Protein AF-A0A3C1PNP2-F1 (afdb_monomer_lite)

Structure (mmCIF, N/CA/C/O backbone):
data_AF-A0A3C1PNP2-F1
#
_entry.id   AF-A0A3C1PNP2-F1
#
loop_
_atom_site.group_PDB
_atom_site.id
_atom_site.type_symbol
_atom_site.label_atom_id
_atom_site.label_alt_id
_atom_site.label_comp_id
_atom_site.label_asym_id
_atom_site.label_entity_id
_atom_site.label_seq_id
_atom_site.pdbx_PDB_ins_code
_atom_site.Cartn_x
_atom_site.Cartn_y
_atom_site.Cartn_z
_atom_site.occupancy
_atom_site.B_iso_or_equiv
_atom_site.auth_seq_id
_atom_site.auth_comp_id
_atom_site.auth_asym_id
_atom_site.auth_atom_id
_atom_site.pdbx_PDB_model_num
ATOM 1 N N . MET A 1 1 ? -14.298 -6.640 30.103 1.00 34.91 1 MET A N 1
ATOM 2 C CA . MET A 1 1 ? -12.921 -6.107 30.020 1.00 34.91 1 MET A CA 1
ATOM 3 C C . MET A 1 1 ? -11.960 -7.205 30.443 1.00 34.91 1 MET A C 1
ATOM 5 O O . MET A 1 1 ? -11.723 -7.379 31.629 1.00 34.91 1 MET A O 1
ATOM 9 N N . GLN A 1 2 ? -11.472 -7.992 29.490 1.00 21.53 2 GLN A N 1
ATOM 10 C CA . GLN A 1 2 ? -10.207 -8.701 29.653 1.00 21.53 2 GLN A CA 1
ATOM 11 C C . GLN A 1 2 ? -9.187 -7.855 28.898 1.00 21.53 2 GLN A C 1
ATOM 13 O O . GLN A 1 2 ? -9.350 -7.628 27.701 1.00 21.53 2 GLN A O 1
ATOM 18 N N . ASN A 1 3 ? -8.222 -7.301 29.632 1.00 26.89 3 ASN A N 1
ATOM 19 C CA . ASN A 1 3 ? -7.035 -6.695 29.051 1.00 26.89 3 ASN A CA 1
ATOM 20 C C . ASN A 1 3 ? -6.341 -7.772 28.221 1.00 26.89 3 ASN A C 1
ATOM 22 O O . ASN A 1 3 ? -5.847 -8.754 28.775 1.00 26.89 3 ASN A O 1
ATOM 26 N N . THR A 1 4 ? -6.307 -7.591 26.906 1.00 25.83 4 THR A N 1
ATOM 27 C CA . THR A 1 4 ? -5.284 -8.223 26.080 1.00 25.83 4 THR A CA 1
ATOM 28 C C . THR A 1 4 ? -3.926 -7.790 26.655 1.00 25.83 4 THR A C 1
ATOM 30 O O . THR A 1 4 ? -3.764 -6.598 26.936 1.00 25.83 4 THR A O 1
ATOM 33 N N . PRO A 1 5 ? -2.984 -8.714 26.919 1.00 29.05 5 PRO A N 1
ATOM 34 C CA . PRO A 1 5 ? -1.664 -8.373 27.443 1.00 29.05 5 PRO A CA 1
ATOM 35 C C . PRO A 1 5 ? -1.012 -7.310 26.560 1.00 29.05 5 PRO A C 1
ATOM 37 O O . PRO A 1 5 ? -1.154 -7.362 25.340 1.00 29.05 5 PRO A O 1
ATOM 40 N N . GLY A 1 6 ? -0.344 -6.341 27.190 1.00 37.69 6 GLY A N 1
ATOM 41 C CA . GLY A 1 6 ? 0.278 -5.200 26.528 1.00 37.69 6 GLY A CA 1
ATOM 42 C C . GLY A 1 6 ? 1.273 -5.633 25.459 1.00 37.69 6 GLY A C 1
ATOM 43 O O . GLY A 1 6 ? 2.413 -5.964 25.758 1.00 37.69 6 GLY A O 1
ATOM 44 N N . THR A 1 7 ? 0.835 -5.616 24.209 1.00 39.31 7 THR A N 1
ATOM 45 C CA . THR A 1 7 ? 1.728 -5.564 23.058 1.00 39.31 7 THR A CA 1
ATOM 46 C C . THR A 1 7 ? 2.243 -4.138 22.959 1.00 39.31 7 THR A C 1
ATOM 48 O O . THR A 1 7 ? 1.438 -3.204 22.860 1.00 39.31 7 THR A O 1
ATOM 51 N N . ASN A 1 8 ? 3.564 -3.977 23.015 1.00 54.97 8 ASN A N 1
ATOM 52 C CA . ASN A 1 8 ? 4.220 -2.705 22.760 1.00 54.97 8 ASN A CA 1
ATOM 53 C C . ASN A 1 8 ? 3.751 -2.165 21.397 1.00 54.97 8 ASN A C 1
ATOM 55 O O . ASN A 1 8 ? 3.920 -2.846 20.387 1.00 54.97 8 ASN A O 1
ATOM 59 N N . ARG A 1 9 ? 3.102 -0.993 21.360 1.00 74.50 9 ARG A N 1
ATOM 60 C CA . ARG A 1 9 ? 2.424 -0.488 20.162 1.00 74.50 9 ARG A CA 1
ATOM 61 C C . ARG A 1 9 ? 2.587 1.017 19.999 1.00 74.50 9 ARG A C 1
ATOM 63 O O . ARG A 1 9 ? 1.992 1.820 20.719 1.00 74.50 9 ARG A O 1
ATOM 70 N N . LEU A 1 10 ? 3.328 1.389 18.962 1.00 83.44 10 LEU A N 1
ATOM 71 C CA . LEU A 1 10 ? 3.332 2.744 18.423 1.00 83.44 10 LEU A CA 1
ATOM 72 C C . LEU A 1 10 ? 2.244 2.868 17.366 1.00 83.44 10 LEU A C 1
ATOM 74 O O . LEU A 1 10 ? 2.131 2.034 16.471 1.00 83.44 10 LEU A O 1
ATOM 78 N N . VAL A 1 11 ? 1.427 3.910 17.483 1.00 84.56 11 VAL A N 1
ATOM 79 C CA . VAL A 1 11 ? 0.244 4.116 16.655 1.00 84.56 11 VAL A CA 1
ATOM 80 C C . VAL A 1 11 ? 0.308 5.468 15.957 1.00 84.56 11 VAL A C 1
ATOM 82 O O . VAL A 1 11 ? 0.155 6.505 16.600 1.00 84.56 11 VAL A O 1
ATOM 85 N N . CYS A 1 12 ? 0.445 5.465 14.633 1.00 86.75 12 CYS A N 1
ATOM 86 C CA . CYS A 1 12 ? 0.392 6.667 13.802 1.00 86.75 12 CYS A CA 1
ATOM 87 C C . CYS A 1 12 ? -1.000 6.858 13.178 1.00 86.75 12 CYS A C 1
ATOM 89 O O . CYS A 1 12 ? -1.623 5.898 12.710 1.00 86.75 12 CYS A O 1
ATOM 91 N N . LYS A 1 13 ? -1.514 8.092 13.187 1.00 86.44 13 LYS A N 1
ATOM 92 C CA . LYS A 1 13 ? -2.821 8.447 12.608 1.00 86.44 13 LYS A CA 1
ATOM 93 C C . LYS A 1 13 ? -2.912 9.927 12.241 1.00 86.44 13 LYS A C 1
ATOM 95 O O . LYS A 1 13 ? -2.295 10.775 12.882 1.00 86.44 13 LYS A O 1
ATOM 100 N N . GLU A 1 14 ? -3.796 10.239 11.299 1.00 85.44 14 GLU A N 1
ATOM 101 C CA . GLU A 1 14 ? -4.135 11.621 10.956 1.00 85.44 14 GLU A CA 1
ATOM 102 C C . GLU A 1 14 ? -4.794 12.357 12.143 1.00 85.44 14 GLU A C 1
ATOM 104 O O . GLU A 1 14 ? -5.715 11.852 12.805 1.00 85.44 14 GLU A O 1
ATOM 109 N N . GLY A 1 15 ? -4.312 13.570 12.401 1.00 86.62 15 GLY A N 1
ATOM 110 C CA . GLY A 1 15 ? -4.784 14.489 13.425 1.00 86.62 15 GLY A CA 1
ATOM 111 C C . GLY A 1 15 ? -5.492 15.724 12.864 1.00 86.62 15 GLY A C 1
ATOM 112 O O . GLY A 1 15 ? -5.733 15.881 11.668 1.00 86.62 15 GLY A O 1
ATOM 113 N N . ILE A 1 16 ? -5.881 16.619 13.766 1.00 90.00 16 ILE A N 1
ATOM 114 C CA . ILE A 1 16 ? -6.493 17.913 13.437 1.00 90.00 16 ILE A CA 1
ATOM 115 C C . ILE A 1 16 ? -5.538 18.801 12.636 1.00 90.00 16 ILE A C 1
ATOM 117 O O . ILE A 1 16 ? -4.333 18.684 12.786 1.00 90.00 16 ILE A O 1
ATOM 121 N N . ASN A 1 17 ? -6.073 19.722 11.829 1.00 89.44 17 ASN A N 1
ATOM 122 C CA . ASN A 1 17 ? -5.302 20.790 11.177 1.00 89.44 17 ASN A CA 1
ATOM 123 C C . ASN A 1 17 ? -4.020 20.327 10.452 1.00 89.44 17 ASN A C 1
ATOM 125 O O . ASN A 1 17 ? -2.978 20.971 10.571 1.00 89.44 17 ASN A O 1
ATOM 129 N N . GLN A 1 18 ? -4.103 19.216 9.710 1.00 88.00 18 GLN A N 1
ATOM 130 C CA . GLN A 1 18 ? -2.962 18.616 9.004 1.00 88.00 18 GLN A CA 1
ATOM 131 C C . GLN A 1 18 ? -1.829 18.171 9.945 1.00 88.00 18 GLN A C 1
ATOM 133 O O . GLN A 1 18 ? -0.675 18.146 9.547 1.00 88.00 18 GLN A O 1
ATOM 138 N N . CYS A 1 19 ? -2.122 17.842 11.202 1.00 90.94 19 CYS A N 1
ATOM 139 C CA . CYS A 1 19 ? -1.152 17.197 12.080 1.00 90.94 19 CYS A CA 1
ATOM 140 C C . CYS A 1 19 ? -1.135 15.681 11.868 1.00 90.94 19 CYS A C 1
ATOM 142 O O . CYS A 1 19 ? -2.164 15.076 11.564 1.00 90.94 19 CYS A O 1
ATOM 144 N N . THR A 1 20 ? 0.003 15.061 12.158 1.00 90.75 20 THR A N 1
ATOM 145 C CA . THR A 1 20 ? 0.141 13.607 12.305 1.00 90.75 20 THR A CA 1
ATOM 146 C C . THR A 1 20 ? 0.358 13.276 13.775 1.00 90.75 20 THR A C 1
ATOM 148 O O . THR A 1 20 ? 1.184 13.902 14.432 1.00 90.75 20 THR A O 1
ATOM 151 N N . ILE A 1 21 ? -0.389 12.311 14.312 1.00 91.94 21 ILE A N 1
ATOM 152 C CA . ILE A 1 21 ? -0.312 11.915 15.722 1.00 91.94 21 ILE A CA 1
ATOM 153 C C . ILE A 1 21 ? 0.372 10.563 15.835 1.00 91.94 21 ILE A C 1
ATOM 155 O O . ILE A 1 21 ? -0.145 9.571 15.325 1.00 91.94 21 ILE A O 1
ATOM 159 N N . VAL A 1 22 ? 1.481 10.534 16.566 1.00 90.75 22 VAL A N 1
ATOM 160 C CA . VAL A 1 22 ? 2.199 9.325 16.964 1.00 90.75 22 VAL A CA 1
ATOM 161 C C . VAL A 1 22 ? 1.875 9.076 18.433 1.00 90.75 22 VAL A C 1
ATOM 163 O O . VAL A 1 22 ? 2.301 9.827 19.300 1.00 90.75 22 VAL A O 1
ATOM 166 N N . ALA A 1 23 ? 1.062 8.070 18.727 1.00 88.75 23 ALA A N 1
ATOM 167 C CA . ALA A 1 23 ? 0.700 7.697 20.088 1.00 88.75 23 ALA A CA 1
ATOM 168 C C . ALA A 1 23 ? 1.464 6.442 20.494 1.00 88.75 23 ALA A C 1
ATOM 170 O O . ALA A 1 23 ? 1.326 5.414 19.836 1.00 88.75 23 ALA A O 1
ATOM 171 N N . ASP A 1 24 ? 2.228 6.521 21.576 1.00 86.12 24 ASP A N 1
ATOM 172 C CA . ASP A 1 24 ? 2.959 5.379 22.114 1.00 86.12 24 ASP A CA 1
ATOM 173 C C . ASP A 1 24 ? 2.257 4.841 23.364 1.00 86.12 24 ASP A C 1
ATOM 175 O O . ASP A 1 24 ? 2.106 5.566 24.352 1.00 86.12 24 ASP A O 1
ATOM 179 N N . THR A 1 25 ? 1.815 3.582 23.316 1.00 78.81 25 THR A N 1
ATOM 180 C CA . THR A 1 25 ? 1.214 2.889 24.466 1.00 78.81 25 THR A CA 1
ATOM 181 C C . THR A 1 25 ? 2.229 2.081 25.280 1.00 78.81 25 THR A C 1
ATOM 183 O O . THR A 1 25 ? 1.832 1.421 26.239 1.00 78.81 25 THR A O 1
ATOM 186 N N . ASN A 1 26 ? 3.514 2.093 24.910 1.00 69.94 26 ASN A N 1
ATOM 187 C CA . ASN A 1 26 ? 4.566 1.360 25.612 1.00 69.94 26 ASN A CA 1
ATOM 188 C C . ASN A 1 26 ? 4.794 1.914 27.012 1.00 69.94 26 ASN A C 1
ATOM 190 O O . ASN A 1 26 ? 4.693 3.127 27.246 1.00 69.94 26 ASN A O 1
ATOM 194 N N . LEU A 1 27 ? 5.223 1.019 27.909 1.00 68.00 27 LEU A N 1
ATOM 195 C CA . LEU A 1 27 ? 5.748 1.400 29.215 1.00 68.00 27 LEU A CA 1
ATOM 196 C C . LEU A 1 27 ? 6.804 2.498 29.056 1.00 68.00 27 LEU A C 1
ATOM 198 O O . LEU A 1 27 ? 7.560 2.558 28.080 1.00 68.00 27 LEU A O 1
ATOM 202 N N . TYR A 1 28 ? 6.806 3.423 30.007 1.00 69.94 28 TYR A N 1
ATOM 203 C CA . TYR A 1 28 ? 7.679 4.579 29.949 1.00 69.94 28 TYR A CA 1
ATOM 204 C C . TYR A 1 28 ? 9.123 4.147 30.249 1.00 69.94 28 TYR A C 1
ATOM 206 O O . TYR A 1 28 ? 9.513 4.034 31.404 1.00 69.94 28 TYR A O 1
ATOM 214 N N . SER A 1 29 ? 9.910 3.886 29.201 1.00 74.38 29 SER A N 1
ATOM 215 C CA . SER A 1 29 ? 11.361 3.688 29.278 1.00 74.38 29 SER A CA 1
ATOM 216 C C . SER A 1 29 ? 12.088 4.656 28.345 1.00 74.38 29 SER A C 1
ATOM 218 O O . SER A 1 29 ? 11.521 5.148 27.363 1.00 74.38 29 SER A O 1
ATOM 220 N N . ILE A 1 30 ? 13.359 4.930 28.641 1.00 74.62 30 ILE A N 1
ATOM 221 C CA . ILE A 1 30 ? 14.179 5.844 27.838 1.00 74.62 30 ILE A CA 1
ATOM 222 C C . ILE A 1 30 ? 14.436 5.302 26.424 1.00 74.62 30 ILE A C 1
ATOM 224 O O . ILE A 1 30 ? 14.439 6.063 25.459 1.00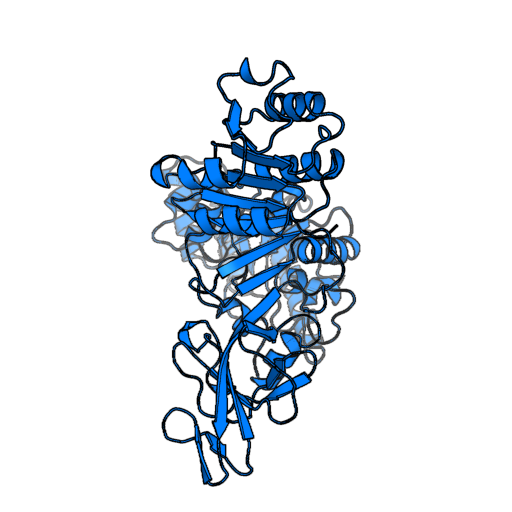 74.62 30 ILE A O 1
ATOM 228 N N . GLU A 1 31 ? 14.589 3.984 26.285 1.00 77.44 31 GLU A N 1
ATOM 229 C CA . GLU A 1 31 ? 14.756 3.317 24.990 1.00 77.44 31 GLU A CA 1
ATOM 230 C C . GLU A 1 31 ? 13.475 3.399 24.161 1.00 77.44 31 GLU A C 1
ATOM 232 O O . GLU A 1 31 ? 13.531 3.760 22.986 1.00 77.44 31 GLU A O 1
ATOM 237 N N . SER A 1 32 ? 12.317 3.172 24.788 1.00 79.75 32 SER A N 1
ATOM 238 C CA . SER A 1 32 ? 11.013 3.313 24.137 1.00 79.75 32 SER A CA 1
ATOM 239 C C . SER A 1 32 ? 10.728 4.761 23.724 1.00 79.75 32 SER A C 1
ATOM 241 O O . SER A 1 32 ? 10.147 4.997 22.662 1.00 79.75 32 SER A O 1
ATOM 243 N N . LEU A 1 33 ? 11.150 5.747 24.524 1.00 80.88 33 LEU A N 1
ATOM 244 C CA . LEU A 1 33 ? 11.044 7.157 24.154 1.00 80.88 33 LEU A CA 1
ATOM 245 C C . LEU A 1 33 ? 11.952 7.498 22.969 1.00 80.88 33 LEU A C 1
ATOM 247 O O . LEU A 1 33 ? 11.491 8.147 22.033 1.00 80.88 33 LEU A O 1
ATOM 251 N N . ARG A 1 34 ? 13.213 7.048 22.987 1.00 81.56 34 ARG A N 1
ATOM 252 C CA . ARG A 1 34 ? 14.141 7.237 21.865 1.00 81.56 34 ARG A CA 1
ATOM 253 C C . ARG A 1 34 ? 13.546 6.672 20.579 1.00 81.56 34 ARG A C 1
ATOM 255 O O . ARG A 1 34 ? 13.505 7.379 19.581 1.00 81.56 34 ARG A O 1
ATOM 262 N N . PHE A 1 35 ? 13.022 5.450 20.630 1.00 82.06 35 PHE A N 1
ATOM 263 C CA . PHE A 1 35 ? 12.382 4.812 19.483 1.00 82.06 35 PHE A CA 1
ATOM 264 C C . PHE A 1 35 ? 11.168 5.604 18.970 1.00 82.06 35 PHE A C 1
ATOM 266 O O . PHE A 1 35 ? 11.020 5.835 17.772 1.00 82.06 35 PHE A O 1
ATOM 273 N N . SER A 1 36 ? 10.327 6.098 19.880 1.00 86.88 36 SER A N 1
ATOM 274 C CA . SER A 1 36 ? 9.177 6.941 19.530 1.00 86.88 36 SER A CA 1
ATOM 275 C C . SER A 1 36 ? 9.571 8.264 18.881 1.00 86.88 36 SER A C 1
ATOM 277 O O . SER A 1 36 ? 8.891 8.730 17.964 1.00 86.88 36 SER A O 1
ATOM 279 N N . LEU A 1 37 ? 10.657 8.880 19.353 1.00 87.31 37 LEU A N 1
ATOM 280 C CA . LEU A 1 37 ? 11.219 10.083 18.749 1.00 87.31 37 LEU A CA 1
ATOM 281 C C . LEU A 1 37 ? 11.792 9.764 17.369 1.00 87.31 37 LEU A C 1
ATOM 283 O O . LEU A 1 37 ? 11.408 10.414 16.406 1.00 87.31 37 LEU A O 1
ATOM 287 N N . GLU A 1 38 ? 12.607 8.719 17.225 1.00 85.50 38 GLU A N 1
ATOM 288 C CA . GLU A 1 38 ? 13.104 8.270 15.917 1.00 85.50 38 GLU A CA 1
ATOM 289 C C . GLU A 1 38 ? 11.940 8.092 14.924 1.00 85.50 38 GLU A C 1
ATOM 291 O O . GLU A 1 38 ? 11.966 8.672 13.837 1.00 85.50 38 GLU A O 1
ATOM 296 N N . PHE A 1 39 ? 10.856 7.420 15.335 1.00 86.06 39 PHE A N 1
ATOM 297 C CA . PHE A 1 39 ? 9.647 7.277 14.523 1.00 86.06 39 PHE A CA 1
ATOM 298 C C . PHE A 1 39 ? 8.975 8.623 14.194 1.00 86.06 39 PHE A C 1
ATOM 300 O O . PHE A 1 39 ? 8.610 8.858 13.042 1.00 86.06 39 PHE A O 1
ATOM 307 N N . LEU A 1 40 ? 8.834 9.545 15.151 1.00 89.69 40 LEU A N 1
ATOM 308 C CA . LEU A 1 40 ? 8.286 10.889 14.911 1.00 89.69 40 LEU A CA 1
ATOM 309 C C . LEU A 1 40 ? 9.060 11.648 13.816 1.00 89.69 40 LEU A C 1
ATOM 311 O O . LEU A 1 40 ? 8.471 12.341 12.975 1.00 89.69 40 LEU A O 1
ATOM 315 N N . PHE A 1 41 ? 10.383 11.505 13.812 1.00 88.19 41 PHE A N 1
ATOM 316 C CA . PHE A 1 41 ? 11.266 12.174 12.860 1.00 88.19 41 PHE A CA 1
ATOM 317 C C . PHE A 1 41 ? 11.272 11.527 11.476 1.00 88.19 41 PHE A C 1
ATOM 319 O O . PHE A 1 41 ? 11.574 12.209 10.500 1.00 88.19 41 PHE A O 1
ATOM 326 N N . THR A 1 42 ? 10.802 10.283 11.345 1.00 84.06 42 THR A N 1
ATOM 327 C CA . THR A 1 42 ? 10.529 9.701 10.019 1.00 84.06 42 THR A CA 1
ATOM 328 C C . THR A 1 42 ? 9.402 10.414 9.265 1.00 84.06 42 THR A C 1
ATOM 330 O O . THR A 1 42 ? 9.331 10.297 8.049 1.00 84.06 42 THR A O 1
ATOM 333 N N . GLN A 1 43 ? 8.545 11.189 9.943 1.00 86.94 43 GLN A N 1
ATOM 334 C CA . GLN A 1 43 ? 7.395 11.876 9.336 1.00 86.94 43 GLN A CA 1
ATOM 335 C C . GLN A 1 43 ? 7.814 13.131 8.536 1.00 86.94 43 GLN A C 1
ATOM 337 O O . GLN A 1 43 ? 7.508 14.258 8.930 1.00 86.94 43 GLN A O 1
ATOM 342 N N . LYS A 1 44 ? 8.570 12.964 7.446 1.00 83.75 44 LYS A N 1
ATOM 343 C CA . LYS A 1 44 ? 9.223 14.050 6.682 1.00 83.75 44 LYS A CA 1
ATOM 344 C C . LYS A 1 44 ? 8.271 15.108 6.111 1.00 83.75 44 LYS A C 1
ATOM 346 O O . LYS A 1 44 ? 8.701 16.232 5.880 1.00 83.75 44 LYS A O 1
ATOM 351 N N . GLN A 1 45 ? 6.986 14.793 5.968 1.00 82.31 45 GLN A N 1
ATOM 352 C CA . GLN A 1 45 ? 5.949 15.719 5.507 1.00 82.31 45 GLN A CA 1
ATOM 353 C C . GLN A 1 45 ? 5.690 16.897 6.467 1.00 82.31 45 GLN A C 1
ATOM 355 O O . GLN A 1 45 ? 5.059 17.879 6.084 1.00 82.31 45 GLN A O 1
ATOM 360 N N . HIS A 1 46 ? 6.161 16.817 7.717 1.00 88.31 46 HIS A N 1
ATOM 361 C CA . HIS A 1 46 ? 6.039 17.896 8.698 1.00 88.31 46 HIS A CA 1
ATOM 362 C C . HIS A 1 46 ? 7.412 18.408 9.120 1.00 88.31 46 HIS A C 1
ATOM 364 O O . HIS A 1 46 ? 8.202 17.653 9.691 1.00 88.31 46 HIS A O 1
ATOM 370 N N . THR A 1 47 ? 7.652 19.703 8.916 1.00 86.25 47 THR A N 1
ATOM 371 C CA . THR A 1 47 ? 8.839 20.404 9.429 1.00 86.25 47 THR A CA 1
ATOM 372 C C . THR A 1 47 ? 8.758 20.622 10.938 1.00 86.25 47 THR A C 1
ATOM 374 O O . THR A 1 47 ? 9.774 20.566 11.618 1.00 86.25 47 THR A O 1
ATOM 377 N N . GLU A 1 48 ? 7.550 20.830 11.468 1.00 91.75 48 GLU A N 1
ATOM 378 C CA . GLU A 1 48 ? 7.305 21.029 12.896 1.00 91.75 48 GLU A CA 1
ATOM 379 C C . GLU A 1 48 ? 7.140 19.685 13.620 1.00 91.75 48 GLU A C 1
ATOM 381 O O . GLU A 1 48 ? 6.249 18.885 13.302 1.00 91.75 48 GLU A O 1
ATOM 386 N N . LYS A 1 49 ? 7.986 19.448 14.624 1.00 93.62 49 LYS A N 1
ATOM 387 C CA . LYS A 1 49 ? 8.025 18.245 15.460 1.00 93.62 49 LYS A CA 1
ATOM 388 C C . LYS A 1 49 ? 7.759 18.602 16.912 1.00 93.62 49 LYS A C 1
ATOM 390 O O . LYS A 1 49 ? 8.451 19.425 17.506 1.00 93.62 49 LYS A O 1
ATOM 395 N N . MET A 1 50 ? 6.762 17.954 17.498 1.00 94.19 50 MET A N 1
ATOM 396 C CA . MET A 1 50 ? 6.352 18.191 18.875 1.00 94.19 50 MET A CA 1
ATOM 397 C C . MET A 1 50 ? 6.258 16.885 19.652 1.00 94.19 50 MET A C 1
ATOM 399 O O . MET A 1 50 ? 5.852 15.861 19.106 1.00 94.19 50 MET A O 1
ATOM 403 N N . ALA A 1 51 ? 6.562 16.934 20.946 1.00 92.88 51 ALA A N 1
ATOM 404 C CA . ALA A 1 51 ? 6.296 15.833 21.863 1.00 92.88 51 ALA A CA 1
ATOM 405 C C . ALA A 1 51 ? 5.449 16.297 23.053 1.00 92.88 51 ALA A C 1
ATOM 407 O O . ALA A 1 51 ? 5.675 17.365 23.615 1.00 92.88 51 ALA A O 1
ATOM 408 N N . ILE A 1 52 ? 4.475 15.477 23.435 1.00 92.75 52 ILE A N 1
ATOM 409 C CA . ILE A 1 52 ? 3.651 15.609 24.632 1.00 92.75 52 ILE A CA 1
ATOM 410 C C . ILE A 1 52 ? 3.950 14.396 25.499 1.00 92.75 52 ILE A C 1
ATOM 412 O O . ILE A 1 52 ? 3.534 13.278 25.186 1.00 92.75 52 ILE A O 1
ATOM 416 N N . LEU A 1 53 ? 4.693 14.626 26.573 1.00 89.44 53 LEU A N 1
ATOM 417 C CA . LEU A 1 53 ? 5.148 13.592 27.486 1.00 89.44 53 LEU A CA 1
ATOM 418 C C . LEU A 1 53 ? 4.475 13.798 28.837 1.00 89.44 53 LEU A C 1
ATOM 420 O O . LEU A 1 53 ? 4.467 14.906 29.375 1.00 89.44 53 LEU A O 1
ATOM 424 N N . PHE A 1 54 ? 3.876 12.743 29.378 1.00 87.31 54 PHE A N 1
ATOM 425 C CA . PHE A 1 54 ? 3.181 12.830 30.656 1.00 87.31 54 PHE A CA 1
ATOM 426 C C . PHE A 1 54 ? 3.561 11.696 31.598 1.00 87.31 54 PHE A C 1
ATOM 428 O O . PHE A 1 54 ? 3.713 10.545 31.188 1.00 87.31 54 PHE A O 1
ATOM 435 N N . TYR A 1 55 ? 3.718 12.050 32.870 1.00 85.31 55 TYR A N 1
ATOM 436 C CA . TYR A 1 55 ? 4.097 11.131 33.934 1.00 85.31 55 TYR A CA 1
ATOM 437 C C . TYR A 1 55 ? 3.291 11.459 35.191 1.00 85.31 55 TYR A C 1
ATOM 439 O O . TYR A 1 55 ? 3.388 12.566 35.722 1.00 85.31 55 TYR A O 1
ATOM 447 N N . THR A 1 56 ? 2.434 10.535 35.625 1.00 79.38 56 THR A N 1
ATOM 448 C CA . THR A 1 56 ? 1.431 10.787 36.679 1.00 79.38 56 THR A CA 1
ATOM 449 C C . THR A 1 56 ? 1.847 10.325 38.073 1.00 79.38 56 THR A C 1
ATOM 451 O O . THR A 1 56 ? 1.132 10.597 39.036 1.00 79.38 56 THR A O 1
ATOM 454 N N . GLU A 1 57 ? 2.964 9.613 38.199 1.00 78.06 57 GLU A N 1
ATOM 455 C CA . GLU A 1 57 ? 3.468 9.157 39.498 1.00 78.06 57 GLU A CA 1
ATOM 456 C C . GLU A 1 57 ? 4.140 10.302 40.264 1.00 78.06 57 GLU A C 1
ATOM 458 O O . GLU A 1 57 ? 4.371 11.382 39.725 1.00 78.06 57 GLU A O 1
ATOM 463 N N . THR A 1 58 ? 4.424 10.087 41.548 1.00 67.50 58 THR A N 1
ATOM 464 C CA . THR A 1 58 ? 5.001 11.091 42.461 1.00 67.50 58 THR A CA 1
ATOM 465 C C . THR A 1 58 ? 6.526 11.117 42.472 1.00 67.50 58 THR A C 1
ATOM 467 O O . THR A 1 58 ? 7.107 12.091 42.938 1.00 67.50 58 THR A O 1
ATOM 470 N N . GLU A 1 59 ? 7.179 10.077 41.956 1.00 66.06 59 GLU A N 1
ATOM 471 C CA . GLU A 1 59 ? 8.627 10.069 41.741 1.00 66.06 59 GLU A CA 1
ATOM 472 C C . GLU A 1 59 ? 8.945 10.563 40.321 1.00 66.06 59 GLU A C 1
ATOM 474 O O . GLU A 1 59 ? 8.163 10.322 39.393 1.00 66.06 59 GLU A O 1
ATOM 479 N N . PRO A 1 60 ? 10.026 11.335 40.113 1.00 63.22 60 PRO A N 1
ATOM 480 C CA . PRO A 1 60 ? 10.400 11.759 38.772 1.00 63.22 60 PRO A CA 1
ATOM 481 C C . PRO A 1 60 ? 10.761 10.528 37.926 1.00 63.22 60 PRO A C 1
ATOM 483 O O . PRO A 1 60 ? 11.438 9.636 38.437 1.00 63.22 60 PRO A O 1
ATOM 486 N N . PRO A 1 61 ? 10.363 10.467 36.641 1.00 65.81 61 PRO A N 1
ATOM 487 C CA . PRO A 1 61 ? 10.831 9.406 35.761 1.00 65.81 61 PRO A CA 1
ATOM 488 C C . PRO A 1 61 ? 12.362 9.385 35.741 1.00 65.81 61 PRO A C 1
ATOM 490 O O . PRO A 1 61 ? 13.006 10.439 35.712 1.00 65.81 61 PRO A O 1
ATOM 493 N N . GLU A 1 62 ? 12.952 8.190 35.741 1.00 63.69 62 GLU A N 1
ATOM 494 C CA . GLU A 1 62 ? 14.401 8.056 35.620 1.00 63.69 62 GLU A CA 1
ATOM 495 C C . GLU A 1 62 ? 14.896 8.799 34.363 1.00 63.69 62 GLU A C 1
ATOM 497 O O . GLU A 1 62 ? 14.387 8.601 33.257 1.00 63.69 62 GLU A O 1
ATOM 502 N N . ASN A 1 63 ? 15.931 9.632 34.526 1.00 66.44 63 ASN A N 1
ATOM 503 C CA . ASN A 1 63 ? 16.680 10.275 33.437 1.00 66.44 63 ASN A CA 1
ATOM 504 C C . ASN A 1 63 ? 15.946 11.364 32.617 1.00 66.44 63 ASN A C 1
ATOM 506 O O . ASN A 1 63 ? 16.149 11.458 31.404 1.00 66.44 63 ASN A O 1
ATOM 510 N N . ILE A 1 64 ? 15.161 12.249 33.247 1.00 68.06 64 ILE A N 1
ATOM 511 C CA . ILE A 1 64 ? 14.552 13.420 32.568 1.00 68.06 64 ILE A CA 1
ATOM 512 C C . ILE A 1 64 ? 15.581 14.300 31.831 1.00 68.06 64 ILE A C 1
ATOM 514 O O . ILE A 1 64 ? 15.292 14.814 30.752 1.00 68.06 64 ILE A O 1
ATOM 518 N N . GLU A 1 65 ? 16.797 14.446 32.358 1.00 71.88 65 GLU A N 1
ATOM 519 C CA . GLU A 1 65 ? 17.873 15.192 31.682 1.00 71.88 65 GLU A CA 1
ATOM 520 C C . GLU A 1 65 ? 18.200 14.608 30.300 1.00 71.88 65 GLU A C 1
ATOM 522 O O . GLU A 1 65 ? 18.414 15.335 29.334 1.00 71.88 65 GLU A O 1
ATOM 527 N N . ARG A 1 66 ? 18.161 13.280 30.172 1.00 75.19 66 ARG A N 1
ATOM 528 C CA . ARG A 1 66 ? 18.435 12.563 28.921 1.00 75.19 66 ARG A CA 1
ATOM 529 C C . ARG A 1 66 ? 17.310 12.744 27.899 1.00 75.19 66 ARG A C 1
ATOM 531 O O . ARG A 1 66 ? 17.556 12.769 26.699 1.00 75.19 66 ARG A O 1
ATOM 538 N N . LEU A 1 67 ? 16.078 12.913 28.375 1.00 72.88 67 LEU A N 1
ATOM 539 C CA . LEU A 1 67 ? 14.925 13.272 27.549 1.00 72.88 67 LEU A CA 1
ATOM 540 C C . LEU A 1 67 ? 15.076 14.675 26.960 1.00 72.88 67 LEU A C 1
ATOM 542 O O . LEU A 1 67 ? 14.788 14.853 25.778 1.00 72.88 67 LEU A O 1
ATOM 546 N N . LEU A 1 68 ? 15.564 15.645 27.740 1.00 73.50 68 LEU A N 1
ATOM 547 C CA . LEU A 1 68 ? 15.893 16.969 27.210 1.00 73.50 68 LEU A CA 1
ATOM 548 C C . LEU A 1 68 ? 17.037 16.912 26.202 1.00 73.50 68 LEU A C 1
ATOM 550 O O . LEU A 1 68 ? 16.912 17.492 25.130 1.00 73.50 68 LEU A O 1
ATOM 554 N N . GLN A 1 69 ? 18.091 16.145 26.487 1.00 78.25 69 GLN A N 1
ATOM 555 C CA . GLN A 1 69 ? 19.180 15.930 25.530 1.00 78.25 69 GLN A CA 1
ATOM 556 C C . GLN A 1 69 ? 18.670 15.350 24.209 1.00 78.25 69 GLN A C 1
ATOM 558 O O . GLN A 1 69 ? 19.092 15.798 23.150 1.00 78.25 69 GLN A O 1
ATOM 563 N N . PHE A 1 70 ? 17.733 14.395 24.239 1.00 77.75 70 PHE A N 1
ATOM 564 C CA . PHE A 1 70 ? 17.107 13.908 23.010 1.00 77.75 70 PHE A CA 1
ATOM 565 C C . PHE A 1 70 ? 16.237 14.972 22.342 1.00 77.75 70 PHE A C 1
ATOM 567 O O . PHE A 1 70 ? 16.311 15.126 21.128 1.00 77.75 70 PHE A O 1
ATOM 574 N N . ALA A 1 71 ? 15.441 15.728 23.096 1.00 75.25 71 ALA A N 1
ATOM 575 C CA . ALA A 1 71 ? 14.637 16.808 22.533 1.00 75.25 71 ALA A CA 1
ATOM 576 C C . ALA A 1 71 ? 15.501 17.848 21.796 1.00 75.25 71 ALA A C 1
ATOM 578 O O . ALA A 1 71 ? 15.136 18.271 20.701 1.00 75.25 71 ALA A O 1
ATOM 579 N N . GLU A 1 72 ? 16.660 18.197 22.357 1.00 78.44 72 GLU A N 1
ATOM 580 C CA . GLU A 1 72 ? 17.645 19.085 21.736 1.00 78.44 72 GLU A CA 1
ATOM 581 C C . GLU A 1 72 ? 18.353 18.423 20.551 1.00 78.44 72 GLU A C 1
ATOM 583 O O . GLU A 1 72 ? 18.397 18.998 19.468 1.00 78.44 72 GLU A O 1
ATOM 588 N N . GLN A 1 73 ? 18.855 17.194 20.714 1.00 82.38 73 GLN A N 1
ATOM 589 C CA . GLN A 1 73 ? 19.557 16.454 19.660 1.00 82.38 73 GLN A CA 1
ATOM 590 C C . GLN A 1 73 ? 18.689 16.279 18.411 1.00 82.38 73 GLN A C 1
ATOM 592 O O . GLN A 1 73 ? 19.177 16.399 17.288 1.00 82.38 73 GLN A O 1
ATOM 597 N N . TYR A 1 74 ? 17.406 15.980 18.606 1.00 79.06 74 TYR A N 1
ATOM 598 C CA . TYR A 1 74 ? 16.454 15.820 17.518 1.00 79.06 74 TYR A CA 1
ATOM 599 C C . TYR A 1 74 ? 15.864 17.161 17.044 1.00 79.06 74 TYR A C 1
ATOM 601 O O . TYR A 1 74 ? 15.163 17.172 16.042 1.00 79.06 74 TYR A O 1
ATOM 609 N N . ASN A 1 75 ? 16.173 18.298 17.678 1.00 83.00 75 ASN A N 1
ATOM 610 C CA . ASN A 1 75 ? 15.608 19.619 17.366 1.00 83.00 75 ASN A CA 1
ATOM 611 C C . ASN A 1 75 ? 14.068 19.647 17.411 1.00 83.00 75 ASN A C 1
ATOM 613 O O . ASN A 1 75 ? 13.410 20.044 16.449 1.00 83.00 75 ASN A O 1
ATOM 617 N N . LEU A 1 76 ? 13.469 19.211 18.523 1.00 88.19 76 LEU A N 1
ATOM 618 C CA . LEU A 1 76 ? 12.027 19.367 18.728 1.00 88.19 76 LEU A CA 1
ATOM 619 C C . LEU A 1 76 ? 11.640 20.851 18.774 1.00 88.19 76 LEU A C 1
ATOM 621 O O . LEU A 1 76 ? 12.162 21.618 19.578 1.00 88.19 76 LEU A O 1
ATOM 625 N N . ASN A 1 77 ? 10.642 21.231 17.979 1.00 91.56 77 ASN A N 1
ATOM 626 C CA . ASN A 1 77 ? 10.102 22.589 17.957 1.00 91.56 77 ASN A CA 1
ATOM 627 C C . ASN A 1 77 ? 9.341 22.924 19.244 1.00 91.56 77 ASN A C 1
ATOM 629 O O . ASN A 1 77 ? 9.264 24.084 19.643 1.00 91.56 77 ASN A O 1
ATOM 633 N N . LYS A 1 78 ? 8.733 21.914 19.880 1.00 91.19 78 LYS A N 1
ATOM 634 C CA . LYS A 1 78 ? 8.013 22.084 21.144 1.00 91.19 78 LYS A CA 1
ATOM 635 C C . LYS A 1 78 ? 7.966 20.797 21.959 1.00 91.19 78 LYS A C 1
ATOM 637 O O . LYS A 1 78 ? 7.699 19.716 21.433 1.00 91.19 78 LYS A O 1
ATOM 642 N N . LEU A 1 79 ? 8.139 20.931 23.268 1.00 90.75 79 LEU A N 1
ATOM 643 C CA . LEU A 1 79 ? 8.010 19.846 24.232 1.00 90.75 79 LEU A CA 1
ATOM 644 C C . LEU A 1 79 ? 6.993 20.238 25.307 1.00 90.75 79 LEU A C 1
ATOM 646 O O . LEU A 1 79 ? 7.162 21.233 26.002 1.00 90.75 79 LEU A O 1
ATOM 650 N N . ILE A 1 80 ? 5.923 19.461 25.446 1.00 91.25 80 ILE A N 1
ATOM 651 C CA . ILE A 1 80 ? 4.902 19.654 26.475 1.00 91.25 80 ILE A CA 1
ATOM 652 C C . ILE A 1 80 ? 5.060 18.560 27.523 1.00 91.25 80 ILE A C 1
ATOM 654 O O . ILE A 1 80 ? 4.908 17.380 27.215 1.00 91.25 80 ILE A O 1
ATOM 658 N N . LEU A 1 81 ? 5.330 18.960 28.759 1.00 89.50 81 LEU A N 1
ATOM 659 C CA . LEU A 1 81 ? 5.473 18.073 29.907 1.00 89.50 81 LEU A CA 1
ATOM 660 C C . LEU A 1 81 ? 4.242 18.184 30.805 1.00 89.50 81 LEU A C 1
ATOM 662 O O . LEU A 1 81 ? 3.828 19.286 31.163 1.00 89.50 81 LEU A O 1
ATOM 666 N N . ILE A 1 82 ? 3.650 17.053 31.182 1.00 90.06 82 ILE A N 1
ATOM 667 C CA . ILE A 1 82 ? 2.438 17.019 32.007 1.00 90.06 82 ILE A CA 1
ATOM 668 C C . ILE A 1 82 ? 2.670 16.126 33.226 1.00 90.06 82 ILE A C 1
ATOM 670 O O . ILE A 1 82 ? 2.917 14.929 33.087 1.00 90.06 82 ILE A O 1
ATOM 674 N N . GLY A 1 83 ? 2.543 16.695 34.421 1.00 87.12 83 GLY A N 1
ATOM 675 C CA . GLY A 1 83 ? 2.664 15.966 35.681 1.00 87.12 83 GLY A CA 1
ATOM 676 C C . GLY A 1 83 ? 3.383 16.759 36.773 1.00 87.12 83 GLY A C 1
ATOM 677 O O . GLY A 1 83 ? 4.060 17.751 36.479 1.00 87.12 83 GLY A O 1
ATOM 678 N N . PRO A 1 84 ? 3.265 16.332 38.039 1.00 77.50 84 PRO A N 1
ATOM 679 C CA . PRO A 1 84 ? 3.755 17.095 39.187 1.00 77.50 84 PRO A CA 1
ATOM 680 C C . PRO A 1 84 ? 5.289 17.230 39.233 1.00 77.50 84 PRO A C 1
ATOM 682 O O . PRO A 1 84 ? 5.799 18.262 39.673 1.00 77.50 84 PRO A O 1
ATOM 685 N N . ASN A 1 85 ? 6.033 16.247 38.714 1.00 71.69 85 ASN A N 1
ATOM 686 C CA . ASN A 1 85 ? 7.479 16.119 38.969 1.00 71.69 85 ASN A CA 1
ATOM 687 C C . ASN A 1 85 ? 8.379 16.775 37.914 1.00 71.69 85 ASN A C 1
ATOM 689 O O . ASN A 1 85 ? 9.598 16.660 37.985 1.00 71.69 85 ASN A O 1
ATOM 693 N N . PHE A 1 86 ? 7.806 17.487 36.944 1.00 73.62 86 PHE A N 1
ATOM 694 C CA . PHE A 1 86 ? 8.577 18.229 35.937 1.00 73.62 86 PHE A CA 1
ATOM 695 C C . PHE A 1 86 ? 8.950 19.656 36.385 1.00 73.62 86 PHE A C 1
ATOM 697 O O . PHE A 1 86 ? 9.550 20.412 35.626 1.00 73.62 86 PHE A O 1
ATOM 704 N N . THR A 1 87 ? 8.613 20.034 37.621 1.00 56.44 87 THR A N 1
ATOM 705 C CA . THR A 1 87 ? 8.712 21.410 38.139 1.00 56.44 87 THR A CA 1
ATOM 706 C C . THR A 1 87 ? 10.072 21.775 38.757 1.00 56.44 87 THR A C 1
ATOM 708 O O . THR A 1 87 ? 10.317 22.952 39.002 1.00 56.44 87 THR A O 1
ATOM 711 N N . GLY A 1 88 ? 10.977 20.810 38.985 1.00 55.19 88 GLY A N 1
ATOM 712 C CA . GLY A 1 88 ? 12.192 21.005 39.803 1.00 55.19 88 GLY A CA 1
ATOM 713 C C . GLY A 1 88 ? 13.558 20.980 39.096 1.00 55.19 88 GLY A C 1
ATOM 714 O O . GLY A 1 88 ? 14.572 20.981 39.781 1.00 55.19 88 GLY A O 1
ATOM 715 N N . LEU A 1 89 ? 13.626 20.925 37.762 1.00 56.62 89 LEU A N 1
ATOM 716 C CA . LEU A 1 89 ? 14.819 20.416 37.049 1.00 56.62 89 LEU A CA 1
ATOM 717 C C . LEU A 1 89 ? 15.557 21.427 36.139 1.00 56.62 89 LEU A C 1
ATOM 719 O O . LEU A 1 89 ? 16.297 21.018 35.256 1.00 56.62 89 LEU A O 1
ATOM 723 N N . GLY A 1 90 ? 15.336 22.742 36.260 1.00 57.69 90 GLY A N 1
ATOM 724 C CA . GLY A 1 90 ? 15.919 23.722 35.311 1.00 57.69 90 GLY A CA 1
ATOM 725 C C . GLY A 1 90 ? 15.385 23.603 33.868 1.00 57.69 90 GLY A C 1
ATOM 726 O O . GLY A 1 90 ? 15.763 24.365 32.989 1.00 57.69 90 GLY A O 1
ATOM 727 N N . ILE A 1 91 ? 14.438 22.691 33.646 1.00 59.88 91 ILE A N 1
ATOM 728 C CA . ILE A 1 91 ? 13.802 22.351 32.366 1.00 59.88 91 ILE A CA 1
ATOM 729 C C . ILE A 1 91 ? 13.064 23.538 31.736 1.00 59.88 91 ILE A C 1
ATOM 731 O O . ILE A 1 91 ? 12.982 23.655 30.518 1.00 59.88 91 ILE A O 1
ATOM 735 N N . LEU A 1 92 ? 12.529 24.430 32.570 1.00 59.56 92 LEU A N 1
ATOM 736 C CA . LEU A 1 92 ? 11.753 25.598 32.143 1.00 59.56 92 LEU A CA 1
ATOM 737 C C . LEU A 1 92 ? 12.621 26.758 31.632 1.00 59.56 92 LEU A C 1
ATOM 739 O O . LEU A 1 92 ? 12.087 27.818 31.326 1.00 59.56 92 LEU A O 1
ATOM 743 N N . VAL A 1 93 ? 13.945 26.585 31.563 1.00 61.81 93 VAL A N 1
ATOM 744 C CA . VAL A 1 93 ? 14.862 27.584 30.991 1.00 61.81 93 VAL A CA 1
ATOM 745 C C . VAL A 1 93 ? 14.817 27.569 29.457 1.00 61.81 93 VAL A C 1
ATOM 747 O O . VAL A 1 93 ? 15.206 28.543 28.821 1.00 61.81 93 VAL A O 1
ATOM 750 N N . HIS A 1 94 ? 14.319 26.489 28.851 1.00 70.69 94 HIS A N 1
ATOM 751 C CA . HIS A 1 94 ? 14.240 26.355 27.402 1.00 70.69 94 HIS A CA 1
ATOM 752 C C . HIS A 1 94 ? 12.896 26.871 26.866 1.00 70.69 94 HIS A C 1
ATOM 754 O O . HIS A 1 94 ? 11.841 26.339 27.212 1.00 70.69 94 HIS A O 1
ATOM 760 N N . ASP A 1 95 ? 12.938 27.844 25.952 1.00 80.19 95 ASP A N 1
ATOM 761 C CA . ASP A 1 95 ? 11.748 28.509 25.387 1.00 80.19 95 ASP A CA 1
ATOM 762 C C . ASP A 1 95 ? 10.769 27.558 24.671 1.00 80.19 95 ASP A C 1
ATOM 764 O O . ASP A 1 95 ? 9.577 27.845 24.553 1.00 80.19 95 ASP A O 1
ATOM 768 N N . PHE A 1 96 ? 11.252 26.407 24.192 1.00 85.38 96 PHE A N 1
ATOM 769 C CA . PHE A 1 96 ? 10.432 25.413 23.493 1.00 85.38 96 PHE A CA 1
ATOM 770 C C . PHE A 1 96 ? 9.686 24.456 24.440 1.00 85.38 96 PHE A C 1
ATOM 772 O O . PHE A 1 96 ? 8.886 23.633 23.981 1.00 85.38 96 PHE A O 1
ATOM 779 N N . VAL A 1 97 ? 9.923 24.539 25.754 1.00 87.44 97 VAL A N 1
ATOM 780 C CA . VAL A 1 97 ? 9.327 23.641 26.748 1.00 87.44 97 VAL A CA 1
ATOM 781 C C . VAL A 1 97 ? 8.139 24.310 27.442 1.00 87.44 97 VAL A C 1
ATOM 783 O O . VAL A 1 97 ? 8.207 25.439 27.914 1.00 87.44 97 VAL A O 1
ATOM 786 N N . SER A 1 98 ? 7.014 23.605 27.529 1.00 88.75 98 SER A N 1
ATOM 787 C CA . SER A 1 98 ? 5.826 24.017 28.285 1.00 88.75 98 SER A CA 1
ATOM 788 C C . SER A 1 98 ? 5.471 22.961 29.325 1.00 88.75 98 SER A C 1
ATOM 790 O O . SER A 1 98 ? 5.594 21.766 29.062 1.00 88.75 98 SER A O 1
ATOM 792 N N . HIS A 1 99 ? 4.979 23.384 30.490 1.00 89.00 99 HIS A N 1
ATOM 793 C CA . HIS A 1 99 ? 4.621 22.483 31.587 1.00 89.00 99 HIS A CA 1
ATOM 794 C C . HIS A 1 99 ? 3.168 22.655 32.037 1.00 89.00 99 HIS A C 1
ATOM 796 O O . HIS A 1 99 ? 2.649 23.769 32.090 1.00 89.00 99 HIS A O 1
ATOM 802 N N . PHE A 1 100 ? 2.529 21.538 32.385 1.00 90.31 100 PHE A N 1
ATOM 803 C CA . PHE A 1 100 ? 1.221 21.484 33.030 1.00 90.31 100 PHE A CA 1
ATOM 804 C C . PHE A 1 100 ? 1.290 20.598 34.275 1.00 90.31 100 PHE A C 1
ATOM 806 O O . PHE A 1 100 ? 1.804 19.480 34.222 1.00 90.31 100 PHE A O 1
ATOM 813 N N . ALA A 1 101 ? 0.728 21.063 35.393 1.00 87.56 101 ALA A N 1
ATOM 814 C CA . ALA A 1 101 ? 0.736 20.310 36.649 1.00 87.56 101 ALA A CA 1
ATOM 815 C C . ALA A 1 101 ? -0.039 18.985 36.546 1.00 87.56 101 ALA A C 1
ATOM 817 O O . ALA A 1 101 ? 0.346 17.988 37.156 1.00 87.56 101 ALA A O 1
ATOM 818 N N . SER A 1 102 ? -1.106 18.957 35.744 1.00 90.50 102 SER A N 1
ATOM 819 C CA . SER A 1 102 ? -1.921 17.768 35.519 1.00 90.50 102 SER A CA 1
ATOM 820 C C . SER A 1 102 ? -2.459 17.684 34.090 1.00 90.50 102 SER A C 1
ATOM 822 O O . SER A 1 102 ? -2.538 18.676 33.359 1.00 90.50 102 SER A O 1
ATOM 824 N N . GLY A 1 103 ? -2.908 16.486 33.701 1.00 89.88 103 GLY A N 1
ATOM 825 C CA . GLY A 1 103 ? -3.614 16.284 32.434 1.00 89.88 103 GLY A CA 1
ATOM 826 C C . GLY A 1 103 ? -4.889 17.122 32.318 1.00 89.88 103 GLY A C 1
ATOM 827 O O . GLY A 1 103 ? -5.220 17.589 31.229 1.00 89.88 103 GLY A O 1
ATOM 828 N N . ALA A 1 104 ? -5.578 17.375 33.436 1.00 90.88 104 ALA A N 1
ATOM 829 C CA . ALA A 1 104 ? -6.763 18.228 33.464 1.00 90.88 104 ALA A CA 1
ATOM 830 C C . ALA A 1 104 ? -6.426 19.684 33.100 1.00 90.88 104 ALA A C 1
ATOM 832 O O . ALA A 1 104 ? -7.161 20.303 32.327 1.00 90.88 104 ALA A O 1
ATOM 833 N N . ASP A 1 105 ? -5.295 20.201 33.588 1.00 91.69 105 ASP A N 1
ATOM 834 C CA . ASP A 1 105 ? -4.836 21.560 33.280 1.00 91.69 105 ASP A CA 1
ATOM 835 C C . ASP A 1 105 ? -4.479 21.707 31.801 1.00 91.69 105 ASP A C 1
ATOM 837 O O . ASP A 1 105 ? -4.911 22.664 31.155 1.00 91.69 105 ASP A O 1
ATOM 841 N N . PHE A 1 106 ? -3.772 20.720 31.239 1.00 93.81 106 PHE A N 1
ATOM 842 C CA . PHE A 1 106 ? -3.491 20.667 29.802 1.00 93.81 106 PHE A CA 1
ATOM 843 C C . PHE A 1 106 ? -4.781 20.633 28.972 1.00 93.81 106 PHE A C 1
ATOM 845 O O . PHE A 1 106 ? -4.943 21.368 28.003 1.00 93.81 106 PHE A O 1
ATOM 852 N N . ILE A 1 107 ? -5.748 19.799 29.356 1.00 92.06 107 ILE A N 1
ATOM 853 C CA . ILE A 1 107 ? -7.013 19.677 28.622 1.00 92.06 107 ILE A CA 1
ATOM 854 C C . ILE A 1 107 ? -7.827 20.969 28.669 1.00 92.06 107 ILE A C 1
ATOM 856 O O . ILE A 1 107 ? -8.510 21.291 27.694 1.00 92.06 107 ILE A O 1
ATOM 860 N N . LYS A 1 108 ? -7.776 21.691 29.790 1.00 93.00 108 LYS A N 1
ATOM 861 C CA . LYS A 1 108 ? -8.460 22.973 29.964 1.00 93.00 108 LYS A CA 1
ATOM 862 C C . LYS A 1 108 ? -7.816 24.083 29.130 1.00 93.00 108 LYS A C 1
ATOM 864 O O . LYS A 1 108 ? -8.536 24.946 28.638 1.00 93.00 108 LYS A O 1
ATOM 869 N N . SER A 1 109 ? -6.492 24.060 28.967 1.00 91.25 109 SER A N 1
ATOM 870 C CA . SER A 1 109 ? -5.742 25.034 28.160 1.00 91.25 109 SER A CA 1
ATOM 871 C C . SER A 1 109 ? -5.697 24.692 26.665 1.00 91.25 109 SER A C 1
ATOM 873 O O . SER A 1 109 ? -5.349 25.548 25.850 1.00 91.25 109 SER A O 1
ATOM 875 N N . PHE A 1 110 ? -6.047 23.457 26.292 1.00 92.25 110 PHE A N 1
ATOM 876 C CA . PHE A 1 110 ? -5.962 22.966 24.923 1.00 92.25 110 PHE A CA 1
ATOM 877 C C . PHE A 1 110 ? -6.812 23.792 23.948 1.00 92.25 110 PHE A C 1
ATOM 879 O O . PHE A 1 110 ? -8.043 23.800 24.018 1.00 92.25 110 PHE A O 1
ATOM 886 N N . SER A 1 111 ? -6.150 24.390 22.956 1.00 90.38 111 SER A N 1
ATOM 887 C CA . SER A 1 111 ? -6.792 25.005 21.795 1.00 90.38 111 SER A CA 1
ATOM 888 C C . SER A 1 111 ? -6.320 24.334 20.511 1.00 90.38 111 SER A C 1
ATOM 890 O O . SER A 1 111 ? -5.121 24.204 20.274 1.00 90.38 111 SER A O 1
ATOM 892 N N . ARG A 1 112 ? -7.266 23.942 19.646 1.00 88.75 112 ARG A N 1
ATOM 893 C CA . ARG A 1 112 ? -6.957 23.286 18.364 1.00 88.75 112 ARG A CA 1
ATOM 894 C C . ARG A 1 112 ? -6.077 24.158 17.471 1.00 88.75 112 ARG A C 1
ATOM 896 O O . ARG A 1 112 ? -5.252 23.628 16.744 1.00 88.75 112 ARG A O 1
ATOM 903 N N . GLU A 1 113 ? -6.248 25.475 17.517 1.00 87.25 113 GLU A N 1
ATOM 904 C CA . GLU A 1 113 ? -5.565 26.417 16.621 1.00 87.25 113 GLU A CA 1
ATOM 905 C C . GLU A 1 113 ? -4.052 26.479 16.833 1.00 87.25 113 GLU A C 1
ATOM 907 O O . GLU A 1 113 ? -3.337 26.835 15.900 1.00 87.25 113 GLU A O 1
ATOM 912 N N . GLN A 1 114 ? -3.578 26.092 18.021 1.00 87.44 114 GLN A N 1
ATOM 913 C CA . GLN A 1 114 ? -2.158 26.071 18.381 1.00 87.44 114 GLN A CA 1
ATOM 914 C C . GLN A 1 114 ? -1.371 24.950 17.689 1.00 87.44 114 GLN A C 1
ATOM 916 O O . GLN A 1 114 ? -0.146 24.945 17.753 1.00 87.44 114 GLN A O 1
ATOM 921 N N . TYR A 1 115 ? -2.058 23.995 17.062 1.00 90.94 115 TYR A N 1
ATOM 922 C CA . TYR A 1 115 ? -1.452 22.812 16.461 1.00 90.94 115 TYR A CA 1
ATOM 923 C C . TYR A 1 115 ? -1.863 22.747 14.995 1.00 90.94 115 TYR A C 1
ATOM 925 O O . TYR A 1 115 ? -3.053 22.602 14.693 1.00 90.94 115 TYR A O 1
ATOM 933 N N . ARG A 1 116 ? -0.895 22.916 14.089 1.00 91.75 116 ARG A N 1
ATOM 934 C CA . ARG A 1 116 ? -1.104 22.923 12.636 1.00 91.75 116 ARG A CA 1
ATOM 935 C C . ARG A 1 116 ? 0.136 22.401 11.928 1.00 91.75 116 ARG A C 1
ATOM 937 O O . ARG A 1 116 ? 1.236 22.817 12.271 1.00 91.75 116 ARG A O 1
ATOM 944 N N . ASN A 1 117 ? -0.058 21.550 10.923 1.00 91.19 117 ASN A N 1
ATOM 945 C CA . ASN A 1 117 ? 1.019 21.024 10.079 1.00 91.19 117 ASN A CA 1
ATOM 946 C C . ASN A 1 117 ? 2.236 20.494 10.874 1.00 91.19 117 ASN A C 1
ATOM 948 O O . ASN A 1 117 ? 3.385 20.794 10.556 1.00 91.19 117 ASN A O 1
ATOM 952 N N . SER A 1 118 ? 1.980 19.748 11.952 1.00 92.88 118 SER A N 1
ATOM 953 C CA . SER A 1 118 ? 3.030 19.221 12.837 1.00 92.88 118 SER A CA 1
ATOM 954 C C . SER A 1 118 ? 2.897 17.717 13.027 1.00 92.88 118 SER A C 1
ATOM 956 O O . SER A 1 118 ? 1.783 17.197 13.130 1.00 92.88 118 SER A O 1
ATOM 958 N N . ALA A 1 119 ? 4.022 17.026 13.180 1.00 93.31 119 ALA A N 1
ATOM 959 C CA . ALA A 1 119 ? 4.030 15.683 13.746 1.00 93.31 119 ALA A CA 1
ATOM 960 C C . ALA A 1 119 ? 4.086 15.794 15.277 1.00 93.31 119 ALA A C 1
ATOM 962 O O . ALA A 1 119 ? 4.947 16.491 15.814 1.00 93.31 119 ALA A O 1
ATOM 963 N N . ILE A 1 120 ? 3.177 15.118 15.981 1.00 94.81 120 ILE A N 1
ATOM 964 C CA . ILE A 1 120 ? 3.025 15.215 17.437 1.00 94.81 120 ILE A CA 1
ATOM 965 C C . ILE A 1 120 ? 3.127 13.822 18.054 1.00 94.81 120 ILE A C 1
ATOM 967 O O . ILE A 1 120 ? 2.242 12.985 17.859 1.00 94.81 120 ILE A O 1
ATOM 971 N N . LEU A 1 121 ? 4.186 13.588 18.825 1.00 93.50 121 LEU A N 1
ATOM 972 C CA . LEU A 1 121 ? 4.324 12.420 19.688 1.00 93.50 121 LEU A CA 1
ATOM 973 C C . LEU A 1 121 ? 3.511 12.627 20.966 1.00 93.50 121 LEU A C 1
ATOM 975 O O . LEU A 1 121 ? 3.588 13.682 21.586 1.00 93.50 121 LEU A O 1
ATOM 979 N N . ILE A 1 122 ? 2.757 11.617 21.385 1.00 92.88 122 ILE A N 1
ATOM 980 C CA . ILE A 1 122 ? 2.026 11.589 22.650 1.00 92.88 122 ILE A CA 1
ATOM 981 C C . ILE A 1 122 ? 2.406 10.293 23.366 1.00 92.88 122 ILE A C 1
ATOM 983 O O . ILE A 1 122 ? 2.068 9.208 22.891 1.00 92.88 122 ILE A O 1
ATOM 987 N N . LYS A 1 123 ? 3.095 10.403 24.504 1.00 89.56 123 LYS A N 1
ATOM 988 C CA . LYS A 1 123 ? 3.568 9.253 25.287 1.00 89.56 123 LYS A CA 1
ATOM 989 C C . LYS A 1 123 ? 3.436 9.526 26.780 1.00 89.56 123 LYS A C 1
ATOM 991 O O . LYS A 1 123 ? 3.723 10.625 27.245 1.00 89.56 123 LYS A O 1
ATOM 996 N N . GLY A 1 124 ? 3.059 8.510 27.543 1.00 86.69 124 GLY A N 1
ATOM 997 C CA . GLY A 1 124 ? 3.070 8.593 28.997 1.00 86.69 124 GLY A CA 1
ATOM 998 C C . GLY A 1 124 ? 2.681 7.287 29.672 1.00 86.69 124 GLY A C 1
ATOM 999 O O . GLY A 1 124 ? 2.349 6.317 28.996 1.00 86.69 124 GLY A O 1
ATOM 1000 N N . ASN A 1 125 ? 2.755 7.261 31.002 1.00 85.19 125 ASN A N 1
ATOM 1001 C CA . ASN A 1 125 ? 2.559 6.053 31.815 1.00 85.19 125 ASN A CA 1
ATOM 1002 C C . ASN A 1 125 ? 1.087 5.760 32.188 1.00 85.19 125 ASN A C 1
ATOM 1004 O O . ASN A 1 125 ? 0.803 4.695 32.726 1.00 85.19 125 ASN A O 1
ATOM 1008 N N . ASP A 1 126 ? 0.152 6.668 31.888 1.00 86.12 126 ASP A N 1
ATOM 1009 C CA . ASP A 1 126 ? -1.289 6.509 32.147 1.00 86.12 126 ASP A CA 1
ATOM 1010 C C . ASP A 1 126 ? -2.083 6.279 30.837 1.00 86.12 126 ASP A C 1
ATOM 1012 O O . ASP A 1 126 ? -2.291 7.218 30.056 1.00 86.12 126 ASP A O 1
ATOM 1016 N N . PRO A 1 127 ? -2.593 5.055 30.586 1.00 83.94 127 PRO A N 1
ATOM 1017 C CA . PRO A 1 127 ? -3.372 4.743 29.387 1.00 83.94 127 PRO A CA 1
ATOM 1018 C C . PRO A 1 127 ? -4.684 5.532 29.248 1.00 83.94 127 PRO A C 1
ATOM 1020 O O . PRO A 1 127 ? -5.119 5.813 28.128 1.00 83.94 127 PRO A O 1
ATOM 1023 N N . MET A 1 128 ? -5.338 5.897 30.357 1.00 85.19 128 MET A N 1
ATOM 1024 C CA . MET A 1 128 ? -6.584 6.668 30.319 1.00 85.19 128 MET A CA 1
ATOM 1025 C C . MET A 1 128 ? -6.313 8.112 29.906 1.00 85.19 128 MET A C 1
ATOM 1027 O O . MET A 1 128 ? -7.027 8.662 29.060 1.00 85.19 128 MET A O 1
ATOM 1031 N N . LEU A 1 129 ? -5.263 8.719 30.464 1.00 88.25 129 LEU A N 1
ATOM 1032 C CA . LEU A 1 129 ? -4.843 10.060 30.072 1.00 88.25 129 LEU A CA 1
ATOM 1033 C C . LEU A 1 129 ? -4.330 10.083 28.625 1.00 88.25 129 LEU A C 1
ATOM 1035 O O . LEU A 1 129 ? -4.671 11.006 27.878 1.00 88.25 129 LEU A O 1
ATOM 1039 N N . LEU A 1 130 ? -3.603 9.042 28.197 1.00 88.19 130 LEU A N 1
ATOM 1040 C CA . LEU A 1 130 ? -3.154 8.876 26.814 1.00 88.19 130 LEU A CA 1
ATOM 1041 C C . LEU A 1 130 ? -4.326 8.964 25.837 1.00 88.19 130 LEU A C 1
ATOM 1043 O O . LEU A 1 130 ? -4.275 9.720 24.865 1.00 88.19 130 LEU A O 1
ATOM 1047 N N . ASP A 1 131 ? -5.383 8.187 26.082 1.00 84.00 131 ASP A N 1
ATOM 1048 C CA . ASP A 1 131 ? -6.573 8.161 25.235 1.00 84.00 131 ASP A CA 1
ATOM 1049 C C . ASP A 1 131 ? -7.301 9.514 25.253 1.00 84.00 131 ASP A C 1
ATOM 1051 O O . ASP A 1 131 ? -7.701 10.030 24.205 1.00 84.00 131 ASP A O 1
ATOM 1055 N N . LEU A 1 132 ? -7.407 10.147 26.423 1.00 87.88 132 LEU A N 1
ATOM 1056 C CA . LEU A 1 132 ? -8.063 11.443 26.575 1.00 87.88 132 LEU A CA 1
ATOM 1057 C C . LEU A 1 132 ? -7.352 12.562 25.795 1.00 87.88 132 LEU A C 1
ATOM 1059 O O . LEU A 1 132 ? -8.015 13.318 25.078 1.00 87.88 132 LEU A O 1
ATOM 1063 N N . ILE A 1 133 ? -6.021 12.642 25.883 1.00 90.25 133 ILE A N 1
ATOM 1064 C CA . ILE A 1 133 ? -5.207 13.588 25.105 1.00 90.25 133 ILE A CA 1
ATOM 1065 C C . ILE A 1 133 ? -5.325 13.257 23.616 1.00 90.25 133 ILE A C 1
ATOM 1067 O O . ILE A 1 133 ? -5.632 14.132 22.806 1.00 90.25 133 ILE A O 1
ATOM 1071 N N . ASN A 1 134 ? -5.175 11.984 23.242 1.00 87.38 134 ASN A N 1
ATOM 1072 C CA . ASN A 1 134 ? -5.302 11.541 21.857 1.00 87.38 134 ASN A CA 1
ATOM 1073 C C . ASN A 1 134 ? -6.625 11.972 21.215 1.00 87.38 134 ASN A C 1
ATOM 1075 O O . ASN A 1 134 ? -6.634 12.411 20.066 1.00 87.38 134 ASN A O 1
ATOM 1079 N N . ARG A 1 135 ? -7.750 11.870 21.934 1.00 85.81 135 ARG A N 1
ATOM 1080 C CA . ARG A 1 135 ? -9.073 12.296 21.444 1.00 85.81 135 ARG A CA 1
ATOM 1081 C C . ARG A 1 135 ? -9.140 13.787 21.111 1.00 85.81 135 ARG A C 1
ATOM 1083 O O . ARG A 1 135 ? -9.872 14.151 20.195 1.00 85.81 135 ARG A O 1
ATOM 1090 N N . LYS A 1 136 ? -8.375 14.649 21.790 1.00 89.38 136 LYS A N 1
ATOM 1091 C CA . LYS A 1 136 ? -8.333 16.095 21.495 1.00 89.38 136 LYS A CA 1
ATOM 1092 C C . LYS A 1 136 ? -7.718 16.395 20.129 1.00 89.38 136 LYS A C 1
ATOM 1094 O O . LYS A 1 136 ? -8.168 17.310 19.437 1.00 89.38 136 LYS A O 1
ATOM 1099 N N . PHE A 1 137 ? -6.752 15.578 19.724 1.00 88.00 137 PHE A N 1
ATOM 1100 C CA . PHE A 1 137 ? -6.063 15.692 18.444 1.00 88.00 137 PHE A CA 1
ATOM 1101 C C . PHE A 1 137 ? -6.715 14.900 17.307 1.00 88.00 137 PHE A C 1
ATOM 1103 O O . PHE A 1 137 ? -6.284 15.023 16.164 1.00 88.00 137 PHE A O 1
ATOM 1110 N N . GLN A 1 138 ? -7.754 14.102 17.568 1.00 78.19 138 GLN A N 1
ATOM 1111 C CA . GLN A 1 138 ? -8.419 13.331 16.516 1.00 78.19 138 GLN A CA 1
ATOM 1112 C C . GLN A 1 138 ? -9.204 14.236 15.559 1.00 78.19 138 GLN A C 1
ATOM 1114 O O . GLN A 1 138 ? -10.014 15.069 15.977 1.00 78.19 138 GLN A O 1
ATOM 1119 N N . LYS A 1 139 ? -8.987 14.031 14.254 1.00 71.00 139 LYS A N 1
ATOM 1120 C CA . LYS A 1 139 ? -9.759 14.677 13.184 1.00 71.00 139 LYS A CA 1
ATOM 1121 C C . LYS A 1 139 ? -11.168 14.094 13.074 1.00 71.00 139 LYS A C 1
ATOM 1123 O O . LYS A 1 139 ? -12.141 14.840 13.029 1.00 71.00 139 LYS A O 1
ATOM 1128 N N . TYR A 1 140 ? -11.267 12.763 13.110 1.00 65.50 140 TYR A N 1
ATOM 1129 C CA . TYR A 1 140 ? -12.519 12.026 12.967 1.00 65.50 140 TYR A CA 1
ATOM 1130 C C . TYR A 1 140 ? -12.723 11.013 14.099 1.00 65.50 140 TYR A C 1
ATOM 1132 O O . TYR A 1 140 ? -11.824 10.236 14.424 1.00 65.50 140 TYR A O 1
ATOM 1140 N N . ALA A 1 141 ? -13.939 10.966 14.647 1.00 62.72 141 ALA A N 1
ATOM 1141 C CA . ALA A 1 141 ? -14.367 9.984 15.647 1.00 62.72 141 ALA A CA 1
ATOM 1142 C C . ALA A 1 141 ? -14.970 8.717 14.998 1.00 62.72 141 ALA A C 1
ATOM 1144 O O . ALA A 1 141 ? -15.976 8.182 15.469 1.00 62.72 141 ALA A O 1
ATOM 1145 N N . HIS A 1 142 ? -14.411 8.252 13.874 1.00 67.00 142 HIS A N 1
ATOM 1146 C CA . HIS A 1 142 ? -14.901 7.041 13.211 1.00 67.00 142 HIS A CA 1
ATOM 1147 C C . HIS A 1 142 ? -14.547 5.795 14.033 1.00 67.00 142 HIS A C 1
ATOM 1149 O O . HIS A 1 142 ? -13.407 5.623 14.465 1.00 67.00 142 HIS A O 1
ATOM 1155 N N . ARG A 1 143 ? -15.544 4.926 14.254 1.00 79.75 143 ARG A N 1
ATOM 1156 C CA . ARG A 1 143 ? -15.392 3.657 14.990 1.00 79.75 143 ARG A CA 1
ATOM 1157 C C . ARG A 1 143 ? -14.762 2.549 14.146 1.00 79.75 143 ARG A C 1
ATOM 1159 O O . ARG A 1 143 ? -14.192 1.620 14.706 1.00 79.75 143 ARG A O 1
ATOM 1166 N N . SER A 1 144 ? -14.893 2.652 12.827 1.00 91.00 144 SER A N 1
ATOM 1167 C CA . SER A 1 144 ? -14.361 1.691 11.864 1.00 91.00 144 SER A CA 1
ATOM 1168 C C . SER A 1 144 ? -12.932 2.069 11.495 1.00 91.00 144 SER A C 1
ATOM 1170 O O . SER A 1 144 ? -12.658 3.219 11.137 1.00 91.00 144 SER A O 1
ATOM 1172 N N . VAL A 1 145 ? -12.033 1.100 11.616 1.00 91.56 145 VAL A N 1
ATOM 1173 C CA . VAL A 1 145 ? -10.592 1.280 11.481 1.00 91.56 145 VAL A CA 1
ATOM 1174 C C . VAL A 1 145 ? -10.029 0.205 10.561 1.00 91.56 145 VAL A C 1
ATOM 1176 O O . VAL A 1 145 ? -10.352 -0.973 10.707 1.00 91.56 145 VAL A O 1
ATOM 1179 N N . LEU A 1 146 ? -9.165 0.629 9.642 1.00 93.31 146 LEU A N 1
ATOM 1180 C CA . LEU A 1 146 ? -8.228 -0.233 8.939 1.00 93.31 146 LEU A CA 1
ATOM 1181 C C . LEU A 1 146 ? -6.867 -0.089 9.628 1.00 93.31 146 LEU A C 1
ATOM 1183 O O . LEU A 1 146 ? -6.195 0.933 9.482 1.00 93.31 146 LEU A O 1
ATOM 1187 N N . GLU A 1 147 ? -6.498 -1.080 10.432 1.00 92.62 147 GLU A N 1
ATOM 1188 C CA . GLU A 1 147 ? -5.180 -1.133 11.059 1.00 92.62 147 GLU A CA 1
ATOM 1189 C C . GLU A 1 147 ? -4.165 -1.715 10.073 1.00 92.62 147 GLU A C 1
ATOM 1191 O O . GLU A 1 147 ? -4.444 -2.725 9.425 1.00 92.62 147 GLU A O 1
ATOM 1196 N N . ILE A 1 148 ? -3.003 -1.070 9.970 1.00 93.06 148 ILE A N 1
ATOM 1197 C CA . ILE A 1 148 ? -1.909 -1.439 9.072 1.00 93.06 148 ILE A CA 1
ATOM 1198 C C . ILE A 1 148 ? -0.671 -1.759 9.909 1.00 93.06 148 ILE A C 1
ATOM 1200 O O . ILE A 1 148 ? -0.087 -0.861 10.513 1.00 93.06 148 ILE A O 1
ATOM 1204 N N . ASN A 1 149 ? -0.274 -3.029 9.951 1.00 92.38 149 ASN A N 1
ATOM 1205 C CA . ASN A 1 149 ? 0.900 -3.500 10.678 1.00 92.38 149 ASN A CA 1
ATOM 1206 C C . ASN A 1 149 ? 2.181 -3.238 9.870 1.00 92.38 149 ASN A C 1
ATOM 1208 O O . ASN A 1 149 ? 2.513 -3.975 8.939 1.00 92.38 149 ASN A O 1
ATOM 1212 N N . LEU A 1 150 ? 2.901 -2.180 10.244 1.00 91.25 150 LEU A N 1
ATOM 1213 C CA . LEU A 1 150 ? 4.161 -1.769 9.627 1.00 91.25 150 LEU A CA 1
ATOM 1214 C C . LEU A 1 150 ? 5.298 -2.764 9.906 1.00 91.25 150 LEU A C 1
ATOM 1216 O O . LEU A 1 150 ? 6.138 -2.992 9.034 1.00 91.25 150 LEU A O 1
ATOM 1220 N N . SER A 1 151 ? 5.295 -3.412 11.070 1.00 90.75 151 SER A N 1
ATOM 1221 C CA . SER A 1 151 ? 6.245 -4.486 11.385 1.00 90.75 151 SER A CA 1
ATOM 1222 C C . SER A 1 151 ? 6.013 -5.698 10.483 1.00 90.75 151 SER A C 1
ATOM 1224 O O . SER A 1 151 ? 6.961 -6.259 9.938 1.00 90.75 151 SER A O 1
ATOM 1226 N N . GLY A 1 152 ? 4.746 -6.027 10.213 1.00 92.75 152 GLY A N 1
ATOM 1227 C CA . GLY A 1 152 ? 4.363 -7.037 9.225 1.00 92.75 152 GLY A CA 1
ATOM 1228 C C . GLY A 1 152 ? 4.869 -6.711 7.817 1.00 92.75 152 GLY A C 1
ATOM 1229 O O . GLY A 1 152 ? 5.426 -7.579 7.149 1.00 92.75 152 GLY A O 1
ATOM 1230 N N . VAL A 1 153 ? 4.754 -5.450 7.382 1.00 93.88 153 VAL A N 1
ATOM 1231 C CA . VAL A 1 153 ? 5.308 -4.976 6.096 1.00 93.88 153 VAL A CA 1
ATOM 1232 C C . VAL A 1 153 ? 6.821 -5.191 6.039 1.00 93.88 153 VAL A C 1
ATOM 1234 O O . VAL A 1 153 ? 7.329 -5.732 5.056 1.00 93.88 153 VAL A O 1
ATOM 1237 N N . LYS A 1 154 ? 7.542 -4.810 7.100 1.00 94.56 154 LYS A N 1
ATOM 1238 C CA . LYS A 1 154 ? 8.997 -4.974 7.205 1.00 94.56 154 LYS A CA 1
ATOM 1239 C C . LYS A 1 154 ? 9.419 -6.446 7.142 1.00 94.56 154 LYS A C 1
ATOM 1241 O O . LYS A 1 154 ? 10.308 -6.789 6.361 1.00 94.56 154 LYS A O 1
ATOM 1246 N N . GLU A 1 155 ? 8.787 -7.323 7.917 1.00 94.62 155 GLU A N 1
ATOM 1247 C CA . GLU A 1 155 ? 9.135 -8.751 7.933 1.00 94.62 155 GLU A CA 1
ATOM 1248 C C . GLU A 1 155 ? 8.743 -9.461 6.630 1.00 94.62 155 GLU A C 1
ATOM 1250 O O . GLU A 1 155 ? 9.489 -10.313 6.136 1.00 94.62 155 GLU A O 1
ATOM 1255 N N . ASN A 1 156 ? 7.637 -9.063 5.997 1.00 94.69 156 ASN A N 1
ATOM 1256 C CA . ASN A 1 156 ? 7.284 -9.551 4.665 1.00 94.69 156 ASN A CA 1
ATOM 1257 C C . ASN A 1 156 ? 8.332 -9.121 3.634 1.00 94.69 156 ASN A C 1
ATOM 1259 O O . ASN A 1 156 ? 8.818 -9.959 2.875 1.00 94.69 156 ASN A O 1
ATOM 1263 N N . LEU A 1 157 ? 8.751 -7.850 3.634 1.00 95.81 157 LEU A N 1
ATOM 1264 C CA . LEU A 1 157 ? 9.819 -7.373 2.752 1.00 95.81 157 LEU A CA 1
ATOM 1265 C C . LEU A 1 157 ? 11.109 -8.180 2.950 1.00 95.81 157 LEU A C 1
ATOM 1267 O O . LEU A 1 157 ? 11.703 -8.635 1.973 1.00 95.81 157 LEU A O 1
ATOM 1271 N N . LYS A 1 158 ? 11.510 -8.412 4.204 1.00 94.94 158 LYS A N 1
ATOM 1272 C CA . LYS A 1 158 ? 12.674 -9.236 4.557 1.00 94.94 158 LYS A CA 1
ATOM 1273 C C . LYS A 1 158 ? 12.535 -10.673 4.055 1.00 94.94 158 LYS A C 1
ATOM 1275 O O . LYS A 1 158 ? 13.490 -11.228 3.518 1.00 94.94 158 LYS A O 1
ATOM 1280 N N . THR A 1 159 ? 11.345 -11.259 4.165 1.00 94.00 159 THR A N 1
ATOM 1281 C CA . THR A 1 159 ? 11.054 -12.601 3.642 1.00 94.00 159 THR A CA 1
ATOM 1282 C C . THR A 1 159 ? 11.308 -12.671 2.138 1.00 94.00 159 THR A C 1
ATOM 1284 O O . THR A 1 159 ? 12.005 -13.574 1.682 1.00 94.00 159 THR A O 1
ATOM 1287 N N . TYR A 1 160 ? 10.835 -11.688 1.367 1.00 94.25 160 TYR A N 1
ATOM 1288 C CA . TYR A 1 160 ? 11.115 -11.615 -0.070 1.00 94.25 160 TYR A CA 1
ATOM 1289 C C . TYR A 1 160 ? 12.581 -11.318 -0.377 1.00 94.25 160 TYR A C 1
ATOM 1291 O O . TYR A 1 160 ? 13.140 -11.923 -1.289 1.00 94.25 160 TYR A O 1
ATOM 1299 N N . ARG A 1 161 ? 13.223 -10.431 0.390 1.00 95.19 161 ARG A N 1
ATOM 1300 C CA . ARG A 1 161 ? 14.646 -10.116 0.233 1.00 95.19 161 ARG A CA 1
ATOM 1301 C C . ARG A 1 161 ? 15.519 -11.358 0.386 1.00 95.19 161 ARG A C 1
ATOM 1303 O O . ARG A 1 161 ? 16.420 -11.543 -0.424 1.00 95.19 161 ARG A O 1
ATOM 1310 N N . ASN A 1 162 ? 15.199 -12.229 1.344 1.00 94.12 162 ASN A N 1
ATOM 1311 C CA . ASN A 1 162 ? 15.916 -13.482 1.600 1.00 94.12 162 ASN A CA 1
ATOM 1312 C C . ASN A 1 162 ? 15.768 -14.525 0.479 1.00 9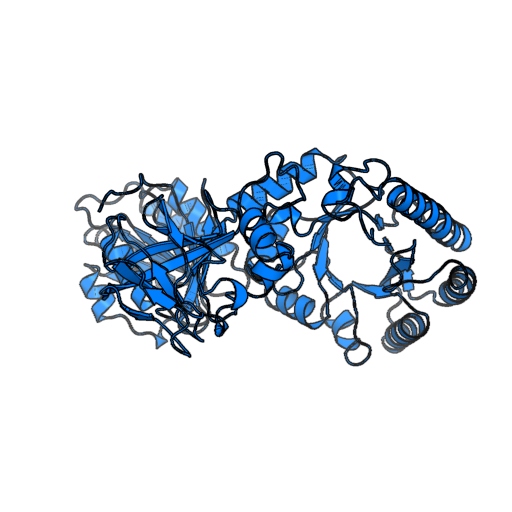4.12 162 ASN A C 1
ATOM 1314 O O . ASN A 1 162 ? 16.551 -15.469 0.417 1.00 94.12 162 ASN A O 1
ATOM 1318 N N . L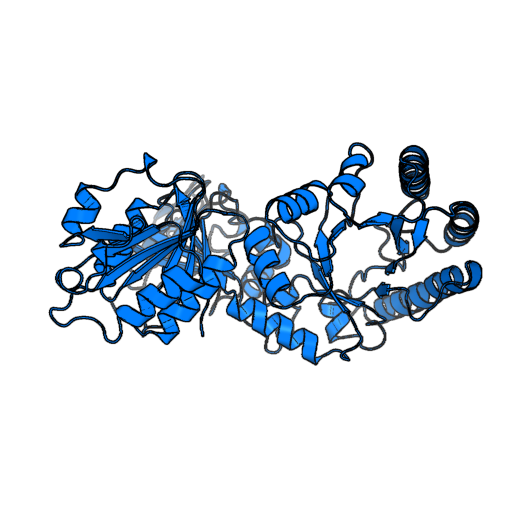EU A 1 163 ? 14.776 -14.385 -0.407 1.00 92.94 163 LEU A N 1
ATOM 1319 C CA . LEU A 1 163 ? 14.631 -15.267 -1.570 1.00 92.94 163 LEU A CA 1
ATOM 1320 C C . LEU A 1 163 ? 15.581 -14.895 -2.711 1.00 92.94 163 LEU A C 1
ATOM 1322 O O . LEU A 1 163 ? 15.702 -15.660 -3.669 1.00 92.94 163 LEU A O 1
ATOM 1326 N N . LEU A 1 164 ? 16.198 -13.718 -2.654 1.00 95.62 164 LEU A N 1
ATOM 1327 C CA . LEU A 1 164 ? 16.886 -13.089 -3.769 1.00 95.62 164 LEU A CA 1
ATOM 1328 C C . LEU A 1 164 ? 18.379 -12.900 -3.448 1.00 95.62 164 LEU A C 1
ATOM 1330 O O . LEU A 1 164 ? 18.698 -12.475 -2.338 1.00 95.62 164 LEU A O 1
ATOM 1334 N N . PRO A 1 165 ? 19.282 -13.112 -4.421 1.00 95.19 165 PRO A N 1
ATOM 1335 C CA . PRO A 1 165 ? 20.656 -12.614 -4.345 1.00 95.19 165 PRO A CA 1
ATOM 1336 C C . PRO A 1 165 ? 20.704 -11.109 -4.036 1.00 95.19 165 PRO A C 1
ATOM 1338 O O . PRO A 1 165 ? 19.770 -10.380 -4.386 1.00 95.19 165 PRO A O 1
ATOM 1341 N N . GLU A 1 166 ? 21.762 -10.649 -3.371 1.00 93.25 166 GLU A N 1
ATOM 1342 C CA . GLU A 1 166 ? 21.895 -9.272 -2.868 1.00 93.25 166 GLU A CA 1
ATOM 1343 C C . GLU A 1 166 ? 21.864 -8.230 -3.996 1.00 93.25 166 GLU A C 1
ATOM 1345 O O . GLU A 1 166 ? 21.260 -7.170 -3.854 1.00 93.25 166 GLU A O 1
ATOM 1350 N N . GLU A 1 167 ? 22.424 -8.570 -5.155 1.00 94.50 167 GLU A N 1
ATOM 1351 C CA . GLU A 1 167 ? 22.513 -7.718 -6.338 1.00 94.50 167 GLU A CA 1
ATOM 1352 C C . GLU A 1 167 ? 21.170 -7.471 -7.042 1.00 94.50 167 GLU A C 1
ATOM 1354 O O . GLU A 1 167 ? 21.041 -6.518 -7.816 1.00 94.50 167 GLU A O 1
ATOM 1359 N N . ILE A 1 168 ? 20.163 -8.321 -6.803 1.00 97.31 168 ILE A N 1
ATOM 1360 C CA . ILE A 1 168 ? 18.846 -8.162 -7.427 1.00 97.31 168 ILE A CA 1
ATOM 1361 C C . ILE A 1 168 ? 18.087 -7.069 -6.689 1.00 97.31 168 ILE A C 1
ATOM 1363 O O . ILE A 1 168 ? 17.794 -7.202 -5.503 1.00 97.31 168 ILE A O 1
ATOM 1367 N N . LYS A 1 169 ? 17.677 -6.023 -7.398 1.00 98.12 169 LYS A N 1
ATOM 1368 C CA . LYS A 1 169 ? 16.915 -4.919 -6.808 1.00 98.12 169 LYS A CA 1
ATOM 1369 C C . LYS A 1 169 ? 15.467 -5.305 -6.513 1.00 98.12 169 LYS A C 1
ATOM 1371 O O . LYS A 1 169 ? 14.882 -6.153 -7.194 1.00 98.12 169 LYS A O 1
ATOM 1376 N N . ILE A 1 170 ? 14.845 -4.643 -5.545 1.00 98.44 170 ILE A N 1
ATOM 1377 C CA . ILE A 1 170 ? 13.408 -4.758 -5.282 1.00 98.44 170 ILE A CA 1
ATOM 1378 C C . ILE A 1 170 ? 12.745 -3.408 -5.523 1.00 98.44 170 ILE A C 1
ATOM 1380 O O . ILE A 1 170 ? 13.016 -2.421 -4.847 1.00 98.44 170 ILE A O 1
ATOM 1384 N N . MET A 1 171 ? 11.804 -3.398 -6.458 1.00 98.31 171 MET A N 1
ATOM 1385 C CA . MET A 1 171 ? 10.817 -2.339 -6.587 1.00 98.31 171 MET A CA 1
ATOM 1386 C C . MET A 1 171 ? 9.571 -2.722 -5.801 1.00 98.31 171 MET A C 1
ATOM 1388 O O . MET A 1 171 ? 8.997 -3.787 -6.038 1.00 98.31 171 MET A O 1
ATOM 1392 N N . VAL A 1 172 ? 9.101 -1.845 -4.921 1.00 97.44 172 VAL A N 1
ATOM 1393 C CA . VAL A 1 172 ? 7.816 -2.036 -4.244 1.00 97.44 172 VAL A CA 1
ATOM 1394 C C . VAL A 1 172 ? 6.728 -1.230 -4.938 1.00 97.44 172 VAL A C 1
ATOM 1396 O O . VAL A 1 172 ? 6.860 -0.034 -5.185 1.00 97.44 172 VAL A O 1
ATOM 1399 N N . MET A 1 173 ? 5.623 -1.897 -5.251 1.00 94.75 173 MET A N 1
ATOM 1400 C CA . MET A 1 173 ? 4.455 -1.268 -5.848 1.00 94.75 173 MET A CA 1
ATOM 1401 C C . MET A 1 173 ? 3.615 -0.598 -4.755 1.00 94.75 173 MET A C 1
ATOM 1403 O O . MET A 1 173 ? 3.022 -1.298 -3.942 1.00 94.75 173 MET A O 1
ATOM 1407 N N . VAL A 1 174 ? 3.510 0.731 -4.781 1.00 90.50 174 VAL A N 1
ATOM 1408 C CA . VAL A 1 174 ? 2.719 1.546 -3.829 1.00 90.50 174 VAL A CA 1
ATOM 1409 C C . VAL A 1 174 ? 1.530 2.256 -4.495 1.00 90.50 174 VAL A C 1
ATOM 1411 O O . VAL A 1 174 ? 0.916 3.157 -3.930 1.00 90.50 174 VAL A O 1
ATOM 1414 N N . LYS A 1 175 ? 1.169 1.817 -5.705 1.00 84.38 175 LYS A N 1
ATOM 1415 C CA . LYS A 1 175 ? 0.003 2.301 -6.455 1.00 84.38 175 LYS A CA 1
ATOM 1416 C C . LYS A 1 175 ? -1.327 2.104 -5.719 1.00 84.38 175 LYS A C 1
ATOM 1418 O O . LYS A 1 175 ? -1.456 1.228 -4.860 1.00 84.38 175 LYS A O 1
ATOM 1423 N N . ALA A 1 176 ? -2.339 2.861 -6.130 1.00 78.31 176 ALA A N 1
ATOM 1424 C CA . ALA A 1 176 ? -3.674 2.882 -5.542 1.00 78.31 176 ALA A CA 1
ATOM 1425 C C . ALA A 1 176 ? -3.628 3.123 -4.024 1.00 78.31 176 ALA A C 1
ATOM 1427 O O . ALA A 1 176 ? -4.259 2.398 -3.252 1.00 78.31 176 ALA A O 1
ATOM 1428 N N . PHE A 1 177 ? -2.847 4.120 -3.595 1.00 75.25 177 PHE A N 1
ATOM 1429 C CA . PHE A 1 177 ? -2.648 4.455 -2.180 1.00 75.25 177 PHE A CA 1
ATOM 1430 C C . PHE A 1 177 ? -2.088 3.276 -1.363 1.00 75.25 177 PHE A C 1
ATOM 1432 O O . PHE A 1 177 ? -2.639 2.914 -0.320 1.00 75.25 177 PHE A O 1
ATOM 1439 N N . SER A 1 178 ? -1.028 2.628 -1.864 1.00 79.81 178 SER A N 1
ATOM 1440 C CA . SER A 1 178 ? -0.471 1.396 -1.284 1.00 79.81 178 SER A CA 1
ATOM 1441 C C . SER A 1 178 ? -1.535 0.309 -1.131 1.00 79.81 178 SER A C 1
ATOM 1443 O O . SER A 1 178 ? -1.718 -0.251 -0.053 1.00 79.81 178 SER A O 1
ATOM 1445 N N . TYR A 1 179 ? -2.303 0.074 -2.199 1.00 79.38 179 TYR A N 1
ATOM 1446 C CA . TYR A 1 179 ? -3.469 -0.815 -2.202 1.00 79.38 179 TYR A CA 1
ATOM 1447 C C . TYR A 1 179 ? -4.524 -0.465 -1.133 1.00 79.38 179 TYR A C 1
ATOM 1449 O O . TYR A 1 179 ? -5.192 -1.342 -0.601 1.00 79.38 179 TYR A O 1
ATOM 1457 N N . GLY A 1 180 ? -4.701 0.821 -0.823 1.00 73.12 180 GLY A N 1
ATOM 1458 C CA . GLY A 1 180 ? -5.657 1.317 0.172 1.00 73.12 180 GLY A CA 1
ATOM 1459 C C . GLY A 1 180 ? -5.106 1.437 1.599 1.00 73.12 180 GLY A C 1
ATOM 1460 O O . GLY A 1 180 ? -5.819 1.961 2.468 1.00 73.12 180 GLY A O 1
ATOM 1461 N N . SER A 1 181 ? -3.866 1.000 1.845 1.00 69.19 181 SER A N 1
ATOM 1462 C CA . SER A 1 181 ? -3.237 1.001 3.169 1.00 69.19 181 SER A CA 1
ATOM 1463 C C . SER A 1 181 ? -2.676 2.355 3.601 1.00 69.19 181 SER A C 1
ATOM 1465 O O . SER A 1 181 ? -2.644 2.594 4.799 1.00 69.19 181 SER A O 1
ATOM 1467 N N . GLY A 1 182 ? -2.264 3.233 2.681 1.00 73.06 182 GLY A N 1
ATOM 1468 C CA . GLY A 1 182 ? -1.510 4.450 3.025 1.00 73.06 182 GLY A CA 1
ATOM 1469 C C . GLY A 1 182 ? -0.350 4.707 2.079 1.00 73.06 182 GLY A C 1
ATOM 1470 O O . GLY A 1 182 ? 0.611 3.940 2.114 1.00 73.06 182 GLY A O 1
ATOM 1471 N N . SER A 1 183 ? -0.411 5.727 1.214 1.00 67.88 183 SER A N 1
ATOM 1472 C CA . SER A 1 183 ? 0.674 5.991 0.251 1.00 67.88 183 SER A CA 1
ATOM 1473 C C . SER A 1 183 ? 1.962 6.401 0.964 1.00 67.88 183 SER A C 1
ATOM 1475 O O . SER A 1 183 ? 2.942 5.656 0.937 1.00 67.88 183 SER A O 1
ATOM 1477 N N . HIS A 1 184 ? 1.950 7.554 1.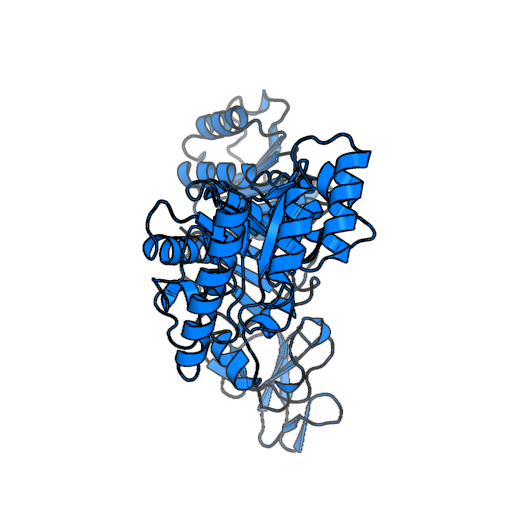630 1.00 79.69 184 HIS A N 1
ATOM 1478 C CA . HIS A 1 184 ? 3.163 8.146 2.182 1.00 79.69 184 HIS A CA 1
ATOM 1479 C C . HIS A 1 184 ? 3.735 7.362 3.369 1.00 79.69 184 HIS A C 1
ATOM 1481 O O . HIS A 1 184 ? 4.933 7.118 3.376 1.00 79.69 184 HIS A O 1
ATOM 1487 N N . GLU A 1 185 ? 2.930 6.876 4.321 1.00 84.88 185 GLU A N 1
ATOM 1488 C CA . GLU A 1 185 ? 3.460 6.176 5.503 1.00 84.88 185 GLU A CA 1
ATOM 1489 C C . GLU A 1 185 ? 4.189 4.877 5.128 1.00 84.88 185 GLU A C 1
ATOM 1491 O O . GLU A 1 185 ? 5.251 4.571 5.674 1.00 84.88 185 GLU A O 1
ATOM 1496 N N . ILE A 1 186 ? 3.653 4.131 4.153 1.00 90.06 186 ILE A N 1
ATOM 1497 C CA . ILE A 1 186 ? 4.308 2.931 3.620 1.00 90.06 186 ILE A CA 1
ATOM 1498 C C . ILE A 1 186 ? 5.555 3.312 2.819 1.00 90.06 186 ILE A C 1
ATOM 1500 O O . ILE A 1 186 ? 6.600 2.697 3.011 1.00 90.06 186 ILE A O 1
ATOM 1504 N N . ALA A 1 187 ? 5.488 4.330 1.958 1.00 90.88 187 ALA A N 1
ATOM 1505 C CA . ALA A 1 187 ? 6.648 4.771 1.185 1.00 90.88 187 ALA A CA 1
ATOM 1506 C C . ALA A 1 187 ? 7.799 5.261 2.080 1.00 90.88 187 ALA A C 1
ATOM 1508 O O . ALA A 1 187 ? 8.945 4.881 1.858 1.00 90.88 187 ALA A O 1
ATOM 1509 N N . THR A 1 188 ? 7.499 6.026 3.132 1.00 89.12 188 THR A N 1
ATOM 1510 C CA . THR A 1 188 ? 8.471 6.488 4.130 1.00 89.12 188 THR A CA 1
ATOM 1511 C C . THR A 1 188 ? 9.126 5.315 4.850 1.00 89.12 188 THR A C 1
ATOM 1513 O O . THR A 1 188 ? 10.347 5.292 4.999 1.00 89.12 188 THR A O 1
ATOM 1516 N N . LEU A 1 189 ? 8.341 4.316 5.273 1.00 91.12 189 LEU A N 1
ATOM 1517 C CA . LEU A 1 189 ? 8.893 3.093 5.854 1.00 91.12 189 LEU A CA 1
ATOM 1518 C C . LEU A 1 189 ? 9.859 2.408 4.881 1.00 91.12 189 LEU A C 1
ATOM 1520 O O . LEU A 1 189 ? 10.979 2.075 5.255 1.00 91.12 189 LEU A O 1
ATOM 1524 N N . LEU A 1 190 ? 9.435 2.207 3.636 1.00 93.94 190 LEU A N 1
ATOM 1525 C CA . LEU A 1 190 ? 10.236 1.521 2.626 1.00 93.94 190 LEU A CA 1
ATOM 1526 C C . LEU A 1 190 ? 11.528 2.281 2.289 1.00 93.94 190 LEU A C 1
ATOM 1528 O O . LEU A 1 190 ? 12.567 1.652 2.112 1.00 93.94 190 LEU A O 1
ATOM 1532 N N . GLU A 1 191 ? 11.491 3.615 2.258 1.00 93.00 191 GLU A N 1
ATOM 1533 C CA . GLU A 1 191 ? 12.679 4.455 2.073 1.00 93.00 191 GLU A CA 1
ATOM 1534 C C . GLU A 1 191 ? 13.665 4.313 3.242 1.00 93.00 191 GLU A C 1
ATOM 1536 O O . GLU A 1 191 ? 14.866 4.162 3.021 1.00 93.00 191 GLU A O 1
ATOM 1541 N N . ASN A 1 192 ? 13.169 4.289 4.483 1.00 90.69 192 ASN A N 1
ATOM 1542 C CA . ASN A 1 192 ? 14.004 4.064 5.669 1.00 90.69 192 ASN A CA 1
ATOM 1543 C C . ASN A 1 192 ? 14.579 2.640 5.725 1.00 90.69 192 ASN A C 1
ATOM 1545 O O . ASN A 1 192 ? 15.612 2.413 6.346 1.00 90.69 192 ASN A O 1
ATOM 1549 N N . LEU A 1 193 ? 13.921 1.682 5.068 1.00 93.06 193 LEU A N 1
ATOM 1550 C CA . LEU A 1 193 ? 14.438 0.332 4.832 1.00 93.06 193 LEU A CA 1
ATOM 1551 C C . LEU A 1 193 ? 15.329 0.250 3.580 1.00 93.06 193 LEU A C 1
ATOM 1553 O O . LEU A 1 193 ? 15.711 -0.850 3.185 1.00 93.06 193 LEU A O 1
ATOM 1557 N N . HIS A 1 194 ? 15.664 1.392 2.972 1.00 94.44 194 HIS A N 1
ATOM 1558 C CA . HIS A 1 194 ? 16.536 1.521 1.806 1.00 94.44 194 HIS A CA 1
ATOM 1559 C C . HIS A 1 194 ? 16.075 0.703 0.593 1.00 94.44 194 HIS A C 1
ATOM 1561 O O . HIS A 1 194 ? 16.887 0.075 -0.085 1.00 94.44 194 HIS A O 1
ATOM 1567 N N . ILE A 1 195 ? 14.768 0.706 0.307 1.00 96.56 195 ILE A N 1
ATOM 1568 C CA . ILE A 1 195 ? 14.249 0.060 -0.901 1.00 96.56 195 ILE A CA 1
ATOM 1569 C C . ILE A 1 195 ? 14.851 0.688 -2.167 1.00 96.56 195 ILE A C 1
ATOM 1571 O O . ILE A 1 195 ? 15.044 1.903 -2.239 1.00 96.56 195 ILE A O 1
ATOM 1575 N N . ASP A 1 196 ? 15.109 -0.130 -3.189 1.00 97.62 196 ASP A N 1
ATOM 1576 C CA . ASP A 1 196 ? 15.760 0.341 -4.413 1.00 97.62 196 ASP A CA 1
ATOM 1577 C C . ASP A 1 196 ? 14.864 1.268 -5.243 1.00 97.62 196 ASP A C 1
ATOM 1579 O O . ASP A 1 196 ? 15.348 2.225 -5.847 1.00 97.62 196 ASP A O 1
ATOM 1583 N N . TYR A 1 197 ? 13.570 0.938 -5.319 1.00 97.75 197 TYR A N 1
ATOM 1584 C CA . TYR A 1 197 ? 12.583 1.613 -6.161 1.00 97.75 197 TYR A CA 1
ATOM 1585 C C . TYR A 1 197 ? 11.179 1.566 -5.562 1.00 97.75 197 TYR A C 1
ATOM 1587 O O . TYR A 1 197 ? 10.768 0.582 -4.940 1.00 97.75 197 TYR A O 1
ATOM 1595 N N . LEU A 1 198 ? 10.391 2.581 -5.901 1.00 97.88 198 LEU A N 1
ATOM 1596 C CA . LEU A 1 198 ? 8.940 2.579 -5.764 1.00 97.88 198 LEU A CA 1
ATOM 1597 C C . LEU A 1 198 ? 8.280 2.576 -7.147 1.00 97.88 198 LEU A C 1
ATOM 1599 O O . LEU A 1 198 ? 8.794 3.151 -8.105 1.00 97.88 198 LEU A O 1
ATOM 1603 N N . GLY A 1 199 ? 7.133 1.910 -7.259 1.00 96.69 199 GLY A N 1
ATOM 1604 C CA . GLY A 1 199 ? 6.322 1.875 -8.474 1.00 96.69 199 GLY A CA 1
ATOM 1605 C C . GLY A 1 199 ? 4.904 2.382 -8.223 1.00 96.69 199 GLY A C 1
ATOM 1606 O O . GLY A 1 199 ? 4.194 1.835 -7.374 1.00 96.69 199 GLY A O 1
ATOM 1607 N N . VAL A 1 200 ? 4.473 3.370 -9.005 1.00 95.81 200 VAL A N 1
ATOM 1608 C CA . VAL A 1 200 ? 3.126 3.971 -8.961 1.00 95.81 200 VAL A CA 1
ATOM 1609 C C . VAL A 1 200 ? 2.370 3.732 -10.271 1.00 95.81 200 VAL A C 1
ATOM 1611 O O . VAL A 1 200 ? 2.962 3.341 -11.282 1.00 95.81 200 VAL A O 1
ATOM 1614 N N . ALA A 1 201 ? 1.044 3.887 -10.263 1.00 93.06 201 ALA A N 1
ATOM 1615 C CA . ALA A 1 201 ? 0.237 3.700 -11.466 1.00 93.06 201 ALA A CA 1
ATOM 1616 C C . ALA A 1 201 ? 0.313 4.915 -12.395 1.00 93.06 201 ALA A C 1
ATOM 1618 O O . ALA A 1 201 ? 0.546 4.733 -13.588 1.00 93.06 201 ALA A O 1
ATOM 1619 N N . VAL A 1 202 ? 0.141 6.112 -11.835 1.00 92.75 202 VAL A N 1
ATOM 1620 C CA . VAL A 1 202 ? 0.007 7.390 -12.554 1.00 92.75 202 VAL A CA 1
ATOM 1621 C C . VAL A 1 202 ? 0.937 8.450 -11.960 1.00 92.75 202 VAL A C 1
ATOM 1623 O O . VAL A 1 202 ? 1.541 8.230 -10.907 1.00 92.75 202 VAL A O 1
ATOM 1626 N N . ILE A 1 203 ? 1.083 9.578 -12.654 1.00 93.25 203 ILE A N 1
ATOM 1627 C CA . ILE A 1 203 ? 2.026 10.649 -12.306 1.00 93.25 203 ILE A CA 1
ATOM 1628 C C . ILE A 1 203 ? 1.659 11.280 -10.959 1.00 93.25 203 ILE A C 1
ATOM 1630 O O . ILE A 1 203 ? 2.534 11.483 -10.123 1.00 93.25 203 ILE A O 1
ATOM 1634 N N . GLU A 1 204 ? 0.372 11.516 -10.719 1.00 91.50 204 GLU A N 1
ATOM 1635 C CA . GLU A 1 204 ? -0.165 12.181 -9.527 1.00 91.50 204 GLU A CA 1
ATOM 1636 C C . GLU A 1 204 ? 0.205 11.427 -8.246 1.00 91.50 204 GLU A C 1
ATOM 1638 O O . GLU A 1 204 ? 0.589 12.038 -7.254 1.00 91.50 204 GLU A O 1
ATOM 1643 N N . GLU A 1 205 ? 0.188 10.091 -8.278 1.00 92.62 205 GLU A N 1
ATOM 1644 C CA . GLU A 1 205 ? 0.655 9.274 -7.152 1.00 92.62 205 GLU A CA 1
ATOM 1645 C C . GLU A 1 205 ? 2.154 9.479 -6.882 1.00 92.62 205 GLU A C 1
ATOM 1647 O O . GLU A 1 205 ? 2.587 9.445 -5.734 1.00 92.62 205 GLU A O 1
ATOM 1652 N N . GLY A 1 206 ? 2.961 9.688 -7.927 1.00 93.88 206 GLY A N 1
ATOM 1653 C CA . GLY A 1 206 ? 4.382 10.007 -7.794 1.00 93.88 206 GLY A CA 1
ATOM 1654 C C . GLY A 1 206 ? 4.619 11.406 -7.222 1.00 93.88 206 GLY A C 1
ATOM 1655 O O . GLY A 1 206 ? 5.494 11.568 -6.371 1.00 93.88 206 GLY A O 1
ATOM 1656 N N . ILE A 1 207 ? 3.814 12.389 -7.639 1.00 93.12 207 ILE A N 1
ATOM 1657 C CA . ILE A 1 207 ? 3.829 13.757 -7.098 1.00 93.12 207 ILE A CA 1
ATOM 1658 C C . ILE A 1 207 ? 3.516 13.731 -5.601 1.00 93.12 207 ILE A C 1
ATOM 1660 O O . ILE A 1 207 ? 4.314 14.239 -4.818 1.00 93.12 207 ILE A O 1
ATOM 1664 N N . GLU A 1 208 ? 2.435 13.057 -5.188 1.00 91.25 208 GLU A N 1
ATOM 1665 C CA . GLU A 1 208 ? 2.053 12.940 -3.771 1.00 91.25 208 GLU A CA 1
ATOM 1666 C C . GLU A 1 208 ? 3.210 12.395 -2.908 1.00 91.25 208 GLU A C 1
ATOM 1668 O O . GLU A 1 208 ? 3.444 12.859 -1.792 1.00 91.25 208 GLU A O 1
ATOM 1673 N N . LEU A 1 209 ? 3.971 11.418 -3.419 1.00 92.94 209 LEU A N 1
ATOM 1674 C CA . LEU A 1 209 ? 5.132 10.867 -2.712 1.00 92.94 209 LEU A CA 1
ATOM 1675 C C . LEU A 1 209 ? 6.299 11.860 -2.634 1.00 92.94 209 LEU A C 1
ATOM 1677 O O . LEU A 1 209 ? 6.963 11.949 -1.600 1.00 92.94 209 LEU A O 1
ATOM 1681 N N . ARG A 1 210 ? 6.560 12.609 -3.706 1.00 93.81 210 ARG A N 1
ATOM 1682 C CA . ARG A 1 210 ? 7.619 13.628 -3.736 1.00 93.81 210 ARG A CA 1
ATOM 1683 C C . ARG A 1 210 ? 7.306 14.789 -2.802 1.00 93.81 210 ARG A C 1
ATOM 1685 O O . ARG A 1 210 ? 8.181 15.196 -2.043 1.00 93.81 210 ARG A O 1
ATOM 1692 N N . GLU A 1 211 ? 6.062 15.254 -2.785 1.00 90.19 211 GLU A N 1
ATOM 1693 C CA . GLU A 1 211 ? 5.582 16.270 -1.842 1.00 90.19 211 GLU A CA 1
ATOM 1694 C C . GLU A 1 211 ? 5.662 15.787 -0.386 1.00 90.19 211 GLU A C 1
ATOM 1696 O O . GLU A 1 211 ? 5.942 16.575 0.516 1.00 90.19 211 GLU A O 1
ATOM 1701 N N . ALA A 1 212 ? 5.506 14.480 -0.148 1.00 86.12 212 ALA A N 1
ATOM 1702 C CA . ALA A 1 212 ? 5.736 13.860 1.158 1.00 86.12 212 ALA A CA 1
ATOM 1703 C C . ALA A 1 212 ? 7.230 13.691 1.526 1.00 86.12 212 ALA A C 1
ATOM 1705 O O . ALA A 1 212 ? 7.546 13.167 2.597 1.00 86.12 212 ALA A O 1
ATOM 1706 N N . GLY A 1 213 ? 8.155 14.132 0.667 1.00 90.06 213 GLY A N 1
ATOM 1707 C CA . GLY A 1 213 ? 9.597 14.118 0.915 1.00 90.06 213 GLY A CA 1
ATOM 1708 C C . GLY A 1 213 ? 10.299 12.806 0.554 1.00 90.06 213 GLY A C 1
ATOM 1709 O O . GLY A 1 213 ? 11.429 12.593 0.996 1.00 90.06 213 GLY A O 1
ATOM 1710 N N . ILE A 1 214 ? 9.659 11.927 -0.226 1.00 92.25 214 ILE A N 1
ATOM 1711 C CA . ILE A 1 214 ? 10.274 10.683 -0.706 1.00 92.25 214 ILE A CA 1
ATOM 1712 C C . ILE A 1 214 ? 11.281 10.991 -1.812 1.00 92.25 214 ILE A C 1
ATOM 1714 O O . ILE A 1 214 ? 10.960 11.606 -2.828 1.00 92.25 214 ILE A O 1
ATOM 1718 N N . THR A 1 215 ? 12.493 10.487 -1.643 1.00 94.94 215 THR A N 1
ATOM 1719 C CA . THR A 1 215 ? 13.645 10.654 -2.537 1.00 94.94 215 THR A CA 1
ATOM 1720 C C . THR A 1 215 ? 13.999 9.383 -3.307 1.00 94.94 215 THR A C 1
ATOM 1722 O O . THR A 1 215 ? 14.630 9.475 -4.360 1.00 94.94 215 THR A O 1
ATOM 1725 N N . THR A 1 216 ? 13.555 8.204 -2.845 1.00 97.06 216 THR A N 1
ATOM 1726 C CA . THR A 1 216 ? 13.701 6.931 -3.572 1.00 97.06 216 THR A CA 1
ATOM 1727 C C . THR A 1 216 ? 13.248 7.076 -5.036 1.00 97.06 216 THR A C 1
ATOM 1729 O O . THR A 1 216 ? 12.246 7.753 -5.295 1.00 97.06 216 THR A O 1
ATOM 1732 N N . PRO A 1 217 ? 13.936 6.457 -6.016 1.00 97.75 217 PRO A N 1
ATOM 1733 C CA . PRO A 1 217 ? 13.495 6.453 -7.411 1.00 97.75 217 PRO A CA 1
ATOM 1734 C C . PRO A 1 217 ? 12.055 5.943 -7.575 1.00 97.75 217 PRO A C 1
ATOM 1736 O O . PRO A 1 217 ? 11.685 4.912 -7.008 1.00 97.75 217 PRO A O 1
ATOM 1739 N N . ILE A 1 218 ? 11.243 6.662 -8.357 1.00 97.75 218 ILE A N 1
ATOM 1740 C CA . ILE A 1 218 ? 9.828 6.336 -8.590 1.00 97.75 218 ILE A CA 1
ATOM 1741 C C . ILE A 1 218 ? 9.622 6.055 -10.076 1.00 97.75 218 ILE A C 1
ATOM 1743 O O . ILE A 1 218 ? 9.886 6.915 -10.914 1.00 97.75 218 ILE A O 1
ATOM 1747 N N . MET A 1 219 ? 9.114 4.863 -10.390 1.00 97.69 219 MET A N 1
ATOM 1748 C CA . MET A 1 219 ? 8.693 4.478 -11.736 1.00 97.69 219 MET A CA 1
ATOM 1749 C C . MET A 1 219 ? 7.178 4.650 -11.892 1.00 97.69 219 MET A C 1
ATOM 1751 O O . MET A 1 219 ? 6.403 4.113 -11.094 1.00 97.69 219 MET A O 1
ATOM 1755 N N . VAL A 1 220 ? 6.754 5.333 -12.957 1.00 96.38 220 VAL A N 1
ATOM 1756 C CA . VAL A 1 220 ? 5.340 5.546 -13.302 1.00 96.38 220 VAL A CA 1
ATOM 1757 C C . VAL A 1 220 ? 4.925 4.570 -14.398 1.00 96.38 220 VAL A C 1
ATOM 1759 O O . VAL A 1 220 ? 5.445 4.605 -15.511 1.00 96.38 220 VAL A O 1
ATOM 1762 N N . MET A 1 221 ? 3.976 3.684 -14.085 1.00 94.75 221 MET A N 1
ATOM 1763 C CA . MET A 1 221 ? 3.566 2.596 -14.985 1.00 94.75 221 MET A CA 1
ATOM 1764 C C . MET A 1 221 ? 2.734 3.059 -16.185 1.00 94.75 221 MET A C 1
ATOM 1766 O O . MET A 1 221 ? 2.739 2.379 -17.212 1.00 94.75 221 MET A O 1
ATOM 1770 N N . ASN A 1 222 ? 1.997 4.158 -16.033 1.00 91.31 222 ASN A N 1
ATOM 1771 C CA . ASN A 1 222 ? 1.176 4.771 -17.067 1.00 91.31 222 ASN A CA 1
ATOM 1772 C C . ASN A 1 222 ? 1.367 6.299 -17.040 1.00 91.31 222 ASN A C 1
ATOM 1774 O O . ASN A 1 222 ? 0.587 6.994 -16.387 1.00 91.31 222 ASN A O 1
ATOM 1778 N N . PRO A 1 223 ? 2.432 6.826 -17.667 1.00 86.06 223 PRO A N 1
ATOM 1779 C CA . PRO A 1 223 ? 2.610 8.266 -17.804 1.00 86.06 223 PRO A CA 1
ATOM 1780 C C . PRO A 1 223 ? 1.537 8.821 -18.749 1.00 86.06 223 PRO A C 1
ATOM 1782 O O . PRO A 1 223 ? 1.532 8.515 -19.943 1.00 86.06 223 PRO A O 1
ATOM 1785 N N . GLU A 1 224 ? 0.608 9.612 -18.217 1.00 79.88 224 GLU A N 1
ATOM 1786 C CA . GLU A 1 224 ? -0.400 10.282 -19.038 1.00 79.88 224 GLU A CA 1
ATOM 1787 C C . GLU A 1 224 ? 0.237 11.367 -19.915 1.00 79.88 224 GLU A C 1
ATOM 1789 O O . GLU A 1 224 ? 1.171 12.062 -19.515 1.00 79.88 224 GLU A O 1
ATOM 1794 N N . ILE A 1 225 ? -0.285 11.499 -21.135 1.00 71.31 225 ILE A N 1
ATOM 1795 C CA . ILE A 1 225 ? 0.260 12.359 -22.195 1.00 71.31 225 ILE A CA 1
ATOM 1796 C C . ILE A 1 225 ? 0.057 13.850 -21.894 1.00 71.31 225 ILE A C 1
ATOM 1798 O O . ILE A 1 225 ? 0.810 14.677 -22.391 1.00 71.31 225 ILE A O 1
ATOM 1802 N N . GLU A 1 226 ? -0.938 14.213 -21.090 1.00 76.69 226 GLU A N 1
ATOM 1803 C CA . GLU A 1 226 ? -1.320 15.616 -20.883 1.00 76.69 226 GLU A CA 1
ATOM 1804 C C . GLU A 1 226 ? -0.424 16.341 -19.865 1.00 76.69 226 GLU A C 1
ATOM 1806 O O . GLU A 1 226 ? -0.217 17.544 -19.987 1.00 76.69 226 GLU A O 1
ATOM 1811 N N . ASN A 1 227 ? 0.170 15.609 -18.913 1.00 75.56 227 ASN A N 1
ATOM 1812 C CA . ASN A 1 227 ? 0.927 16.166 -17.783 1.00 75.56 227 ASN A CA 1
ATOM 1813 C C . ASN A 1 227 ? 2.393 15.693 -17.750 1.00 75.56 227 ASN A C 1
ATOM 1815 O O . ASN A 1 227 ? 2.975 15.530 -16.675 1.00 75.56 227 ASN A O 1
ATOM 1819 N N . TYR A 1 228 ? 3.017 15.455 -18.910 1.00 83.12 228 TYR A N 1
ATOM 1820 C CA . TYR A 1 228 ? 4.397 14.946 -18.969 1.00 83.12 228 TYR A CA 1
ATOM 1821 C C . TYR A 1 228 ? 5.419 15.886 -18.312 1.00 83.12 228 TYR A C 1
ATOM 1823 O O . TYR A 1 228 ? 6.466 15.420 -17.871 1.00 83.12 228 TYR A O 1
ATOM 1831 N N . ASP A 1 229 ? 5.135 17.192 -18.220 1.00 87.69 229 ASP A N 1
ATOM 1832 C CA . ASP A 1 229 ? 6.031 18.168 -17.589 1.00 87.69 229 ASP A CA 1
ATOM 1833 C C . ASP A 1 229 ? 6.331 17.813 -16.126 1.00 87.69 229 ASP A C 1
ATOM 1835 O O . ASP A 1 229 ? 7.476 17.931 -15.677 1.00 87.69 229 ASP A O 1
ATOM 1839 N N . ASN A 1 230 ? 5.336 17.256 -15.431 1.00 92.50 230 ASN A N 1
ATOM 1840 C CA . ASN A 1 230 ? 5.460 16.811 -14.048 1.00 92.50 230 ASN A CA 1
ATOM 1841 C C . ASN A 1 230 ? 6.432 15.633 -13.892 1.00 92.50 230 ASN A C 1
ATOM 1843 O O . ASN A 1 230 ? 7.010 15.464 -12.821 1.00 92.50 230 ASN A O 1
ATOM 1847 N N . LEU A 1 231 ? 6.666 14.825 -14.936 1.00 93.50 231 LEU A N 1
ATOM 1848 C CA . LEU A 1 231 ? 7.688 13.772 -14.872 1.00 93.50 231 LEU A CA 1
ATOM 1849 C C . LEU A 1 231 ? 9.069 14.375 -14.602 1.00 93.50 231 LEU A C 1
ATOM 1851 O O . LEU A 1 231 ? 9.835 13.837 -13.804 1.00 93.50 231 LEU A O 1
ATOM 1855 N N . PHE A 1 232 ? 9.365 15.505 -15.244 1.00 92.88 232 PHE A N 1
ATOM 1856 C CA . PHE A 1 232 ? 10.649 16.188 -15.129 1.00 92.88 232 PHE A CA 1
ATOM 1857 C C . PHE A 1 232 ? 10.762 16.958 -13.819 1.00 92.88 232 PHE A C 1
ATOM 1859 O O . PHE A 1 232 ? 11.755 16.811 -13.112 1.00 92.88 232 PHE A O 1
ATOM 1866 N N . GLU A 1 233 ? 9.731 17.733 -13.477 1.00 93.81 233 GLU A N 1
ATOM 1867 C CA . GLU A 1 233 ? 9.699 18.535 -12.249 1.00 93.81 233 GLU A CA 1
ATOM 1868 C C . GLU A 1 233 ? 9.848 17.669 -10.992 1.00 93.81 233 GLU A C 1
ATOM 1870 O O . GLU A 1 233 ? 10.623 17.994 -10.094 1.00 93.81 233 GLU A O 1
ATOM 1875 N N . PHE A 1 234 ? 9.172 16.518 -10.964 1.00 95.69 234 PHE A N 1
ATOM 1876 C CA . PHE A 1 234 ? 9.155 15.620 -9.811 1.00 95.69 234 PHE A CA 1
ATOM 1877 C C . PHE A 1 234 ? 10.130 14.439 -9.932 1.00 95.69 234 PHE A C 1
ATOM 1879 O O . PHE A 1 234 ? 10.121 13.542 -9.084 1.00 95.69 234 PHE A O 1
ATOM 1886 N N . ASN A 1 235 ? 10.998 14.427 -10.951 1.00 95.75 235 ASN A N 1
ATOM 1887 C CA . ASN A 1 235 ? 11.984 13.370 -11.196 1.00 95.75 235 ASN A CA 1
ATOM 1888 C C . ASN A 1 235 ? 11.369 11.954 -11.121 1.00 95.75 235 ASN A C 1
ATOM 1890 O O . ASN A 1 235 ? 11.725 11.128 -10.265 1.00 95.75 235 ASN A O 1
ATOM 1894 N N . LEU A 1 236 ? 10.372 11.720 -11.976 1.00 96.56 236 LEU A N 1
ATOM 1895 C CA . LEU A 1 236 ? 9.615 10.477 -12.094 1.00 96.56 236 LEU A CA 1
ATOM 1896 C C . LEU A 1 236 ? 9.983 9.762 -13.397 1.00 96.56 236 LEU A C 1
ATOM 1898 O O . LEU A 1 236 ? 9.966 10.356 -14.472 1.00 96.56 236 LEU A O 1
ATOM 1902 N N . GLU A 1 237 ? 10.277 8.466 -13.315 1.00 97.06 237 GLU A N 1
ATOM 1903 C CA . GLU A 1 237 ? 10.774 7.685 -14.450 1.00 97.06 237 GLU A CA 1
ATOM 1904 C C . GLU A 1 237 ? 9.609 7.013 -15.201 1.00 97.06 237 GLU A C 1
ATOM 1906 O O . GLU A 1 237 ? 8.944 6.132 -14.638 1.00 97.06 237 GLU A O 1
ATOM 1911 N N . PRO A 1 238 ? 9.324 7.389 -16.461 1.00 96.88 238 PRO A N 1
ATOM 1912 C CA . PRO A 1 238 ? 8.176 6.867 -17.190 1.00 96.88 238 PRO A CA 1
ATOM 1913 C C . PRO A 1 238 ? 8.418 5.465 -17.760 1.00 96.88 238 PRO A C 1
ATOM 1915 O O . PRO A 1 238 ? 9.489 5.148 -18.290 1.00 96.88 238 PRO A O 1
ATOM 1918 N N . VAL A 1 239 ? 7.369 4.643 -17.726 1.00 97.56 239 VAL A N 1
ATOM 1919 C CA . VAL A 1 239 ? 7.278 3.422 -18.529 1.00 97.56 239 VAL A CA 1
ATOM 1920 C C . VAL A 1 239 ? 6.730 3.752 -19.916 1.00 97.56 239 VAL A C 1
ATOM 1922 O O . VAL A 1 239 ? 5.622 4.262 -20.055 1.00 97.56 239 VAL A O 1
ATOM 1925 N N . ILE A 1 240 ? 7.485 3.394 -20.949 1.00 97.38 240 ILE A N 1
ATOM 1926 C CA . ILE A 1 240 ? 7.114 3.530 -22.355 1.00 97.38 240 ILE A CA 1
ATOM 1927 C C . ILE A 1 240 ? 6.592 2.192 -22.859 1.00 97.38 240 ILE A C 1
ATOM 1929 O O . ILE A 1 240 ? 7.271 1.169 -22.751 1.00 97.38 240 ILE A O 1
ATOM 1933 N N . PHE A 1 241 ? 5.386 2.191 -23.415 1.00 96.12 241 PHE A N 1
ATOM 1934 C CA . PHE A 1 241 ? 4.704 0.962 -23.821 1.00 96.12 241 PHE A CA 1
ATOM 1935 C C . PHE A 1 241 ? 4.064 1.022 -25.213 1.00 96.12 241 PHE A C 1
ATOM 1937 O O . PHE A 1 241 ? 3.394 0.068 -25.592 1.00 96.12 241 PHE A O 1
ATOM 1944 N N . ASN A 1 242 ? 4.234 2.129 -25.943 1.00 95.81 242 ASN A N 1
ATOM 1945 C CA . ASN A 1 242 ? 3.844 2.280 -27.345 1.00 95.81 242 ASN A CA 1
ATOM 1946 C C . ASN A 1 242 ? 4.670 3.400 -28.018 1.00 95.81 242 ASN A C 1
ATOM 1948 O O . ASN A 1 242 ? 5.304 4.217 -27.337 1.00 95.81 242 ASN A O 1
ATOM 1952 N N . ARG A 1 243 ? 4.661 3.447 -29.358 1.00 95.25 243 ARG A N 1
ATOM 1953 C CA . ARG A 1 243 ? 5.411 4.450 -30.139 1.00 95.25 243 ARG A CA 1
ATOM 1954 C C . ARG A 1 243 ? 4.924 5.894 -29.923 1.00 95.25 243 ARG A C 1
ATOM 1956 O O . ARG A 1 243 ? 5.792 6.756 -29.786 1.00 95.25 243 ARG A O 1
ATOM 1963 N N . PRO A 1 244 ? 3.612 6.207 -29.861 1.00 94.06 244 PRO A N 1
ATOM 1964 C CA . PRO A 1 244 ? 3.150 7.570 -29.569 1.00 94.06 244 PRO A CA 1
ATOM 1965 C C . PRO A 1 244 ? 3.728 8.161 -28.275 1.00 94.06 244 PRO A C 1
ATOM 1967 O O . PRO A 1 244 ? 4.272 9.264 -28.292 1.00 94.06 244 PRO A O 1
ATOM 1970 N N . THR A 1 245 ? 3.686 7.410 -27.173 1.00 93.12 245 THR A N 1
ATOM 1971 C CA . THR A 1 245 ? 4.253 7.813 -25.879 1.00 93.12 245 THR A CA 1
ATOM 1972 C C . THR A 1 245 ? 5.771 7.984 -25.963 1.00 93.12 245 THR A C 1
ATOM 1974 O O . THR A 1 245 ? 6.300 8.942 -25.404 1.00 93.12 245 THR A O 1
ATOM 1977 N N . LEU A 1 246 ? 6.474 7.105 -26.693 1.00 95.62 246 LEU A N 1
ATOM 1978 C CA . LEU A 1 246 ? 7.921 7.225 -26.918 1.00 95.62 246 LEU A CA 1
ATOM 1979 C C . LEU A 1 246 ? 8.284 8.558 -27.589 1.00 95.62 246 LEU A C 1
ATOM 1981 O O . LEU A 1 246 ? 9.143 9.283 -27.091 1.00 95.62 246 LEU A O 1
ATOM 1985 N N . HIS A 1 247 ? 7.621 8.884 -28.702 1.00 94.88 247 HIS A N 1
ATOM 1986 C CA . HIS A 1 247 ? 7.900 10.099 -29.473 1.00 94.88 247 HIS A CA 1
ATOM 1987 C C . HIS A 1 247 ? 7.562 11.363 -28.688 1.00 94.88 247 HIS A C 1
ATOM 1989 O O . HIS A 1 247 ? 8.328 12.324 -28.721 1.00 94.88 247 HIS A O 1
ATOM 1995 N N . LEU A 1 248 ? 6.440 11.352 -27.964 1.00 92.75 248 LEU A N 1
ATOM 1996 C CA . LEU A 1 248 ? 6.033 12.467 -27.118 1.00 92.75 248 LEU A CA 1
ATOM 1997 C C . LEU A 1 248 ? 7.075 12.754 -26.032 1.00 92.75 248 LEU A C 1
ATOM 1999 O O . LEU A 1 248 ? 7.493 13.897 -25.871 1.00 92.75 248 LEU A O 1
ATOM 2003 N N . ILE A 1 249 ? 7.507 11.722 -25.299 1.00 93.44 249 ILE A N 1
ATOM 2004 C CA . ILE A 1 249 ? 8.487 11.887 -24.220 1.00 93.44 249 ILE A CA 1
ATOM 2005 C C . ILE A 1 249 ? 9.834 12.334 -24.784 1.00 93.44 249 ILE A C 1
ATOM 2007 O O . ILE A 1 249 ? 10.424 13.259 -24.238 1.00 93.44 249 ILE A O 1
ATOM 2011 N N . HIS A 1 250 ? 10.287 11.757 -25.900 1.00 94.88 250 HIS A N 1
ATOM 2012 C CA . HIS A 1 250 ? 11.486 12.232 -26.593 1.00 94.88 250 HIS A CA 1
ATOM 2013 C C . HIS A 1 250 ? 11.383 13.721 -26.957 1.00 94.88 250 HIS A C 1
ATOM 2015 O O . HIS A 1 250 ? 12.268 14.500 -26.621 1.00 94.88 250 HIS A O 1
ATOM 2021 N N . GLN A 1 251 ? 10.281 14.147 -27.581 1.00 93.25 251 GLN A N 1
ATOM 2022 C CA . GLN A 1 251 ? 10.085 15.550 -27.947 1.00 93.25 251 GLN A CA 1
ATOM 2023 C C . GLN A 1 251 ? 10.074 16.472 -26.718 1.00 93.25 251 GLN A C 1
ATOM 2025 O O . GLN A 1 251 ? 10.639 17.563 -26.762 1.00 93.25 251 GLN A O 1
ATOM 2030 N N . ALA A 1 252 ? 9.454 16.046 -25.615 1.00 92.12 252 ALA A N 1
ATOM 2031 C CA . ALA A 1 252 ? 9.440 16.807 -24.370 1.00 92.12 252 ALA A CA 1
ATOM 2032 C C . ALA A 1 252 ? 10.845 16.954 -23.755 1.00 92.12 252 ALA A C 1
ATOM 2034 O O . ALA A 1 252 ? 11.204 18.043 -23.306 1.00 92.12 252 ALA A O 1
ATOM 2035 N N . VAL A 1 253 ? 11.644 15.881 -23.778 1.00 93.75 253 VAL A N 1
ATOM 2036 C CA . VAL A 1 253 ? 13.046 15.864 -23.330 1.00 93.75 253 VAL A CA 1
ATOM 2037 C C . VAL A 1 253 ? 13.893 16.836 -24.161 1.00 93.75 253 VAL A C 1
ATOM 2039 O O . VAL A 1 253 ? 14.563 17.698 -23.590 1.00 93.75 253 VAL A O 1
ATOM 2042 N N . GLU A 1 254 ? 13.795 16.762 -25.492 1.00 93.94 254 GLU A N 1
ATOM 2043 C CA . GLU A 1 254 ? 14.508 17.653 -26.422 1.00 93.94 254 GLU A CA 1
ATOM 2044 C C . GLU A 1 254 ? 14.124 19.124 -26.215 1.00 93.94 254 GLU A C 1
ATOM 2046 O O . GLU A 1 254 ? 14.991 19.988 -26.097 1.00 93.94 254 GLU A O 1
ATOM 2051 N N . ASN A 1 255 ? 12.825 19.424 -26.097 1.00 92.12 255 ASN A N 1
ATOM 2052 C CA . ASN A 1 255 ? 12.335 20.791 -25.892 1.00 92.12 255 ASN A CA 1
ATOM 2053 C C . ASN A 1 255 ? 12.846 21.421 -24.586 1.00 92.12 255 ASN A C 1
ATOM 2055 O O . ASN A 1 255 ? 12.991 22.641 -24.511 1.00 92.12 255 ASN A O 1
ATOM 2059 N N . LYS A 1 256 ? 13.106 20.609 -23.554 1.00 91.81 256 LYS A N 1
ATOM 2060 C CA . LYS A 1 256 ? 13.692 21.062 -22.283 1.00 91.81 256 LYS A CA 1
ATOM 2061 C C . LYS A 1 256 ? 15.224 21.109 -22.303 1.00 91.81 256 LYS A C 1
ATOM 2063 O O . LYS A 1 256 ? 15.810 21.563 -21.324 1.00 91.81 256 LYS A O 1
ATOM 2068 N N . GLY A 1 257 ? 15.871 20.653 -23.379 1.00 93.62 257 GLY A N 1
ATOM 2069 C CA . GLY A 1 257 ? 17.330 20.577 -23.477 1.00 93.62 257 GLY A CA 1
ATOM 2070 C C . GLY A 1 257 ? 17.949 19.564 -22.511 1.00 93.62 257 GLY A C 1
ATOM 2071 O O . GLY A 1 257 ? 19.066 19.770 -22.041 1.00 93.62 257 GLY A O 1
ATOM 2072 N N . ILE A 1 258 ? 17.217 18.502 -22.160 1.00 94.19 258 ILE A N 1
ATOM 2073 C CA . ILE A 1 258 ? 17.716 17.442 -21.278 1.00 94.19 258 ILE A CA 1
ATOM 2074 C C . ILE A 1 258 ? 18.536 16.458 -22.116 1.00 94.19 258 ILE A C 1
ATOM 2076 O O . ILE A 1 258 ? 18.017 15.827 -23.029 1.00 94.19 258 ILE A O 1
ATOM 2080 N N . GLU A 1 259 ? 19.814 16.292 -21.780 1.00 91.69 259 GLU A N 1
ATOM 2081 C CA . GLU A 1 259 ? 20.734 15.446 -22.557 1.00 91.69 259 GLU A CA 1
ATOM 2082 C C . GLU A 1 259 ? 20.574 13.941 -22.290 1.00 91.69 259 GLU A C 1
ATOM 2084 O O . GLU A 1 259 ? 21.001 13.125 -23.100 1.00 91.69 259 GLU A O 1
ATOM 2089 N N . SER A 1 260 ? 20.009 13.553 -21.142 1.00 94.44 260 SER A N 1
ATOM 2090 C CA . SER A 1 260 ? 19.879 12.147 -20.742 1.00 94.44 260 SER A CA 1
ATOM 2091 C C . SER A 1 260 ? 18.737 11.961 -19.745 1.00 94.44 260 SER A C 1
ATOM 2093 O O . SER A 1 260 ? 18.904 12.197 -18.547 1.00 94.44 260 SER A O 1
ATOM 2095 N N . TRP A 1 261 ? 17.580 11.507 -20.226 1.00 96.38 261 TRP A N 1
ATOM 2096 C CA . TRP A 1 261 ? 16.402 11.241 -19.401 1.00 96.38 261 TRP A CA 1
ATOM 2097 C C . TRP A 1 261 ? 16.136 9.737 -19.227 1.00 96.38 261 TRP A C 1
ATOM 2099 O O . TRP A 1 261 ? 16.030 9.026 -20.230 1.00 96.38 261 TRP A O 1
ATOM 2109 N N . PRO A 1 262 ? 16.001 9.220 -17.990 1.00 97.06 262 PRO A N 1
ATOM 2110 C CA . PRO A 1 262 ? 15.777 7.798 -17.756 1.00 97.06 262 PRO A CA 1
ATOM 2111 C C . PRO A 1 262 ? 14.375 7.351 -18.186 1.00 97.06 262 PRO A C 1
ATOM 2113 O O . PRO A 1 262 ? 13.369 7.887 -17.728 1.00 97.06 262 PRO A O 1
ATOM 2116 N N . VAL A 1 263 ? 14.306 6.301 -19.004 1.00 97.62 263 VAL A N 1
ATOM 2117 C CA . VAL A 1 263 ? 13.050 5.662 -19.428 1.00 97.62 263 VAL A CA 1
ATOM 2118 C C . VAL A 1 263 ? 13.101 4.148 -19.247 1.00 97.62 263 VAL A C 1
ATOM 2120 O O . VAL A 1 263 ? 14.168 3.527 -19.306 1.00 97.62 263 VAL A O 1
ATOM 2123 N N . HIS A 1 264 ? 11.931 3.536 -19.062 1.00 98.50 264 HIS A N 1
ATOM 2124 C CA . HIS A 1 264 ? 11.791 2.082 -18.966 1.00 98.50 264 HIS A CA 1
ATOM 2125 C C . HIS A 1 264 ? 10.896 1.550 -20.075 1.00 98.50 264 HIS A C 1
ATOM 2127 O O . HIS A 1 264 ? 9.763 1.994 -20.218 1.00 98.50 264 HIS A O 1
ATOM 2133 N N . ILE A 1 265 ? 11.374 0.583 -20.854 1.00 98.56 265 ILE A N 1
ATOM 2134 C CA . ILE A 1 265 ? 10.638 0.081 -22.018 1.00 98.56 265 ILE A CA 1
ATOM 2135 C C . ILE A 1 265 ? 9.894 -1.201 -21.668 1.00 98.56 265 ILE A C 1
ATOM 2137 O O . ILE A 1 265 ? 10.490 -2.201 -21.257 1.00 98.56 265 ILE A O 1
ATOM 2141 N N . LYS A 1 266 ? 8.577 -1.184 -21.853 1.00 98.62 266 LYS A N 1
ATOM 2142 C CA . LYS A 1 266 ? 7.720 -2.332 -21.590 1.00 98.62 266 LYS A CA 1
ATOM 2143 C C . LYS A 1 266 ? 7.538 -3.181 -22.837 1.00 98.62 266 LYS A C 1
ATOM 2145 O O . LYS A 1 266 ? 7.091 -2.689 -23.862 1.00 98.62 266 LYS A O 1
ATOM 2150 N N . ILE A 1 267 ? 7.808 -4.468 -22.704 1.00 98.62 267 ILE A N 1
ATOM 2151 C CA . ILE A 1 267 ? 7.643 -5.494 -23.728 1.00 98.62 267 ILE A CA 1
ATOM 2152 C C . ILE A 1 267 ? 6.409 -6.318 -23.379 1.00 98.62 267 ILE A C 1
ATOM 2154 O O . ILE A 1 267 ? 6.240 -6.737 -22.224 1.00 98.62 267 ILE A O 1
ATOM 2158 N N . ASP A 1 268 ? 5.561 -6.589 -24.361 1.00 98.38 268 ASP A N 1
ATOM 2159 C CA . ASP A 1 268 ? 4.488 -7.557 -24.205 1.00 98.38 268 ASP A CA 1
ATOM 2160 C C . ASP A 1 268 ? 4.997 -8.976 -24.484 1.00 98.38 268 ASP A C 1
ATOM 2162 O O . ASP A 1 268 ? 5.354 -9.341 -25.599 1.00 98.38 268 ASP A O 1
ATOM 2166 N N . SER A 1 269 ? 5.041 -9.794 -23.433 1.00 97.94 269 SER A N 1
ATOM 2167 C CA . SER A 1 269 ? 5.439 -11.205 -23.516 1.00 97.94 269 SER A CA 1
ATOM 2168 C C . SER A 1 269 ? 4.244 -12.163 -23.575 1.00 97.94 269 SER A C 1
ATOM 2170 O O . SER A 1 269 ? 4.445 -13.375 -23.530 1.00 97.94 269 SER A O 1
ATOM 2172 N N . GLY A 1 270 ? 3.011 -11.643 -23.656 1.00 96.94 270 GLY A N 1
ATOM 2173 C CA . GLY A 1 270 ? 1.774 -12.430 -23.730 1.00 96.94 270 GLY A CA 1
ATOM 2174 C C . GLY A 1 270 ? 0.649 -11.956 -22.806 1.00 96.94 270 GLY A C 1
ATOM 2175 O O . GLY A 1 270 ? -0.380 -12.617 -22.723 1.00 96.94 270 GLY A O 1
ATOM 2176 N N . MET A 1 271 ? 0.814 -10.841 -22.085 1.00 96.50 271 MET A N 1
ATOM 2177 C CA . MET A 1 271 ? -0.272 -10.304 -21.253 1.00 96.50 271 MET A CA 1
ATOM 2178 C C . MET A 1 271 ? -1.277 -9.501 -22.089 1.00 96.50 271 MET A C 1
ATOM 2180 O O . MET A 1 271 ? -2.422 -9.362 -21.665 1.00 96.50 271 MET A O 1
ATOM 2184 N N . HIS A 1 272 ? -0.859 -8.944 -23.233 1.00 95.62 272 HIS A N 1
ATOM 2185 C CA . HIS A 1 272 ? -1.727 -8.200 -24.157 1.00 95.62 272 HIS A CA 1
ATOM 2186 C C . HIS A 1 272 ? -2.480 -7.042 -23.500 1.00 95.62 272 HIS A C 1
ATOM 2188 O O . HIS A 1 272 ? -3.631 -6.746 -23.809 1.00 95.62 272 HIS A O 1
ATOM 2194 N N . ARG A 1 273 ? -1.804 -6.376 -22.555 1.00 93.12 273 ARG A N 1
ATOM 2195 C CA . ARG A 1 273 ? -2.323 -5.191 -21.862 1.00 93.12 273 ARG A CA 1
ATOM 2196 C C . ARG A 1 273 ? -1.623 -3.914 -22.308 1.00 93.12 273 ARG A C 1
ATOM 2198 O O . ARG A 1 273 ? -2.284 -2.955 -22.667 1.00 93.12 273 ARG A O 1
ATOM 2205 N N . MET A 1 274 ? -0.297 -3.885 -22.196 1.00 93.94 274 MET A N 1
ATOM 2206 C CA . MET A 1 274 ? 0.558 -2.761 -22.589 1.00 93.94 274 MET A CA 1
ATOM 2207 C C . MET A 1 274 ? 1.969 -3.290 -22.834 1.00 93.94 274 MET A C 1
ATOM 2209 O O . MET A 1 274 ? 2.439 -4.115 -22.040 1.00 93.94 274 MET A O 1
ATOM 2213 N N . GLY A 1 275 ? 2.657 -2.724 -23.816 1.00 97.19 275 GLY A N 1
ATOM 2214 C CA . GLY A 1 275 ? 4.044 -3.019 -24.149 1.00 97.19 275 GLY A CA 1
ATOM 2215 C C . GLY A 1 275 ? 4.189 -3.346 -25.626 1.00 97.19 275 GLY A C 1
ATOM 2216 O O . GLY A 1 275 ? 3.219 -3.750 -26.253 1.00 97.19 275 GLY A O 1
ATOM 2217 N N . PHE A 1 276 ? 5.404 -3.184 -26.137 1.00 98.38 276 PHE A N 1
ATOM 2218 C CA . PHE A 1 276 ? 5.744 -3.508 -27.515 1.00 98.38 276 PHE A CA 1
ATOM 2219 C C . PHE A 1 276 ? 5.756 -5.021 -27.703 1.00 98.38 276 PHE A C 1
ATOM 2221 O O . PHE A 1 276 ? 6.435 -5.726 -26.943 1.00 98.38 276 PHE A O 1
ATOM 2228 N N . ASP A 1 277 ? 5.006 -5.512 -28.680 1.00 95.94 277 ASP A N 1
ATOM 2229 C CA . ASP A 1 277 ? 5.028 -6.922 -29.057 1.00 95.94 277 ASP A CA 1
ATOM 2230 C C . ASP A 1 277 ? 6.204 -7.255 -29.994 1.00 95.94 277 ASP A C 1
ATOM 2232 O O . ASP A 1 277 ? 7.046 -6.416 -30.322 1.00 95.94 277 ASP A O 1
ATOM 2236 N N . GLU A 1 278 ? 6.292 -8.515 -30.417 1.00 94.50 278 GLU A N 1
ATOM 2237 C CA . GLU A 1 278 ? 7.389 -8.996 -31.260 1.00 94.50 278 GLU A CA 1
ATOM 2238 C C . GLU A 1 278 ? 7.487 -8.315 -32.631 1.00 94.50 278 GLU A C 1
ATOM 2240 O O . GLU A 1 278 ? 8.581 -8.231 -33.194 1.00 94.50 278 GLU A O 1
ATOM 2245 N N . HIS A 1 279 ? 6.368 -7.827 -33.165 1.00 96.31 279 HIS A N 1
ATOM 2246 C CA . HIS A 1 279 ? 6.308 -7.145 -34.452 1.00 96.31 279 HIS A CA 1
ATOM 2247 C C . HIS A 1 279 ? 6.695 -5.670 -34.323 1.00 96.31 279 HIS A C 1
ATOM 2249 O O . HIS A 1 279 ? 7.232 -5.099 -35.269 1.00 96.31 279 HIS A O 1
ATOM 2255 N N . GLU A 1 280 ? 6.484 -5.072 -33.151 1.00 97.50 280 GLU A N 1
ATOM 2256 C CA . GLU A 1 280 ? 6.826 -3.675 -32.876 1.00 97.50 280 GLU A CA 1
ATOM 2257 C C . GLU A 1 280 ? 8.284 -3.475 -32.421 1.00 97.50 280 GLU A C 1
ATOM 2259 O O . GLU A 1 280 ? 8.837 -2.384 -32.579 1.00 97.50 280 GLU A O 1
ATOM 2264 N N . VAL A 1 281 ? 8.942 -4.508 -31.874 1.00 97.69 281 VAL A N 1
ATOM 2265 C CA . VAL A 1 281 ? 10.339 -4.431 -31.389 1.00 97.69 281 VAL A CA 1
ATOM 2266 C C . VAL A 1 281 ? 11.333 -3.895 -32.440 1.00 97.69 281 VAL A C 1
ATOM 2268 O O . VAL A 1 281 ? 12.167 -3.063 -32.072 1.00 97.69 281 VAL A O 1
ATOM 2271 N N . PRO A 1 282 ? 11.294 -4.302 -33.727 1.00 97.75 282 PRO A N 1
ATOM 2272 C CA . PRO A 1 282 ? 12.182 -3.740 -34.746 1.00 97.75 282 PRO A CA 1
ATOM 2273 C C . PRO A 1 282 ? 12.014 -2.226 -34.932 1.00 97.75 282 PRO A C 1
ATOM 2275 O O . PRO A 1 282 ? 13.008 -1.502 -34.926 1.00 97.75 282 PRO A O 1
ATOM 2278 N N . GLU A 1 283 ? 10.775 -1.737 -35.030 1.00 97.25 283 GLU A N 1
ATOM 2279 C CA . GLU A 1 283 ? 10.494 -0.303 -35.196 1.00 97.25 283 GLU A CA 1
ATOM 2280 C C . GLU A 1 283 ? 10.899 0.499 -33.954 1.00 97.25 283 GLU A C 1
ATOM 2282 O O . GLU A 1 283 ? 11.488 1.574 -34.060 1.00 97.25 283 GLU A O 1
ATOM 2287 N N . LEU A 1 284 ? 10.656 -0.057 -32.765 1.00 98.12 284 LEU A N 1
ATOM 2288 C CA . LEU A 1 284 ? 11.118 0.508 -31.501 1.00 98.12 284 LEU A CA 1
ATOM 2289 C C . LEU A 1 284 ? 12.646 0.695 -31.487 1.00 98.12 284 LEU A C 1
ATOM 2291 O O . LEU A 1 284 ? 13.133 1.742 -31.065 1.00 98.12 284 LEU A O 1
ATOM 2295 N N . ILE A 1 285 ? 13.412 -0.301 -31.942 1.00 98.25 285 ILE A N 1
ATOM 2296 C CA . ILE A 1 285 ? 14.879 -0.213 -32.016 1.00 98.25 285 ILE A CA 1
ATOM 2297 C C . ILE A 1 285 ? 15.307 0.906 -32.975 1.00 98.25 285 ILE A C 1
ATOM 2299 O O . ILE A 1 285 ? 16.245 1.644 -32.672 1.00 98.25 285 ILE A O 1
ATOM 2303 N N . GLU A 1 286 ? 14.642 1.043 -34.124 1.00 97.69 286 GLU A N 1
ATOM 2304 C CA . GLU A 1 286 ? 14.936 2.113 -35.083 1.00 97.69 286 GLU A CA 1
ATOM 2305 C C . GLU A 1 286 ? 14.693 3.508 -34.508 1.00 97.69 286 GLU A C 1
ATOM 2307 O O . GLU A 1 286 ? 15.487 4.415 -34.769 1.00 97.69 286 GLU A O 1
ATOM 2312 N N . ASP A 1 287 ? 13.626 3.682 -33.729 1.00 97.81 287 ASP A N 1
ATOM 2313 C CA . ASP A 1 287 ? 13.327 4.940 -33.047 1.00 97.81 287 ASP A CA 1
ATOM 2314 C C . ASP A 1 287 ? 14.364 5.230 -31.951 1.00 97.81 287 ASP A C 1
ATOM 2316 O O . ASP A 1 287 ? 14.978 6.297 -31.935 1.00 97.81 287 ASP A O 1
ATOM 2320 N N . LEU A 1 288 ? 14.647 4.254 -31.081 1.00 97.00 288 LEU A N 1
ATOM 2321 C CA . LEU A 1 288 ? 15.592 4.413 -29.968 1.00 97.00 288 LEU A CA 1
ATOM 2322 C C . LEU A 1 288 ? 17.025 4.714 -30.428 1.00 97.00 288 LEU A C 1
ATOM 2324 O O . LEU A 1 288 ? 17.739 5.434 -29.740 1.00 97.00 288 LEU A O 1
ATOM 2328 N N . ARG A 1 289 ? 17.447 4.235 -31.607 1.00 96.44 289 ARG A N 1
ATOM 2329 C CA . ARG A 1 289 ? 18.747 4.605 -32.204 1.00 96.44 289 ARG A CA 1
ATOM 2330 C C . ARG A 1 289 ? 18.859 6.083 -32.569 1.00 96.44 289 ARG A C 1
ATOM 2332 O O . ARG A 1 289 ? 19.971 6.580 -32.725 1.00 96.44 289 ARG A O 1
ATOM 2339 N N . LYS A 1 290 ? 17.730 6.757 -32.787 1.00 95.81 290 LYS A N 1
ATOM 2340 C CA . LYS A 1 290 ? 17.678 8.177 -33.160 1.00 95.81 290 LYS A CA 1
ATOM 2341 C C . LYS A 1 290 ? 17.541 9.072 -31.927 1.00 95.81 290 LYS A C 1
ATOM 2343 O O . LYS A 1 290 ? 17.945 10.229 -31.977 1.00 95.81 290 LYS A O 1
ATOM 2348 N N . PHE A 1 291 ? 16.977 8.549 -30.840 1.00 95.69 291 PHE A N 1
ATOM 2349 C CA . PHE A 1 291 ? 16.629 9.302 -29.633 1.00 95.69 291 PHE A CA 1
ATOM 2350 C C . PHE A 1 291 ? 17.761 9.273 -28.602 1.00 95.69 291 PHE A C 1
ATOM 2352 O O . PHE A 1 291 ? 17.668 8.616 -27.568 1.00 95.69 291 PHE A O 1
ATOM 2359 N N . ASN A 1 292 ? 18.839 10.009 -28.885 1.00 89.94 292 ASN A N 1
ATOM 2360 C CA . ASN A 1 292 ? 20.050 10.021 -28.053 1.00 89.94 292 ASN A CA 1
ATOM 2361 C C . ASN A 1 292 ? 19.845 10.622 -26.653 1.00 89.94 292 ASN A C 1
ATOM 2363 O O . ASN A 1 292 ? 20.626 10.329 -25.752 1.00 89.94 292 ASN A O 1
ATOM 2367 N N . SER A 1 293 ? 18.808 11.439 -26.466 1.00 94.06 293 SER A N 1
ATOM 2368 C CA . SER A 1 293 ? 18.475 12.055 -25.180 1.00 94.06 293 SER A CA 1
ATOM 2369 C C . SER A 1 293 ? 17.727 11.128 -24.220 1.00 94.06 293 SER A C 1
ATOM 2371 O O . SER A 1 293 ? 17.524 11.471 -23.054 1.00 94.06 293 SER A O 1
ATOM 2373 N N . LEU A 1 294 ? 17.332 9.931 -24.668 1.00 96.38 294 LEU A N 1
ATOM 2374 C CA . LEU A 1 294 ? 16.687 8.930 -23.825 1.00 96.38 294 LEU A CA 1
ATOM 2375 C C . LEU A 1 294 ? 17.700 7.902 -23.316 1.00 96.38 294 LEU A C 1
ATOM 2377 O O . LEU A 1 294 ? 18.270 7.115 -24.069 1.00 96.38 294 LEU A O 1
ATOM 2381 N N . GLN A 1 295 ? 17.851 7.837 -21.998 1.00 96.62 295 GLN A N 1
ATOM 2382 C CA . GLN A 1 295 ? 18.615 6.799 -21.328 1.00 96.62 295 GLN A CA 1
ATOM 2383 C C . GLN A 1 295 ? 17.704 5.612 -21.013 1.00 96.62 295 GLN A C 1
ATOM 2385 O O . GLN A 1 295 ? 16.900 5.650 -20.080 1.00 96.62 295 GLN A O 1
ATOM 2390 N N . ILE A 1 296 ? 17.866 4.509 -21.741 1.00 97.88 296 ILE A N 1
ATOM 2391 C CA . ILE A 1 296 ? 17.167 3.261 -21.416 1.00 97.88 296 ILE A CA 1
ATOM 2392 C C . ILE A 1 296 ? 17.731 2.730 -20.101 1.00 97.88 296 ILE A C 1
ATOM 2394 O O . ILE A 1 296 ? 18.861 2.249 -20.041 1.00 97.88 296 ILE A O 1
ATOM 2398 N N . LYS A 1 297 ? 16.943 2.834 -19.034 1.00 98.00 297 LYS A N 1
ATOM 2399 C CA . LYS A 1 297 ? 17.339 2.415 -17.687 1.00 98.00 297 LYS A CA 1
ATOM 2400 C C . LYS A 1 297 ? 16.860 1.007 -17.359 1.00 98.00 297 LYS A C 1
ATOM 2402 O O . LYS A 1 297 ? 17.516 0.287 -16.604 1.00 98.00 297 LYS A O 1
ATOM 2407 N N . GLY A 1 298 ? 15.744 0.593 -17.952 1.00 98.25 298 GLY A N 1
ATOM 2408 C CA . GLY A 1 298 ? 15.198 -0.738 -17.742 1.00 98.25 298 GLY A CA 1
ATOM 2409 C C . GLY A 1 298 ? 14.333 -1.248 -18.883 1.00 98.25 298 GLY A C 1
ATOM 2410 O O . GLY A 1 298 ? 13.785 -0.489 -19.681 1.00 98.25 298 GLY A O 1
ATOM 2411 N N . LEU A 1 299 ? 14.227 -2.571 -18.937 1.00 98.69 299 LEU A N 1
ATOM 2412 C CA . LEU A 1 299 ? 13.358 -3.322 -19.833 1.00 98.69 299 LEU A CA 1
ATOM 2413 C C . LEU A 1 299 ? 12.458 -4.198 -18.968 1.00 98.69 299 LEU A C 1
ATOM 2415 O O . LEU A 1 299 ? 12.939 -4.936 -18.103 1.00 98.69 299 LEU A O 1
ATOM 2419 N N . LEU A 1 300 ? 11.149 -4.144 -19.189 1.00 98.75 300 LEU A N 1
ATOM 2420 C CA . LEU A 1 300 ? 10.202 -4.847 -18.333 1.00 98.75 300 LEU A CA 1
ATOM 2421 C C . LEU A 1 300 ? 9.105 -5.566 -19.096 1.00 98.75 300 LEU A C 1
ATOM 2423 O O . LEU A 1 300 ? 8.718 -5.173 -20.184 1.00 98.75 300 LEU A O 1
ATOM 2427 N N . SER A 1 301 ? 8.545 -6.594 -18.472 1.00 98.50 301 SER A N 1
ATOM 2428 C CA . SER A 1 301 ? 7.276 -7.197 -18.885 1.00 98.50 301 SER A CA 1
ATOM 2429 C C . SER A 1 301 ? 6.442 -7.552 -17.652 1.00 98.50 301 SER A C 1
ATOM 2431 O O . SER A 1 301 ? 6.804 -7.178 -16.531 1.00 98.50 301 SER A O 1
ATOM 2433 N N . HIS A 1 302 ? 5.311 -8.237 -17.811 1.00 98.12 302 HIS A N 1
ATOM 2434 C CA . HIS A 1 302 ? 4.455 -8.640 -16.695 1.00 98.12 302 HIS A CA 1
ATOM 2435 C C . HIS A 1 302 ? 3.856 -10.028 -16.911 1.00 98.12 302 HIS A C 1
ATOM 2437 O O . HIS A 1 302 ? 3.324 -10.316 -17.981 1.00 98.12 302 HIS A O 1
ATOM 2443 N N . PHE A 1 303 ? 3.899 -10.862 -15.875 1.00 97.75 303 PHE A N 1
ATOM 2444 C CA . PHE A 1 303 ? 3.235 -12.160 -15.897 1.00 97.75 303 PHE A CA 1
ATOM 2445 C C . PHE A 1 303 ? 1.716 -12.031 -15.868 1.00 97.75 303 PHE A C 1
ATOM 2447 O O . PHE A 1 303 ? 1.182 -11.180 -15.154 1.00 97.75 303 PHE A O 1
ATOM 2454 N N . ALA A 1 304 ? 1.035 -12.902 -16.611 1.00 96.56 304 ALA A N 1
ATOM 2455 C CA . ALA A 1 304 ? -0.420 -13.006 -16.578 1.00 96.56 304 ALA A CA 1
ATOM 2456 C C . ALA A 1 304 ? -0.912 -13.904 -15.431 1.00 96.56 304 ALA A C 1
ATOM 2458 O O . ALA A 1 304 ? -1.895 -13.561 -14.784 1.00 96.56 304 ALA A O 1
ATOM 2459 N N . ALA A 1 305 ? -0.210 -15.012 -15.163 1.00 94.06 305 ALA A N 1
AT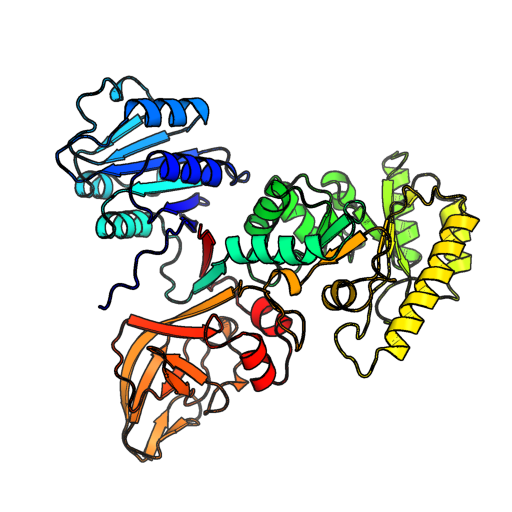OM 2460 C CA . ALA A 1 305 ? -0.703 -16.100 -14.310 1.00 94.06 305 ALA A CA 1
ATOM 2461 C C . ALA A 1 305 ? 0.386 -16.707 -13.403 1.00 94.06 305 ALA A C 1
ATOM 2463 O O . ALA A 1 305 ? 0.390 -17.894 -13.094 1.00 94.06 305 ALA A O 1
ATOM 2464 N N . SER A 1 306 ? 1.348 -15.897 -12.955 1.00 92.12 306 SER A N 1
ATOM 2465 C CA . SER A 1 306 ? 2.466 -16.372 -12.123 1.00 92.12 306 SER A CA 1
ATOM 2466 C C . SER A 1 306 ? 2.059 -16.895 -10.745 1.00 92.12 306 SER A C 1
ATOM 2468 O O . SER A 1 306 ? 2.908 -17.460 -10.063 1.00 92.12 306 SER A O 1
ATOM 2470 N N . SER A 1 307 ? 0.807 -16.740 -10.316 1.00 88.50 307 SER A N 1
ATOM 2471 C CA . SER A 1 307 ? 0.283 -17.320 -9.072 1.00 88.50 307 SER A CA 1
ATOM 2472 C C . SER A 1 307 ? -0.493 -18.627 -9.295 1.00 88.50 307 SER A C 1
ATOM 2474 O O . SER A 1 307 ? -0.774 -19.314 -8.315 1.00 88.50 307 SER A O 1
ATOM 2476 N N . ASP A 1 308 ? -0.758 -19.008 -10.550 1.00 89.94 308 ASP A N 1
ATOM 2477 C CA . ASP A 1 308 ? -1.623 -20.133 -10.918 1.00 89.94 308 ASP A CA 1
ATOM 2478 C C . ASP A 1 308 ? -0.789 -21.260 -11.542 1.00 89.94 308 ASP A C 1
ATOM 2480 O O . ASP A 1 308 ? -0.249 -21.136 -12.642 1.00 89.94 308 ASP A O 1
ATOM 2484 N N . THR A 1 309 ? -0.652 -22.378 -10.825 1.00 90.94 309 THR A N 1
ATOM 2485 C CA . THR A 1 309 ? 0.209 -23.508 -11.230 1.00 90.94 309 THR A CA 1
ATOM 2486 C C . THR A 1 309 ? -0.236 -24.176 -12.529 1.00 90.94 309 THR A C 1
ATOM 2488 O O . THR A 1 309 ? 0.582 -24.733 -13.256 1.00 90.94 309 THR A O 1
ATOM 2491 N N . GLU A 1 310 ? -1.526 -24.102 -12.853 1.00 94.88 310 GLU A N 1
ATOM 2492 C CA . GLU A 1 310 ? -2.088 -24.617 -14.106 1.00 94.88 310 GLU A CA 1
ATOM 2493 C C . GLU A 1 310 ? -1.586 -23.875 -15.356 1.00 94.88 310 GLU A C 1
ATOM 2495 O O . GLU A 1 310 ? -1.671 -24.396 -16.469 1.00 94.88 310 GLU A O 1
ATOM 2500 N N . HIS A 1 311 ? -1.009 -22.683 -15.186 1.00 96.56 311 HIS A N 1
ATOM 2501 C CA . HIS A 1 311 ? -0.528 -21.827 -16.270 1.00 96.56 311 HIS A CA 1
ATOM 2502 C C . HIS A 1 311 ? 1.002 -21.679 -16.291 1.00 96.56 311 HIS A C 1
ATOM 2504 O O . HIS A 1 311 ? 1.545 -20.762 -16.914 1.00 96.56 311 HIS A O 1
ATOM 2510 N N . ASP A 1 312 ? 1.732 -22.604 -15.665 1.00 96.06 312 ASP A N 1
ATOM 2511 C CA . ASP A 1 312 ? 3.196 -22.544 -15.591 1.00 96.06 312 ASP A CA 1
ATOM 2512 C C . ASP A 1 312 ? 3.873 -22.618 -16.956 1.00 96.06 312 ASP A C 1
ATOM 2514 O O . ASP A 1 312 ? 4.813 -21.868 -17.210 1.00 96.06 312 ASP A O 1
ATOM 2518 N N . ALA A 1 313 ? 3.375 -23.463 -17.863 1.00 98.12 313 ALA A N 1
ATOM 2519 C CA . ALA A 1 313 ? 3.908 -23.552 -19.223 1.00 98.12 313 ALA A CA 1
ATOM 2520 C C . ALA A 1 313 ? 3.786 -22.212 -19.968 1.00 98.12 313 ALA A C 1
ATOM 2522 O O . ALA A 1 313 ? 4.728 -21.775 -20.628 1.00 98.12 313 ALA A O 1
ATOM 2523 N N . PHE A 1 314 ? 2.653 -21.525 -19.800 1.00 98.31 314 PHE A N 1
ATOM 2524 C CA . PHE A 1 314 ? 2.443 -20.195 -20.362 1.00 98.31 314 PHE A CA 1
ATOM 2525 C C . PHE A 1 314 ? 3.388 -19.167 -19.729 1.00 98.31 314 PHE A C 1
ATOM 2527 O O . PHE A 1 314 ? 4.040 -18.405 -20.439 1.00 98.31 314 PHE A O 1
ATOM 2534 N N . THR A 1 315 ? 3.532 -19.189 -18.402 1.00 98.19 315 THR A N 1
ATOM 2535 C CA . THR A 1 315 ? 4.445 -18.292 -17.679 1.00 98.19 315 THR A CA 1
ATOM 2536 C C . THR A 1 315 ? 5.901 -18.491 -18.120 1.00 98.19 315 THR A C 1
ATOM 2538 O O . THR A 1 315 ? 6.612 -17.511 -18.329 1.00 98.19 315 THR A O 1
ATOM 2541 N N . GLN A 1 316 ? 6.346 -19.731 -18.341 1.00 98.31 316 GLN A N 1
ATOM 2542 C CA . GLN A 1 316 ? 7.684 -20.020 -18.876 1.00 98.31 316 GLN A CA 1
ATOM 2543 C C . GLN A 1 316 ? 7.874 -19.490 -20.301 1.00 98.31 316 GLN A C 1
ATOM 2545 O O . GLN A 1 316 ? 8.936 -18.949 -20.615 1.00 98.31 316 GLN A O 1
ATOM 2550 N N . GLU A 1 317 ? 6.848 -19.561 -21.149 1.00 98.31 317 GLU A N 1
ATOM 2551 C CA . GLU A 1 317 ? 6.910 -18.951 -22.479 1.00 98.31 317 GLU A CA 1
ATOM 2552 C C . GLU A 1 317 ? 7.000 -17.419 -22.402 1.00 98.31 317 GLU A C 1
ATOM 2554 O O . GLU A 1 317 ? 7.787 -16.819 -23.138 1.00 98.31 317 GLU A O 1
ATOM 2559 N N . GLN A 1 318 ? 6.297 -16.776 -21.459 1.00 98.44 318 GLN A N 1
ATOM 2560 C CA . GLN A 1 318 ? 6.469 -15.339 -21.206 1.00 98.44 318 GLN A CA 1
ATOM 2561 C C . GLN A 1 318 ? 7.917 -14.999 -20.813 1.00 98.44 318 GLN A C 1
ATOM 2563 O O . GLN A 1 318 ? 8.468 -14.008 -21.296 1.00 98.44 318 GLN A O 1
ATOM 2568 N N . ILE A 1 319 ? 8.553 -15.823 -19.966 1.00 98.69 319 ILE A N 1
ATOM 2569 C CA . ILE A 1 319 ? 9.963 -15.650 -19.568 1.00 98.69 319 ILE A CA 1
ATOM 2570 C C . ILE A 1 319 ? 10.868 -15.720 -20.799 1.00 98.69 319 ILE A C 1
ATOM 2572 O O . ILE A 1 319 ? 11.692 -14.827 -20.998 1.00 98.69 319 ILE A O 1
ATOM 2576 N N . ARG A 1 320 ? 10.691 -16.745 -21.642 1.00 98.56 320 ARG A N 1
ATOM 2577 C CA . ARG A 1 320 ? 11.499 -16.953 -22.851 1.00 98.56 320 ARG A CA 1
ATOM 2578 C C . ARG A 1 320 ? 11.357 -15.797 -23.842 1.00 98.56 320 ARG A C 1
ATOM 2580 O O . ARG A 1 320 ? 12.362 -15.295 -24.340 1.00 98.56 320 ARG A O 1
ATOM 2587 N N . LYS A 1 321 ? 10.124 -15.356 -24.114 1.00 98.44 321 LYS A N 1
ATOM 2588 C CA . LYS A 1 321 ? 9.839 -14.215 -24.999 1.00 98.44 321 LYS A CA 1
ATOM 2589 C C . LYS A 1 321 ? 10.454 -12.925 -24.474 1.00 98.44 321 LYS A C 1
ATOM 2591 O O . LYS A 1 321 ? 11.145 -12.228 -25.211 1.00 98.44 321 LYS A O 1
ATOM 2596 N N . PHE A 1 322 ? 10.255 -12.631 -23.189 1.00 98.69 322 PHE A N 1
ATOM 2597 C CA . PHE A 1 322 ? 10.867 -11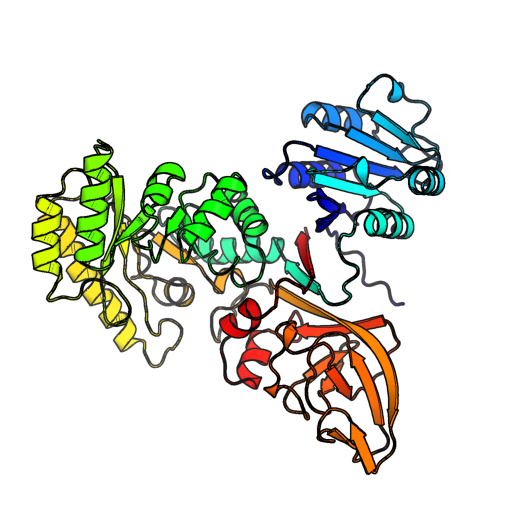.460 -22.572 1.00 98.69 322 PHE A CA 1
ATOM 2598 C C . PHE A 1 322 ? 12.392 -11.513 -22.674 1.00 98.69 322 PHE A C 1
ATOM 2600 O O . PHE A 1 322 ? 13.004 -10.501 -23.016 1.00 98.69 322 PHE A O 1
ATOM 2607 N N . ASP A 1 323 ? 13.007 -12.672 -22.425 1.00 98.44 323 ASP A N 1
ATOM 2608 C CA . ASP A 1 323 ? 14.456 -12.825 -22.528 1.00 98.44 323 ASP A CA 1
ATOM 2609 C C . ASP A 1 323 ? 14.994 -12.576 -23.931 1.00 98.44 323 ASP A C 1
ATOM 2611 O O . ASP A 1 323 ? 15.923 -11.783 -24.099 1.00 98.44 323 ASP A O 1
ATOM 2615 N N . LEU A 1 324 ? 14.334 -13.151 -24.932 1.00 98.38 324 LEU A N 1
ATOM 2616 C CA . LEU A 1 324 ? 14.653 -12.945 -26.337 1.00 98.38 324 LEU A CA 1
ATOM 2617 C C . LEU A 1 324 ? 14.564 -11.465 -26.738 1.00 98.38 324 LEU A C 1
ATOM 2619 O O . LEU A 1 324 ? 15.556 -10.888 -27.185 1.00 98.38 324 LEU A O 1
ATOM 2623 N N . TYR A 1 325 ? 13.401 -10.836 -26.558 1.00 98.38 325 TYR A N 1
ATOM 2624 C CA . TYR A 1 325 ? 13.163 -9.485 -27.074 1.00 98.38 325 TYR A CA 1
ATOM 2625 C C . TYR A 1 325 ? 13.964 -8.423 -26.312 1.00 98.38 325 TYR A C 1
ATOM 2627 O O . TYR A 1 325 ? 14.507 -7.500 -26.915 1.00 98.38 325 TYR A O 1
ATOM 2635 N N . SER A 1 326 ? 14.109 -8.560 -24.989 1.00 98.19 326 SER A N 1
ATOM 2636 C CA . SER A 1 326 ? 14.940 -7.619 -24.225 1.00 98.19 326 SER A CA 1
ATOM 2637 C C . SER A 1 326 ? 16.428 -7.755 -24.558 1.00 98.19 326 SER A C 1
ATOM 2639 O O . SER A 1 326 ? 17.120 -6.742 -24.634 1.00 98.19 326 SER A O 1
ATOM 2641 N N . THR A 1 327 ? 16.919 -8.969 -24.830 1.00 97.81 327 THR A N 1
ATOM 2642 C CA . THR A 1 327 ? 18.296 -9.178 -25.307 1.00 97.81 327 THR A CA 1
ATOM 2643 C C . THR A 1 327 ? 18.507 -8.566 -26.688 1.00 97.81 327 THR A C 1
ATOM 2645 O O . THR A 1 327 ? 19.486 -7.851 -26.882 1.00 97.81 327 THR A O 1
ATOM 2648 N N . GLN A 1 328 ? 17.554 -8.747 -27.608 1.00 97.81 328 GLN A N 1
ATOM 2649 C CA . GLN A 1 328 ? 17.591 -8.140 -28.939 1.00 97.81 328 GLN A CA 1
ATOM 2650 C C . GLN A 1 328 ? 17.695 -6.609 -28.874 1.00 97.81 328 GLN A C 1
ATOM 2652 O O . GLN A 1 328 ? 18.524 -6.027 -29.572 1.00 97.81 328 GLN A O 1
ATOM 2657 N N . ILE A 1 329 ? 16.900 -5.957 -28.017 1.00 98.19 329 ILE A N 1
ATOM 2658 C CA . ILE A 1 329 ? 16.955 -4.499 -27.821 1.00 98.19 329 ILE A CA 1
ATOM 2659 C C . ILE A 1 329 ? 18.320 -4.077 -27.264 1.00 98.19 329 ILE A C 1
ATOM 2661 O O . ILE A 1 329 ? 18.940 -3.160 -27.802 1.00 98.19 329 ILE A O 1
ATOM 2665 N N . MET A 1 330 ? 18.813 -4.748 -26.214 1.00 98.06 330 MET A N 1
ATOM 2666 C CA . MET A 1 330 ? 20.112 -4.416 -25.615 1.00 98.06 330 MET A CA 1
ATOM 2667 C C . MET A 1 330 ? 21.266 -4.561 -26.608 1.00 98.06 330 MET A C 1
ATOM 2669 O O . MET A 1 330 ? 22.102 -3.665 -26.691 1.00 98.06 330 MET A O 1
ATOM 2673 N N . ASP A 1 331 ? 21.306 -5.653 -27.372 1.00 97.81 331 ASP A N 1
ATOM 2674 C CA . ASP A 1 331 ? 22.375 -5.910 -28.339 1.00 97.81 331 ASP A CA 1
ATOM 2675 C C . ASP A 1 331 ? 22.317 -4.914 -29.507 1.00 97.81 331 ASP A C 1
ATOM 2677 O O . ASP A 1 331 ? 23.342 -4.363 -29.909 1.00 97.81 331 ASP A O 1
ATOM 2681 N N . ALA A 1 332 ? 21.119 -4.614 -30.018 1.00 97.25 332 ALA A N 1
ATOM 2682 C CA . ALA A 1 332 ? 20.933 -3.698 -31.143 1.00 97.25 332 ALA A CA 1
ATOM 2683 C C . ALA A 1 332 ? 21.290 -2.235 -30.827 1.00 97.25 332 ALA A C 1
ATOM 2685 O O . ALA A 1 332 ? 21.573 -1.471 -31.758 1.00 97.25 332 ALA A O 1
ATOM 2686 N N . LEU A 1 333 ? 21.250 -1.864 -29.545 1.00 96.62 333 LEU A N 1
ATOM 2687 C CA . LEU A 1 333 ? 21.577 -0.539 -29.018 1.00 96.62 333 LEU A CA 1
ATOM 2688 C C . LEU A 1 333 ? 22.923 -0.510 -28.271 1.00 96.62 333 LEU A C 1
ATOM 2690 O O . LEU A 1 333 ? 23.276 0.520 -27.705 1.00 96.62 333 LEU A O 1
ATOM 2694 N N . ALA A 1 334 ? 23.668 -1.623 -28.262 1.00 96.50 334 ALA A N 1
ATOM 2695 C CA . ALA A 1 334 ? 24.934 -1.777 -27.543 1.00 96.50 334 ALA A CA 1
ATOM 2696 C C . ALA A 1 334 ? 24.857 -1.355 -26.057 1.00 96.50 334 ALA A C 1
ATOM 2698 O O . ALA A 1 334 ? 25.781 -0.740 -25.521 1.00 96.50 334 ALA A O 1
ATOM 2699 N N . LEU A 1 335 ? 23.745 -1.679 -25.385 1.00 95.81 335 LEU A N 1
ATOM 2700 C CA . LEU A 1 335 ? 23.537 -1.329 -23.980 1.00 95.81 335 LEU A CA 1
ATOM 2701 C C . LEU A 1 335 ? 24.443 -2.157 -23.064 1.00 95.81 335 LEU A C 1
ATOM 2703 O O . LEU A 1 335 ? 24.604 -3.369 -23.228 1.00 95.81 335 LEU A O 1
ATOM 2707 N N . ASP A 1 336 ? 24.975 -1.507 -22.031 1.00 93.44 336 ASP A N 1
ATOM 2708 C CA . ASP A 1 336 ? 25.726 -2.172 -20.971 1.00 93.44 336 ASP A CA 1
ATOM 2709 C C . ASP A 1 336 ? 24.785 -3.040 -20.121 1.00 93.44 336 ASP A C 1
ATOM 2711 O O . ASP A 1 336 ? 24.069 -2.550 -19.243 1.00 93.44 336 ASP A O 1
ATOM 2715 N N . LYS A 1 337 ? 24.806 -4.353 -20.372 1.00 89.94 337 LYS A N 1
ATOM 2716 C CA . LYS A 1 337 ? 23.952 -5.349 -19.704 1.00 89.94 337 LYS A CA 1
ATOM 2717 C C . LYS A 1 337 ? 24.091 -5.351 -18.176 1.00 89.94 337 LYS A C 1
ATOM 2719 O O . LYS A 1 337 ? 23.189 -5.835 -17.501 1.00 89.94 337 LYS A O 1
ATOM 2724 N N . THR A 1 338 ? 25.183 -4.814 -17.624 1.00 88.88 338 THR A N 1
ATOM 2725 C CA . THR A 1 338 ? 25.385 -4.716 -16.167 1.00 88.88 338 THR A CA 1
ATOM 2726 C C . THR A 1 338 ? 24.617 -3.553 -15.534 1.00 88.88 338 THR A C 1
ATOM 2728 O O . THR A 1 338 ? 24.380 -3.556 -14.328 1.00 88.88 338 THR A O 1
ATOM 2731 N N . LYS A 1 339 ? 24.194 -2.569 -16.340 1.00 92.81 339 LYS A N 1
ATOM 2732 C CA . LYS A 1 339 ? 23.495 -1.355 -15.890 1.00 92.81 339 LYS A CA 1
ATOM 2733 C C . LYS A 1 339 ? 21.995 -1.372 -16.164 1.00 92.81 339 LYS A C 1
ATOM 2735 O O . LYS A 1 339 ? 21.259 -0.648 -15.497 1.00 92.81 339 LYS A O 1
ATOM 2740 N N . ILE A 1 340 ? 21.539 -2.171 -17.130 1.00 97.56 340 ILE A N 1
ATOM 2741 C CA . ILE A 1 340 ? 20.123 -2.245 -17.503 1.00 97.56 340 ILE A CA 1
ATOM 2742 C C . ILE A 1 340 ? 19.342 -3.089 -16.500 1.00 97.56 340 ILE A C 1
ATOM 2744 O O . ILE A 1 340 ? 19.651 -4.254 -16.252 1.00 97.56 340 ILE A O 1
ATOM 2748 N N . LEU A 1 341 ? 18.265 -2.517 -15.967 1.00 98.38 341 LEU A N 1
ATOM 2749 C CA . LEU A 1 341 ? 17.341 -3.235 -15.102 1.00 98.38 341 LEU A CA 1
ATOM 2750 C C . LEU A 1 341 ? 16.368 -4.054 -15.948 1.00 98.38 341 LEU A C 1
ATOM 2752 O O . LEU A 1 341 ? 15.417 -3.514 -16.506 1.00 98.38 341 LEU A O 1
ATOM 2756 N N . ARG A 1 342 ? 16.565 -5.370 -16.032 1.00 98.56 342 ARG A N 1
ATOM 2757 C CA . ARG A 1 342 ? 15.559 -6.278 -16.597 1.00 98.56 342 ARG A CA 1
ATOM 2758 C C . ARG A 1 342 ? 14.657 -6.805 -15.491 1.00 98.56 342 ARG A C 1
ATOM 2760 O O . ARG A 1 342 ? 15.162 -7.276 -14.473 1.00 98.56 342 ARG A O 1
ATOM 2767 N N . HIS A 1 343 ? 13.335 -6.725 -15.670 1.00 98.56 343 HIS A N 1
ATOM 2768 C CA . HIS A 1 343 ? 12.388 -7.165 -14.639 1.00 98.56 343 HIS A CA 1
ATOM 2769 C C . HIS A 1 343 ? 11.007 -7.594 -15.163 1.00 98.56 343 HIS A C 1
ATOM 2771 O O . HIS A 1 343 ? 10.293 -6.848 -15.835 1.00 98.56 343 HIS A O 1
ATOM 2777 N N . ILE A 1 344 ? 10.561 -8.791 -14.772 1.00 98.56 344 ILE A N 1
ATOM 2778 C CA . ILE A 1 344 ? 9.239 -9.346 -15.135 1.00 98.56 344 ILE A CA 1
ATOM 2779 C C . ILE A 1 344 ? 8.443 -9.852 -13.923 1.00 98.56 344 ILE A C 1
ATOM 2781 O O . ILE A 1 344 ? 7.214 -9.738 -13.901 1.00 98.56 344 ILE A O 1
ATOM 2785 N N . SER A 1 345 ? 9.132 -10.326 -12.883 1.00 97.94 345 SER A N 1
ATOM 2786 C CA . SER A 1 345 ? 8.516 -10.966 -11.719 1.00 97.94 345 SER A CA 1
ATOM 2787 C C . SER A 1 345 ? 7.676 -10.007 -10.869 1.00 97.94 345 SER A C 1
ATOM 2789 O O . SER A 1 345 ? 8.166 -8.981 -10.400 1.00 97.94 345 SER A O 1
ATOM 2791 N N . ASN A 1 346 ? 6.402 -10.359 -10.679 1.00 96.19 346 ASN A N 1
ATOM 2792 C CA . ASN A 1 346 ? 5.536 -9.871 -9.597 1.00 96.19 346 ASN A CA 1
ATOM 2793 C C . ASN A 1 346 ? 5.713 -10.761 -8.336 1.00 96.19 346 ASN A C 1
ATOM 2795 O O . ASN A 1 346 ? 6.557 -11.653 -8.364 1.00 96.19 346 ASN A O 1
ATOM 2799 N N . SER A 1 347 ? 4.923 -10.571 -7.266 1.00 94.31 347 SER A N 1
ATOM 2800 C CA . SER A 1 347 ? 5.000 -11.372 -6.019 1.00 94.31 347 SER A CA 1
ATOM 2801 C C . SER A 1 347 ? 5.102 -12.888 -6.263 1.00 94.31 347 SER A C 1
ATOM 2803 O O . SER A 1 347 ? 6.142 -13.471 -5.955 1.00 94.31 347 SER A O 1
ATOM 2805 N N . GLY A 1 348 ? 4.124 -13.486 -6.956 1.00 92.31 348 GLY A N 1
ATOM 2806 C CA . GLY A 1 348 ? 4.156 -14.918 -7.275 1.00 92.31 348 GLY A CA 1
ATOM 2807 C C . GLY A 1 348 ? 5.341 -15.318 -8.161 1.00 92.31 348 GLY A C 1
ATOM 2808 O O . GLY A 1 348 ? 5.935 -16.378 -7.971 1.00 92.31 348 GLY A O 1
ATOM 2809 N N . GLY A 1 349 ? 5.757 -14.434 -9.076 1.00 94.88 349 GLY A N 1
ATOM 2810 C CA . GLY A 1 349 ? 6.956 -14.602 -9.902 1.00 94.88 349 GLY A CA 1
ATOM 2811 C C . GLY A 1 349 ? 8.241 -14.740 -9.081 1.00 94.88 349 GLY A C 1
ATOM 2812 O O . GLY A 1 349 ? 9.040 -15.642 -9.326 1.00 94.88 349 GLY A O 1
ATOM 2813 N N . ILE A 1 350 ? 8.408 -13.885 -8.064 1.00 94.94 350 ILE A N 1
ATOM 2814 C CA . ILE A 1 350 ? 9.584 -13.877 -7.182 1.00 94.94 350 ILE A CA 1
ATOM 2815 C C . ILE A 1 350 ? 9.734 -15.221 -6.472 1.00 94.94 350 ILE A C 1
ATOM 2817 O O . ILE A 1 350 ? 10.841 -15.768 -6.400 1.00 94.94 350 ILE A O 1
ATOM 2821 N N . HIS A 1 351 ? 8.622 -15.744 -5.957 1.00 90.19 351 HIS A N 1
ATOM 2822 C CA . HIS A 1 351 ? 8.609 -16.985 -5.201 1.00 90.19 351 HIS A CA 1
ATOM 2823 C C . HIS A 1 351 ? 8.798 -18.212 -6.102 1.00 90.19 351 HIS A C 1
ATOM 2825 O O . HIS A 1 351 ? 9.599 -19.091 -5.789 1.00 90.19 351 HIS A O 1
ATOM 2831 N N . ARG A 1 352 ? 8.085 -18.266 -7.233 1.00 92.75 352 ARG A N 1
ATOM 2832 C CA . ARG A 1 352 ? 7.918 -19.499 -8.015 1.00 92.75 352 ARG A CA 1
ATOM 2833 C C . ARG A 1 352 ? 8.900 -19.659 -9.175 1.00 92.75 352 ARG A C 1
ATOM 2835 O O . ARG A 1 352 ? 9.162 -20.790 -9.574 1.00 92.75 352 ARG A O 1
ATOM 2842 N N . PHE A 1 353 ? 9.469 -18.568 -9.694 1.00 95.50 353 PHE A N 1
ATOM 2843 C CA . PHE A 1 353 ? 10.296 -18.589 -10.908 1.00 95.50 353 PHE A CA 1
ATOM 2844 C C . PHE A 1 353 ? 11.664 -17.918 -10.687 1.00 95.50 353 PHE A C 1
ATOM 2846 O O . PHE A 1 353 ? 11.884 -16.787 -11.130 1.00 95.50 353 PHE A O 1
ATOM 2853 N N . PRO A 1 354 ? 12.627 -18.593 -10.022 1.00 94.62 354 PRO A N 1
ATOM 2854 C CA . PRO A 1 354 ? 13.952 -18.026 -9.761 1.00 94.62 354 PRO A CA 1
ATOM 2855 C C . PRO A 1 354 ? 14.705 -17.549 -11.008 1.00 94.62 354 PRO A C 1
ATOM 2857 O O . PRO A 1 354 ? 15.403 -16.539 -10.953 1.00 94.62 354 PRO A O 1
ATOM 2860 N N . ASN A 1 355 ? 14.509 -18.221 -12.146 1.00 95.12 355 ASN A N 1
ATOM 2861 C CA . ASN A 1 355 ? 15.087 -17.857 -13.442 1.00 95.12 355 ASN A CA 1
ATOM 2862 C C . ASN A 1 355 ? 14.516 -16.555 -14.038 1.00 95.12 355 ASN A C 1
ATOM 2864 O O . ASN A 1 355 ? 15.078 -16.037 -14.995 1.00 95.12 355 ASN A O 1
ATOM 2868 N N . ALA A 1 356 ? 13.428 -16.014 -13.484 1.00 96.69 356 ALA A N 1
ATOM 2869 C CA . ALA A 1 356 ? 12.760 -14.810 -13.975 1.00 96.69 356 ALA A CA 1
ATOM 2870 C C . ALA A 1 356 ? 12.938 -13.578 -13.075 1.00 96.69 356 ALA A C 1
ATOM 2872 O O . ALA A 1 356 ? 12.215 -12.580 -13.208 1.00 96.69 356 ALA A O 1
ATOM 2873 N N . ARG A 1 357 ? 13.869 -13.640 -12.120 1.00 95.69 357 ARG A N 1
ATOM 2874 C CA . ARG A 1 357 ? 14.166 -12.524 -11.209 1.00 95.69 357 ARG A CA 1
ATOM 2875 C C . ARG A 1 357 ? 15.018 -11.440 -11.872 1.00 95.69 357 ARG A C 1
ATOM 2877 O O . ARG A 1 357 ? 14.861 -10.278 -11.522 1.00 95.69 357 ARG A O 1
ATOM 2884 N N . PHE A 1 358 ? 15.833 -11.816 -12.866 1.00 96.88 358 PHE A N 1
ATOM 2885 C CA . PHE A 1 358 ? 16.699 -10.915 -13.638 1.00 96.88 358 PHE A CA 1
ATOM 2886 C C . PHE A 1 358 ? 17.447 -9.914 -12.731 1.00 96.88 358 PHE A C 1
ATOM 2888 O O . PHE A 1 358 ? 18.055 -10.339 -11.755 1.00 96.88 358 PHE A O 1
ATOM 2895 N N . ASN A 1 359 ? 17.429 -8.612 -13.036 1.00 97.94 359 ASN A N 1
ATOM 2896 C CA . ASN A 1 359 ? 18.163 -7.589 -12.282 1.00 97.94 359 ASN A CA 1
ATOM 2897 C C . ASN A 1 359 ? 17.301 -6.905 -11.213 1.00 97.94 359 ASN A C 1
ATOM 2899 O O . ASN A 1 359 ? 17.829 -6.290 -10.290 1.00 97.94 359 ASN A O 1
ATOM 2903 N N . MET A 1 360 ? 15.976 -6.959 -11.356 1.00 98.50 360 MET A N 1
ATOM 2904 C CA . MET A 1 360 ? 15.041 -6.356 -10.416 1.00 98.50 360 MET A CA 1
ATOM 2905 C C . MET A 1 360 ? 13.730 -7.142 -10.383 1.00 98.50 360 MET A C 1
ATOM 2907 O O . MET A 1 360 ? 13.278 -7.690 -11.388 1.00 98.50 360 MET A O 1
ATOM 2911 N N . VAL A 1 361 ? 13.065 -7.152 -9.234 1.00 98.38 361 VAL A N 1
ATOM 2912 C CA . VAL A 1 361 ? 11.724 -7.725 -9.081 1.00 98.38 361 VAL A CA 1
ATOM 2913 C C . VAL A 1 361 ? 10.727 -6.685 -8.591 1.00 98.38 361 VAL A C 1
ATOM 2915 O O . VAL A 1 361 ? 11.118 -5.675 -8.012 1.00 98.38 361 VAL A O 1
ATOM 2918 N N . ARG A 1 362 ? 9.429 -6.911 -8.827 1.00 97.81 362 ARG A N 1
ATOM 2919 C CA . ARG A 1 362 ? 8.360 -5.990 -8.414 1.00 97.81 362 ARG A CA 1
ATOM 2920 C C . ARG A 1 362 ? 7.462 -6.634 -7.366 1.00 97.81 362 ARG A C 1
ATOM 2922 O O . ARG A 1 362 ? 6.613 -7.464 -7.687 1.00 97.81 362 ARG A O 1
ATOM 2929 N N . LEU A 1 363 ? 7.626 -6.229 -6.116 1.00 96.12 363 LEU A N 1
ATOM 2930 C CA . LEU A 1 363 ? 6.849 -6.724 -4.990 1.00 96.12 363 LEU A CA 1
ATOM 2931 C C . LEU A 1 363 ? 5.565 -5.895 -4.820 1.00 96.12 363 LEU A C 1
ATOM 2933 O O . LEU A 1 363 ? 5.619 -4.678 -4.679 1.00 96.12 363 LEU A O 1
ATOM 2937 N N . GLY A 1 364 ? 4.404 -6.552 -4.866 1.00 93.88 364 GLY A N 1
ATOM 2938 C CA . GLY A 1 364 ? 3.091 -5.926 -4.672 1.00 93.88 364 GLY A CA 1
ATOM 2939 C C . GLY A 1 364 ? 2.368 -6.516 -3.468 1.00 93.88 364 GLY A C 1
ATOM 2940 O O . GLY A 1 364 ? 2.793 -6.323 -2.336 1.00 93.88 364 GLY A O 1
ATOM 2941 N N . ILE A 1 365 ? 1.296 -7.274 -3.715 1.00 90.75 365 ILE A N 1
ATOM 2942 C CA . ILE A 1 365 ? 0.443 -7.866 -2.668 1.00 90.75 365 ILE A CA 1
ATOM 2943 C C . ILE A 1 365 ? 1.186 -8.735 -1.654 1.00 90.75 365 ILE A C 1
ATOM 2945 O O . ILE A 1 365 ? 0.805 -8.760 -0.487 1.00 90.75 365 ILE A O 1
ATOM 2949 N N . GLY A 1 366 ? 2.287 -9.365 -2.073 1.00 92.50 366 GLY A N 1
ATOM 2950 C CA . GLY A 1 366 ? 3.147 -10.148 -1.191 1.00 92.50 366 GLY A CA 1
ATOM 2951 C C . GLY A 1 366 ? 3.659 -9.357 0.011 1.00 92.50 366 GLY A C 1
ATOM 2952 O O . GLY A 1 366 ? 3.765 -9.905 1.103 1.00 92.50 366 GLY A O 1
ATOM 2953 N N . LEU A 1 367 ? 3.901 -8.052 -0.156 1.00 93.44 367 LEU A N 1
ATOM 2954 C CA . LEU A 1 367 ? 4.282 -7.166 0.944 1.00 93.44 367 LEU A CA 1
ATOM 2955 C C . LEU A 1 367 ? 3.183 -7.066 2.013 1.00 93.44 367 LEU A C 1
ATOM 2957 O O . LEU A 1 367 ? 3.477 -6.942 3.198 1.00 93.44 367 LEU A O 1
ATOM 2961 N N . TYR A 1 368 ? 1.920 -7.160 1.595 1.00 91.25 368 TYR A N 1
ATOM 2962 C CA . TYR A 1 368 ? 0.729 -6.995 2.430 1.00 91.25 368 TYR A CA 1
ATOM 2963 C C . TYR A 1 368 ? 0.190 -8.322 2.989 1.00 91.25 368 TYR A C 1
ATOM 2965 O O . TYR A 1 368 ? -0.943 -8.374 3.471 1.00 91.25 368 TYR A O 1
ATOM 2973 N N . GLY A 1 369 ? 0.982 -9.398 2.950 1.00 89.38 369 GLY A N 1
ATOM 2974 C CA . GLY A 1 369 ? 0.638 -10.661 3.611 1.00 89.38 369 GLY A CA 1
ATOM 2975 C C . GLY A 1 369 ? -0.173 -11.647 2.768 1.00 89.38 369 GLY A C 1
ATOM 2976 O O . GLY A 1 369 ? -0.769 -12.584 3.307 1.00 89.38 369 GLY A O 1
ATOM 2977 N N . SER A 1 370 ? -0.242 -11.447 1.450 1.00 84.19 370 SER A N 1
ATOM 2978 C CA . SER A 1 370 ? -0.961 -12.350 0.548 1.00 84.19 370 SER A CA 1
ATOM 2979 C C . SER A 1 370 ? -0.135 -12.628 -0.705 1.00 84.19 370 SER A C 1
ATOM 2981 O O . SER A 1 370 ? 0.293 -11.697 -1.369 1.00 84.19 370 SER A O 1
ATOM 2983 N N . ASP A 1 371 ? 0.113 -13.903 -1.017 1.00 75.38 371 ASP A N 1
ATOM 2984 C CA . ASP A 1 371 ? 0.816 -14.344 -2.233 1.00 75.38 371 ASP A CA 1
ATOM 2985 C C . ASP A 1 371 ? 0.319 -15.730 -2.689 1.00 75.38 371 ASP A C 1
ATOM 2987 O O . ASP A 1 371 ? 1.040 -16.725 -2.680 1.00 75.38 371 ASP A O 1
ATOM 2991 N N . GLY A 1 372 ? -0.969 -15.821 -3.036 1.00 65.00 372 GLY A N 1
ATOM 2992 C CA . GLY A 1 372 ? -1.587 -17.076 -3.483 1.00 65.00 372 GLY A CA 1
ATOM 2993 C C . GLY A 1 372 ? -1.812 -18.105 -2.363 1.00 65.00 372 GLY A C 1
ATOM 2994 O O . GLY A 1 372 ? -1.865 -17.766 -1.181 1.00 65.00 372 GLY A O 1
ATOM 2995 N N . GLU A 1 373 ? -2.018 -19.375 -2.737 1.00 52.81 373 GLU A N 1
ATOM 2996 C CA . GLU A 1 373 ? -2.504 -20.420 -1.814 1.00 52.81 373 GLU A CA 1
ATOM 2997 C C . GLU A 1 373 ? -1.481 -20.902 -0.776 1.00 52.81 373 GLU A C 1
ATOM 2999 O O . GLU A 1 373 ? -1.867 -21.451 0.256 1.00 52.81 373 GLU A O 1
ATOM 3004 N N . LYS A 1 374 ? -0.183 -20.679 -1.003 1.00 53.38 374 LYS A N 1
ATOM 3005 C CA . LYS A 1 374 ? 0.863 -20.982 -0.021 1.00 53.38 374 LYS A CA 1
ATOM 3006 C C . LYS A 1 374 ? 1.341 -19.682 0.599 1.00 53.38 374 LYS A C 1
ATOM 3008 O O . LYS A 1 374 ? 2.341 -19.114 0.183 1.00 53.38 374 LYS A O 1
ATOM 3013 N N . GLN A 1 375 ? 0.622 -19.250 1.628 1.00 54.75 375 GLN A N 1
ATOM 3014 C CA . GLN A 1 375 ? 0.875 -18.061 2.448 1.00 54.75 375 GLN A CA 1
ATOM 3015 C C . GLN A 1 375 ? 2.159 -18.175 3.303 1.00 54.75 375 GLN A C 1
ATOM 3017 O O . GLN A 1 375 ? 2.192 -17.717 4.440 1.00 54.75 375 GLN A O 1
ATOM 3022 N N . GLY A 1 376 ? 3.194 -18.855 2.794 1.00 55.09 376 GLY A N 1
ATOM 3023 C CA . GLY A 1 376 ? 4.393 -19.229 3.533 1.00 55.09 376 GLY A CA 1
ATOM 3024 C C . GLY A 1 376 ? 4.971 -18.035 4.280 1.00 55.09 376 GLY A C 1
ATOM 3025 O O . GLY A 1 376 ? 5.357 -17.060 3.653 1.00 55.09 376 GLY A O 1
ATOM 3026 N N . ASN A 1 377 ? 4.993 -18.122 5.610 1.00 73.62 377 ASN A N 1
ATOM 3027 C CA . ASN A 1 377 ? 5.597 -17.178 6.557 1.00 73.62 377 ASN A CA 1
ATOM 3028 C C . ASN A 1 377 ? 5.228 -15.686 6.414 1.00 73.62 377 ASN A C 1
ATOM 3030 O O . ASN A 1 377 ? 5.813 -14.872 7.124 1.00 73.62 377 ASN A O 1
ATOM 3034 N N . LEU A 1 378 ? 4.284 -15.302 5.546 1.00 88.94 378 LEU A N 1
ATOM 3035 C CA . LEU A 1 378 ? 3.904 -13.901 5.395 1.00 88.94 378 LEU A CA 1
ATOM 3036 C C . LEU A 1 378 ? 2.947 -13.493 6.514 1.00 88.94 378 LEU A C 1
ATOM 3038 O O . LEU A 1 378 ? 1.930 -14.142 6.761 1.00 88.94 378 LEU A O 1
ATOM 3042 N N . LEU A 1 379 ? 3.268 -12.384 7.169 1.00 91.12 379 LEU A N 1
ATOM 3043 C CA . LEU A 1 379 ? 2.482 -11.815 8.249 1.00 91.12 379 LEU A CA 1
ATOM 3044 C C . LEU A 1 379 ? 1.295 -11.022 7.704 1.00 91.12 379 LEU A C 1
ATOM 3046 O O . LEU A 1 379 ? 1.379 -10.361 6.664 1.00 91.12 379 LEU A O 1
ATOM 3050 N N . ASN A 1 380 ? 0.185 -11.057 8.444 1.00 90.94 380 ASN A N 1
ATOM 3051 C CA . ASN A 1 380 ? -0.985 -10.240 8.153 1.00 90.94 380 ASN A CA 1
ATOM 3052 C C . ASN A 1 380 ? -0.650 -8.754 8.336 1.00 90.94 380 ASN A C 1
ATOM 3054 O O . ASN A 1 380 ? -0.276 -8.327 9.426 1.00 90.94 380 ASN A O 1
ATOM 3058 N N . VAL A 1 381 ? -0.842 -7.960 7.283 1.00 92.94 381 VAL A N 1
ATOM 3059 C CA . VAL A 1 381 ? -0.577 -6.515 7.333 1.00 92.94 381 VAL A CA 1
ATOM 3060 C C . VAL A 1 381 ? -1.833 -5.702 7.602 1.00 92.94 381 VAL A C 1
ATOM 3062 O O . VAL A 1 381 ? -1.748 -4.670 8.252 1.00 92.94 381 VAL A O 1
ATOM 3065 N N . SER A 1 382 ? -2.996 -6.122 7.106 1.00 93.44 382 SER A N 1
ATOM 3066 C CA . SER A 1 382 ? -4.209 -5.299 7.158 1.00 93.44 382 SER A CA 1
ATOM 3067 C C . SER A 1 382 ? -5.307 -5.953 7.980 1.00 93.44 382 SER A C 1
ATOM 3069 O O . SER A 1 382 ? -5.653 -7.111 7.755 1.00 93.44 382 SER A O 1
ATOM 3071 N N . THR A 1 383 ? -5.891 -5.182 8.893 1.00 95.19 383 THR A N 1
ATOM 3072 C CA . THR A 1 383 ? -6.968 -5.629 9.779 1.00 95.19 383 THR A CA 1
ATOM 3073 C C . THR A 1 383 ? -8.109 -4.620 9.735 1.00 95.19 383 THR A C 1
ATOM 3075 O O . THR A 1 383 ? -7.961 -3.488 10.196 1.00 95.19 383 THR A O 1
ATOM 3078 N N . LEU A 1 384 ? -9.261 -5.013 9.187 1.00 96.75 384 LEU A N 1
ATOM 3079 C CA . LEU A 1 384 ? -10.462 -4.179 9.174 1.00 96.75 384 LEU A CA 1
ATOM 3080 C C . LEU A 1 384 ? -11.370 -4.560 10.333 1.00 96.75 384 LEU A C 1
ATOM 3082 O O . LEU A 1 384 ? -11.877 -5.683 10.406 1.00 96.75 384 LEU A O 1
ATOM 3086 N N . LYS A 1 385 ? -11.638 -3.591 11.201 1.00 96.06 385 LYS A N 1
ATOM 3087 C CA . LYS A 1 385 ? -12.480 -3.792 12.374 1.00 96.06 385 LYS A CA 1
ATOM 3088 C C . LYS A 1 385 ? -13.361 -2.593 12.672 1.00 96.06 385 LYS A C 1
ATOM 3090 O O . LYS A 1 385 ? -13.098 -1.464 12.261 1.00 96.06 385 LYS A O 1
ATOM 3095 N N . SER A 1 386 ? -14.436 -2.852 13.394 1.00 96.06 386 SER A N 1
ATOM 3096 C CA . SER A 1 386 ? -15.344 -1.834 13.912 1.00 96.06 386 SER A CA 1
ATOM 3097 C C . SER A 1 386 ? -15.834 -2.256 15.293 1.00 96.06 386 SER A C 1
ATOM 3099 O O . SER A 1 386 ? -15.290 -3.176 15.902 1.00 96.06 386 SER A O 1
ATOM 3101 N N . ARG A 1 387 ? -16.848 -1.575 15.820 1.00 94.69 387 ARG A N 1
ATOM 3102 C CA . ARG A 1 387 ? -17.424 -1.877 17.131 1.00 94.69 387 ARG A CA 1
ATOM 3103 C C . ARG A 1 387 ? -18.936 -1.943 17.068 1.00 94.69 387 ARG A C 1
ATOM 3105 O O . ARG A 1 387 ? -19.556 -1.184 16.324 1.00 94.69 387 ARG A O 1
ATOM 3112 N N . ILE A 1 388 ? -19.531 -2.803 17.888 1.00 97.19 388 ILE A N 1
ATOM 3113 C CA . ILE A 1 388 ? -20.987 -2.905 18.004 1.00 97.19 388 ILE A CA 1
ATOM 3114 C C . ILE A 1 388 ? -21.559 -1.551 18.443 1.00 97.19 388 ILE A C 1
ATOM 3116 O O . ILE A 1 388 ? -21.178 -1.007 19.480 1.00 97.19 388 ILE A O 1
ATOM 3120 N N . SER A 1 389 ? -22.490 -1.006 17.663 1.00 95.62 389 SER A N 1
ATOM 3121 C CA . SER A 1 389 ? -23.219 0.225 17.999 1.00 95.62 389 SER A CA 1
ATOM 3122 C C . SER A 1 389 ? -24.489 -0.062 18.787 1.00 95.62 389 SER A C 1
ATOM 3124 O O . SER A 1 389 ? -24.866 0.716 19.657 1.00 95.62 389 SER A O 1
ATOM 3126 N N . GLN A 1 390 ? -25.164 -1.169 18.475 1.00 96.81 390 GLN A N 1
ATOM 3127 C CA . GLN A 1 390 ? -26.435 -1.524 19.092 1.00 96.81 390 GLN A CA 1
ATOM 3128 C C . GLN A 1 390 ? -26.644 -3.034 19.066 1.00 96.81 390 GLN A C 1
ATOM 3130 O O . GLN A 1 390 ? -26.304 -3.683 18.081 1.00 96.81 390 GLN A O 1
ATOM 3135 N N . ILE A 1 391 ? -27.265 -3.568 20.116 1.00 98.44 391 ILE A N 1
ATOM 3136 C CA . ILE A 1 391 ? -27.746 -4.951 20.180 1.00 98.44 391 ILE A CA 1
ATOM 3137 C C . ILE A 1 391 ? -29.273 -4.929 20.276 1.00 98.44 391 ILE A C 1
ATOM 3139 O O . ILE A 1 391 ? -29.836 -4.089 20.981 1.00 98.44 391 ILE A O 1
ATOM 3143 N N . LYS A 1 392 ? -29.948 -5.823 19.548 1.00 97.56 392 LYS A N 1
ATOM 3144 C CA . LYS A 1 392 ? -31.408 -5.989 19.587 1.00 97.56 392 LYS A CA 1
ATOM 3145 C C . LYS A 1 392 ? -31.782 -7.462 19.679 1.00 97.56 392 LYS A C 1
ATOM 3147 O O . LYS A 1 392 ? -31.135 -8.304 19.061 1.00 97.56 392 LYS A O 1
ATOM 3152 N N . GLN A 1 393 ? -32.859 -7.749 20.402 1.00 97.88 393 GLN A N 1
ATOM 3153 C CA . GLN A 1 393 ? -33.560 -9.025 20.289 1.00 97.88 393 GLN A CA 1
ATOM 3154 C C . GLN A 1 393 ? -34.586 -8.918 19.162 1.00 97.88 393 GLN A C 1
ATOM 3156 O O . GLN A 1 393 ? -35.278 -7.906 19.062 1.00 97.88 393 GLN A O 1
ATOM 3161 N N . VAL A 1 394 ? -34.662 -9.948 18.327 1.00 97.12 394 VAL A N 1
ATOM 3162 C CA . VAL A 1 394 ? -35.634 -10.069 17.239 1.00 97.12 394 VAL A CA 1
ATOM 3163 C C . VAL A 1 394 ? -36.308 -11.432 17.324 1.00 97.12 394 VAL A C 1
ATOM 3165 O O . VAL A 1 394 ? -35.653 -12.451 17.544 1.00 97.12 394 VAL A O 1
ATOM 3168 N N . LYS A 1 395 ? -37.629 -11.447 17.211 1.00 97.94 395 LYS A N 1
ATOM 3169 C CA . LYS A 1 395 ? -38.468 -12.636 17.312 1.00 97.94 395 LYS A CA 1
ATOM 3170 C C . LYS A 1 395 ? -38.571 -13.359 15.978 1.00 97.94 395 LYS A C 1
ATOM 3172 O O . LYS A 1 395 ? -38.440 -12.763 14.906 1.00 97.94 395 LYS A O 1
ATOM 3177 N N . VAL A 1 396 ? -38.836 -14.660 16.049 1.00 97.25 396 VAL A N 1
ATOM 3178 C CA . VAL A 1 396 ? -39.187 -15.458 14.868 1.00 97.25 396 VAL A CA 1
ATOM 3179 C C . VAL A 1 396 ? -40.294 -14.778 14.044 1.00 97.25 396 VAL A C 1
ATOM 3181 O O . VAL A 1 396 ? -41.263 -14.252 14.588 1.00 97.25 396 VAL A O 1
ATOM 3184 N N . GLY A 1 397 ? -40.131 -14.754 12.719 1.00 94.75 397 GLY A N 1
ATOM 3185 C CA . GLY A 1 397 ? -41.053 -14.099 11.783 1.00 94.75 397 GLY A CA 1
ATOM 3186 C C . GLY A 1 397 ? -40.771 -12.613 11.522 1.00 94.75 397 GLY A C 1
ATOM 3187 O O . GLY A 1 397 ? -41.270 -12.066 10.534 1.00 94.75 397 GLY A O 1
ATOM 3188 N N . GLU A 1 398 ? -39.936 -11.957 12.335 1.00 97.38 398 GLU A N 1
ATOM 3189 C CA . GLU A 1 398 ? -39.470 -10.598 12.051 1.00 97.38 398 GLU A CA 1
ATOM 3190 C C . GLU A 1 398 ? -38.446 -10.566 10.902 1.00 97.38 398 GLU A C 1
ATOM 3192 O O . GLU A 1 398 ? -37.972 -11.589 10.397 1.00 97.38 398 GLU A O 1
ATOM 3197 N N . THR A 1 399 ? -38.119 -9.357 10.438 1.00 97.25 399 THR A N 1
ATOM 3198 C CA . THR A 1 399 ? -37.203 -9.156 9.309 1.00 97.25 399 THR A CA 1
ATOM 3199 C C . THR A 1 399 ? -36.226 -8.013 9.554 1.00 97.25 399 THR A C 1
ATOM 3201 O O . THR A 1 399 ? -36.605 -7.000 10.135 1.00 97.25 399 THR A O 1
ATOM 3204 N N . VAL A 1 400 ? -35.006 -8.135 9.029 1.00 95.75 400 VAL A N 1
ATOM 3205 C CA . VAL A 1 400 ? -33.903 -7.181 9.207 1.00 95.75 400 VAL A CA 1
ATOM 3206 C C . VAL A 1 400 ? -33.442 -6.591 7.870 1.00 95.75 400 VAL A C 1
ATOM 3208 O O . VAL A 1 400 ? -33.258 -7.307 6.879 1.00 95.75 400 VAL A O 1
ATOM 3211 N N . GLY A 1 401 ? -33.199 -5.278 7.870 1.00 92.81 401 GLY A N 1
ATOM 3212 C CA . GLY A 1 401 ? -32.572 -4.543 6.770 1.00 92.81 401 GLY A CA 1
ATOM 3213 C C . GLY A 1 401 ? -33.485 -4.260 5.571 1.00 92.81 401 GLY A C 1
ATOM 3214 O O . GLY A 1 401 ? -34.679 -4.575 5.559 1.00 92.81 401 GLY A O 1
ATOM 3215 N N . TYR A 1 402 ? -32.901 -3.642 4.540 1.00 92.81 402 TYR A N 1
ATOM 3216 C CA . TYR A 1 402 ? -33.620 -3.229 3.333 1.00 92.81 402 TYR A CA 1
ATOM 3217 C C . TYR A 1 402 ? -34.329 -4.386 2.628 1.00 92.81 402 TYR A C 1
ATOM 3219 O O . TYR A 1 402 ? -33.836 -5.518 2.575 1.00 92.81 402 TYR A O 1
ATOM 3227 N N . SER A 1 403 ? -35.504 -4.071 2.074 1.00 94.25 403 SER A N 1
ATOM 3228 C CA . SER A 1 403 ? -36.387 -5.020 1.385 1.00 94.25 403 SER A CA 1
ATOM 3229 C C . SER A 1 403 ? -36.733 -6.255 2.226 1.00 94.25 403 SER A C 1
ATOM 3231 O O . SER A 1 403 ? -37.088 -7.290 1.668 1.00 94.25 403 SER A O 1
ATOM 3233 N N . ARG A 1 404 ? -36.606 -6.164 3.562 1.00 94.69 404 ARG A N 1
ATOM 3234 C CA . ARG A 1 404 ? -36.918 -7.241 4.512 1.00 94.69 404 ARG A CA 1
ATOM 3235 C C . ARG A 1 404 ? -36.188 -8.556 4.196 1.00 94.69 404 ARG A C 1
ATOM 3237 O O . ARG A 1 404 ? -36.718 -9.638 4.437 1.00 94.69 404 ARG A O 1
ATOM 3244 N N . ARG A 1 405 ? -34.972 -8.472 3.636 1.00 93.00 405 ARG A N 1
ATOM 3245 C CA . ARG A 1 405 ? -34.228 -9.650 3.148 1.00 93.00 405 ARG A CA 1
ATOM 3246 C C . ARG A 1 405 ? -33.699 -10.551 4.266 1.00 93.00 405 ARG A C 1
ATOM 3248 O O . ARG A 1 405 ? -33.543 -11.747 4.043 1.00 93.00 405 ARG A O 1
ATOM 3255 N N . GLY A 1 406 ? -33.442 -10.008 5.455 1.00 94.19 406 GLY A N 1
ATOM 3256 C CA . GLY A 1 406 ? -32.977 -10.782 6.605 1.00 94.19 406 GLY A CA 1
ATOM 3257 C C . GLY A 1 406 ? -34.143 -11.403 7.358 1.00 94.19 406 GLY A C 1
ATOM 3258 O O . GLY A 1 406 ? -34.597 -10.814 8.330 1.00 94.19 406 GLY A O 1
ATOM 3259 N N . LYS A 1 407 ? -34.649 -12.552 6.908 1.00 94.94 407 LYS A N 1
ATOM 3260 C CA . LYS A 1 407 ? -35.730 -13.270 7.601 1.00 94.94 407 LYS A CA 1
ATOM 3261 C C . LYS A 1 407 ? -35.213 -13.930 8.885 1.00 94.94 407 LYS A C 1
ATOM 3263 O O . LYS A 1 407 ? -34.138 -14.531 8.876 1.00 94.94 407 LYS A O 1
ATOM 3268 N N . ILE A 1 408 ? -35.977 -13.809 9.970 1.00 96.81 408 ILE A N 1
ATOM 3269 C CA . ILE A 1 408 ? -35.660 -14.397 11.274 1.00 96.81 408 ILE A CA 1
ATOM 3270 C C . ILE A 1 408 ? -36.425 -15.713 11.448 1.00 96.81 408 ILE A C 1
ATOM 3272 O O . ILE A 1 408 ? -37.651 -15.726 11.528 1.00 96.81 408 ILE A O 1
ATOM 3276 N N . GLU A 1 409 ? -35.690 -16.824 11.500 1.00 94.19 409 GLU A N 1
ATOM 3277 C CA . GLU A 1 409 ? -36.242 -18.190 11.584 1.00 94.19 409 GLU A CA 1
ATOM 3278 C C . GLU A 1 409 ? -36.291 -18.734 13.020 1.00 94.19 409 GLU A C 1
ATOM 3280 O O . GLU A 1 409 ? -36.928 -19.748 13.287 1.00 94.19 409 GLU A O 1
ATOM 3285 N N . ARG A 1 410 ? -35.638 -18.042 13.956 1.00 96.31 410 ARG A N 1
ATOM 3286 C CA . ARG A 1 410 ? -35.641 -18.330 15.392 1.00 96.31 410 ARG A CA 1
ATOM 3287 C C . ARG A 1 410 ? -35.503 -17.032 16.166 1.00 96.31 410 ARG A C 1
ATOM 3289 O O . ARG A 1 410 ? -34.948 -16.080 15.630 1.00 96.31 410 ARG A O 1
ATOM 3296 N N . ASP A 1 411 ? -35.938 -17.012 17.420 1.00 97.50 411 ASP A N 1
ATOM 3297 C CA . ASP A 1 411 ? -35.604 -15.906 18.316 1.00 97.50 411 ASP A CA 1
ATOM 3298 C C . ASP A 1 411 ? -34.085 -15.687 18.314 1.00 97.50 411 ASP A C 1
ATOM 3300 O O . ASP A 1 411 ? -33.300 -16.607 18.561 1.00 97.50 411 ASP A O 1
ATOM 3304 N N . SER A 1 412 ? -33.684 -14.470 17.967 1.00 97.75 412 SER A N 1
ATOM 3305 C CA . SER A 1 412 ? -32.311 -14.132 17.626 1.00 97.75 412 SER A CA 1
ATOM 3306 C C . SER A 1 412 ? -31.863 -12.858 18.326 1.00 97.75 412 SER A C 1
ATOM 3308 O O . SER A 1 412 ? -32.654 -11.966 18.637 1.00 97.75 412 SER A O 1
ATOM 3310 N N . VAL A 1 413 ? -30.554 -12.761 18.540 1.00 98.44 413 VAL A N 1
ATOM 3311 C CA . VAL A 1 413 ? -29.890 -11.539 18.991 1.00 98.44 413 VAL A CA 1
ATOM 3312 C C . VAL A 1 413 ? -29.037 -11.027 17.842 1.00 98.44 413 VAL A C 1
ATOM 3314 O O . VAL A 1 413 ? -28.219 -11.759 17.291 1.00 98.44 413 VAL A O 1
ATOM 3317 N N . ILE A 1 414 ? -29.238 -9.769 17.464 1.00 98.25 414 ILE A N 1
ATOM 3318 C CA . ILE A 1 414 ? -28.524 -9.129 16.359 1.00 98.25 414 ILE A CA 1
ATOM 3319 C C . ILE A 1 414 ? -27.710 -7.939 16.857 1.00 98.25 414 ILE A C 1
ATOM 3321 O O . ILE A 1 414 ? -28.134 -7.220 17.764 1.00 98.25 414 ILE A O 1
ATOM 3325 N N . ALA A 1 415 ? -26.567 -7.702 16.221 1.00 98.38 415 ALA A N 1
ATOM 3326 C CA . ALA A 1 415 ? -25.718 -6.543 16.453 1.00 98.38 415 ALA A CA 1
ATOM 3327 C C . ALA A 1 415 ? -25.653 -5.660 15.202 1.00 98.38 415 ALA A C 1
ATOM 3329 O O . ALA A 1 415 ? -25.447 -6.147 14.090 1.00 98.38 415 ALA A O 1
ATOM 3330 N N . VAL A 1 416 ? -25.817 -4.352 15.388 1.00 98.00 416 VAL A N 1
ATOM 3331 C CA . VAL A 1 416 ? -25.636 -3.328 14.351 1.00 98.00 416 VAL A CA 1
ATOM 3332 C C . VAL A 1 416 ? -24.223 -2.770 14.455 1.00 98.00 416 VAL A C 1
ATOM 3334 O O . VAL A 1 416 ? -23.794 -2.364 15.538 1.00 98.00 416 VAL A O 1
ATOM 3337 N N . VAL A 1 417 ? -23.519 -2.718 13.326 1.00 97.88 417 VAL A N 1
ATOM 3338 C CA . VAL A 1 417 ? -22.120 -2.280 13.233 1.00 97.88 417 VAL A CA 1
ATOM 3339 C C . VAL A 1 417 ? -22.024 -1.127 12.224 1.00 97.88 417 VAL A C 1
ATOM 3341 O O . VAL A 1 417 ? -22.618 -1.232 11.147 1.00 97.88 417 VAL A O 1
ATOM 3344 N N . PRO A 1 418 ? -21.327 -0.017 12.542 1.00 95.31 418 PRO A N 1
ATOM 3345 C CA . PRO A 1 418 ? -21.311 1.204 11.737 1.00 95.31 418 PRO A CA 1
ATOM 3346 C C . PRO A 1 418 ? -20.273 1.126 10.608 1.00 95.31 418 PRO A C 1
ATOM 3348 O O . PRO A 1 418 ? -19.301 1.883 10.572 1.00 95.31 418 PRO A O 1
ATOM 3351 N N . ILE A 1 419 ? -20.450 0.146 9.728 1.00 95.56 419 ILE A N 1
ATOM 3352 C CA . ILE A 1 419 ? -19.688 -0.007 8.492 1.00 95.56 419 ILE A CA 1
ATOM 3353 C C . ILE A 1 419 ? -20.597 -0.597 7.414 1.00 95.56 419 ILE A C 1
ATOM 3355 O O . ILE A 1 419 ? -21.335 -1.553 7.660 1.00 95.56 419 ILE A O 1
ATOM 3359 N N . GLY A 1 420 ? -20.581 -0.006 6.228 1.00 96.31 420 GLY A N 1
ATOM 3360 C CA . GLY A 1 420 ? -21.431 -0.397 5.113 1.00 96.31 420 GLY A CA 1
ATOM 3361 C C . GLY A 1 420 ? -20.702 -0.371 3.778 1.00 96.31 420 GLY A C 1
ATOM 3362 O O . GLY A 1 420 ? -19.473 -0.331 3.709 1.00 96.31 420 GLY A O 1
ATOM 3363 N N . TYR A 1 421 ? -21.459 -0.416 2.684 1.00 96.06 421 TYR A N 1
ATOM 3364 C CA . TYR A 1 421 ? -20.850 -0.506 1.357 1.00 96.06 421 TYR A CA 1
ATOM 3365 C C . TYR A 1 421 ? -20.134 0.773 0.915 1.00 96.06 421 TYR A C 1
ATOM 3367 O O . TYR A 1 421 ? -19.218 0.691 0.104 1.00 96.06 421 TYR A O 1
ATOM 3375 N N . ALA A 1 422 ? -20.487 1.942 1.461 1.00 94.25 422 ALA A N 1
ATOM 3376 C CA . ALA A 1 422 ? -19.753 3.178 1.183 1.00 94.25 422 ALA A CA 1
ATOM 3377 C C . ALA A 1 422 ? -18.416 3.255 1.949 1.00 94.25 422 ALA A C 1
ATOM 3379 O O . ALA A 1 422 ? -17.578 4.094 1.631 1.00 94.25 422 ALA A O 1
ATOM 3380 N N . ASP A 1 423 ? -18.182 2.355 2.912 1.00 94.69 423 ASP A N 1
ATOM 3381 C CA . ASP A 1 423 ? -16.876 2.143 3.552 1.00 94.69 423 ASP A CA 1
ATOM 3382 C C . ASP A 1 423 ? -15.991 1.148 2.789 1.00 94.69 423 ASP A C 1
ATOM 3384 O O . ASP A 1 423 ? -14.812 1.012 3.111 1.00 94.69 423 ASP A O 1
ATOM 3388 N N . GLY A 1 424 ? -16.545 0.454 1.788 1.00 94.25 424 GLY A N 1
ATOM 3389 C CA . GLY A 1 424 ? -15.856 -0.577 1.008 1.00 94.25 424 GLY A CA 1
ATOM 3390 C C . GLY A 1 424 ? -16.332 -2.009 1.264 1.00 94.25 424 GLY A C 1
ATOM 3391 O O . GLY A 1 424 ? -15.837 -2.932 0.620 1.00 94.25 424 GLY A O 1
ATOM 3392 N N . LEU A 1 425 ? -17.301 -2.228 2.165 1.00 95.81 425 LEU A N 1
ATOM 3393 C CA . LEU A 1 425 ? -17.839 -3.568 2.413 1.00 95.81 425 LEU A CA 1
ATOM 3394 C C . LEU A 1 425 ? -18.671 -4.053 1.213 1.00 95.81 425 LEU A C 1
ATOM 3396 O O . LEU A 1 425 ? -19.661 -3.426 0.835 1.00 95.81 425 LEU A O 1
ATOM 3400 N N . ASP A 1 426 ? -18.320 -5.196 0.620 1.00 96.12 426 ASP A N 1
ATOM 3401 C CA . ASP A 1 426 ? -19.058 -5.692 -0.544 1.00 96.12 426 ASP A CA 1
ATOM 3402 C C . ASP A 1 426 ? -20.488 -6.101 -0.160 1.00 96.12 426 ASP A C 1
ATOM 3404 O O . ASP A 1 426 ? -20.719 -6.951 0.705 1.00 96.12 426 ASP A O 1
ATOM 3408 N N . ARG A 1 427 ? -21.476 -5.511 -0.840 1.00 95.56 427 ARG A N 1
ATOM 3409 C CA . ARG A 1 427 ? -22.896 -5.727 -0.549 1.00 95.56 427 ARG A CA 1
ATOM 3410 C C . ARG A 1 427 ? -23.327 -7.195 -0.694 1.00 95.56 427 ARG A C 1
ATOM 3412 O O . ARG A 1 427 ? -24.323 -7.585 -0.077 1.00 95.56 427 ARG A O 1
ATOM 3419 N N . ARG A 1 428 ? -22.596 -8.007 -1.472 1.00 95.69 428 ARG A N 1
ATOM 3420 C CA . ARG A 1 428 ? -22.838 -9.449 -1.654 1.00 95.69 428 ARG A CA 1
ATOM 3421 C C . ARG A 1 428 ? -22.653 -10.257 -0.368 1.00 95.69 428 ARG A C 1
ATOM 3423 O O . ARG A 1 428 ? -23.256 -11.315 -0.264 1.00 95.69 428 ARG A O 1
ATOM 3430 N N . LEU A 1 429 ? -21.914 -9.749 0.623 1.00 95.81 429 LEU A N 1
ATOM 3431 C CA . LEU A 1 429 ? -21.729 -10.416 1.921 1.00 95.81 429 LEU A CA 1
ATOM 3432 C C . LEU A 1 429 ? -23.018 -10.491 2.758 1.00 95.81 429 LEU A C 1
ATOM 3434 O O . LEU A 1 429 ? -23.108 -11.298 3.682 1.00 95.81 429 LEU A O 1
ATOM 3438 N N . GLY A 1 430 ? -24.019 -9.653 2.466 1.00 95.12 430 GLY A N 1
ATOM 3439 C CA . GLY A 1 430 ? -25.280 -9.637 3.205 1.00 95.12 430 GLY A CA 1
ATOM 3440 C C . GLY A 1 430 ? -26.073 -10.945 3.092 1.00 95.12 430 GLY A C 1
ATOM 3441 O O . GLY A 1 430 ? -25.838 -11.775 2.222 1.00 95.12 430 GLY A O 1
ATOM 3442 N N . ASN A 1 431 ? -27.099 -11.092 3.930 1.00 93.81 431 ASN A N 1
ATOM 3443 C CA . ASN A 1 431 ? -28.017 -12.240 3.937 1.00 93.81 431 ASN A CA 1
ATOM 3444 C C . ASN A 1 431 ? -27.308 -13.594 4.099 1.00 93.81 431 ASN A C 1
ATOM 3446 O O . ASN A 1 431 ? -27.517 -14.509 3.309 1.00 93.81 431 ASN A O 1
ATOM 3450 N N . ARG A 1 432 ? -26.492 -13.712 5.150 1.00 94.62 432 ARG A N 1
ATOM 3451 C CA . ARG A 1 432 ? -25.776 -14.922 5.579 1.00 94.62 432 ARG A CA 1
ATOM 3452 C C . ARG A 1 432 ? -24.684 -15.439 4.635 1.00 94.62 432 ARG A C 1
ATOM 3454 O O . ARG A 1 432 ? -24.040 -16.420 4.990 1.00 94.62 432 ARG A O 1
ATOM 3461 N N . VAL A 1 433 ? -24.425 -14.768 3.509 1.00 94.56 433 VAL A N 1
ATOM 3462 C CA . VAL A 1 433 ? -23.336 -15.127 2.581 1.00 94.56 433 VAL A CA 1
ATOM 3463 C C . VAL A 1 433 ? -21.975 -14.964 3.257 1.00 94.56 433 VAL A C 1
ATOM 3465 O O . VAL A 1 433 ? -21.171 -15.889 3.273 1.00 94.56 433 VAL A O 1
ATOM 3468 N N . GLY A 1 434 ? -21.733 -13.793 3.844 1.00 95.56 434 GLY A N 1
ATOM 3469 C CA . GLY A 1 434 ? -20.508 -13.499 4.572 1.00 95.56 434 GLY A CA 1
ATOM 3470 C C . GLY A 1 434 ? -20.638 -13.716 6.077 1.00 95.56 434 GLY A C 1
ATOM 3471 O O . GLY A 1 434 ? -21.735 -13.862 6.637 1.00 95.56 434 GLY A O 1
ATOM 3472 N N . LYS A 1 435 ? -19.488 -13.647 6.742 1.00 97.06 435 LYS A N 1
ATOM 3473 C CA . LYS A 1 435 ? -19.351 -13.703 8.198 1.00 97.06 435 LYS A CA 1
ATOM 3474 C C . LYS A 1 435 ? -18.300 -12.708 8.691 1.00 97.06 435 LYS A C 1
ATOM 3476 O O . LYS A 1 435 ? -17.470 -12.246 7.914 1.00 97.06 435 LYS A O 1
ATOM 3481 N N . VAL A 1 436 ? -18.358 -12.408 9.980 1.00 97.88 436 VAL A N 1
ATOM 3482 C CA . VAL A 1 436 ? -17.386 -11.611 10.742 1.00 97.88 436 VAL A CA 1
ATOM 3483 C C . VAL A 1 436 ? -17.006 -12.367 12.013 1.00 97.88 436 VAL A C 1
ATOM 3485 O O . VAL A 1 436 ? -17.706 -13.305 12.397 1.00 97.88 436 VAL A O 1
ATOM 3488 N N . LEU A 1 437 ? -15.940 -11.953 12.689 1.00 97.94 437 LEU A N 1
ATOM 3489 C CA . LEU A 1 437 ? -15.589 -12.441 14.022 1.00 97.94 437 LEU A CA 1
ATOM 3490 C C . LEU A 1 437 ? -16.047 -11.443 15.095 1.00 97.94 437 LEU A C 1
ATOM 3492 O O . LEU A 1 437 ? -15.773 -10.249 15.002 1.00 97.94 437 LEU A O 1
ATOM 3496 N N . VAL A 1 438 ? -16.738 -11.941 16.121 1.00 97.62 438 VAL A N 1
ATOM 3497 C CA . VAL A 1 438 ? -17.157 -11.193 17.317 1.00 97.62 438 VAL A CA 1
ATOM 3498 C C . VAL A 1 438 ? -16.730 -12.003 18.535 1.00 97.62 438 VAL A C 1
ATOM 3500 O O . VAL A 1 438 ? -17.141 -13.156 18.669 1.00 97.62 438 VAL A O 1
ATOM 3503 N N . ASN A 1 439 ? -15.883 -11.434 19.399 1.00 94.12 439 ASN A N 1
ATOM 3504 C CA . ASN A 1 439 ? -15.336 -12.115 20.584 1.00 94.12 439 ASN A CA 1
ATOM 3505 C C . ASN A 1 439 ? -14.803 -13.536 20.270 1.00 94.12 439 ASN A C 1
ATOM 3507 O O . ASN A 1 439 ? -15.109 -14.506 20.962 1.00 94.12 439 ASN A O 1
ATOM 3511 N N . GLY A 1 440 ? -14.057 -13.670 19.164 1.00 94.06 440 GLY A N 1
ATOM 3512 C CA . GLY A 1 440 ? -13.452 -14.933 18.714 1.00 94.06 440 GLY A CA 1
ATOM 3513 C C . GLY A 1 440 ? -14.408 -15.943 18.062 1.00 94.06 440 GLY A C 1
ATOM 3514 O O . GLY A 1 440 ? -13.974 -17.029 17.688 1.00 94.06 440 GLY A O 1
ATOM 3515 N N . LYS A 1 441 ? -15.698 -15.619 17.898 1.00 97.31 441 LYS A N 1
ATOM 3516 C CA . LYS A 1 441 ? -16.702 -16.502 17.280 1.00 97.31 441 LYS A CA 1
ATOM 3517 C C . LYS A 1 441 ? -17.236 -15.916 15.976 1.00 97.31 441 LYS A C 1
ATOM 3519 O O . LYS A 1 441 ? -17.445 -14.709 15.870 1.00 97.31 441 LYS A O 1
ATOM 3524 N N . PHE A 1 442 ? -17.489 -16.772 14.985 1.00 98.00 442 PHE A N 1
ATOM 3525 C CA . PHE A 1 442 ? -18.066 -16.331 13.715 1.00 98.00 442 PHE A CA 1
ATOM 3526 C C . PHE A 1 442 ? -19.550 -15.970 13.865 1.00 98.00 442 PHE A C 1
ATOM 3528 O O . PHE A 1 442 ? -20.347 -16.770 14.350 1.00 98.00 442 PHE A O 1
ATOM 3535 N N . ALA A 1 443 ? -19.911 -14.786 13.378 1.00 98.06 443 ALA A N 1
ATOM 3536 C CA . ALA A 1 443 ? -21.273 -14.280 13.266 1.00 98.06 443 ALA A CA 1
ATOM 3537 C C . ALA A 1 443 ? -21.586 -13.988 11.793 1.00 98.06 443 ALA A C 1
ATOM 3539 O O . ALA A 1 443 ? -20.794 -13.356 11.093 1.00 98.06 443 ALA A O 1
ATOM 3540 N N . HIS A 1 444 ? -22.738 -14.436 11.300 1.00 97.69 444 HIS A N 1
ATOM 3541 C CA . HIS A 1 444 ? -23.132 -14.206 9.907 1.00 97.69 444 HIS A CA 1
ATOM 3542 C C . HIS A 1 444 ? -23.815 -12.852 9.735 1.00 97.69 444 HIS A C 1
ATOM 3544 O O . HIS A 1 444 ? -24.567 -12.415 10.609 1.00 97.69 444 HIS A O 1
ATOM 3550 N N . PHE A 1 445 ? -23.631 -12.214 8.577 1.00 97.81 445 PHE A N 1
ATOM 3551 C CA . PHE A 1 445 ? -24.440 -11.046 8.224 1.00 97.81 445 PHE A CA 1
ATOM 3552 C C . PHE A 1 445 ? -25.920 -11.414 8.129 1.00 97.81 445 PHE A C 1
ATOM 3554 O O . PHE A 1 445 ? -26.279 -12.491 7.651 1.00 97.81 445 PHE A O 1
ATOM 3561 N N . ILE A 1 446 ? -26.798 -10.489 8.503 1.00 96.94 446 ILE A N 1
ATOM 3562 C CA . ILE A 1 446 ? -28.242 -10.651 8.378 1.00 96.94 446 ILE A CA 1
ATOM 3563 C C . ILE A 1 446 ? -28.873 -9.426 7.721 1.00 96.94 446 ILE A C 1
ATOM 3565 O O . ILE A 1 446 ? -28.576 -8.284 8.063 1.00 96.94 446 ILE A O 1
ATOM 3569 N N . GLY A 1 447 ? -29.737 -9.671 6.734 1.00 96.38 447 GLY A N 1
ATOM 3570 C CA . GLY A 1 447 ? -30.252 -8.614 5.868 1.00 96.38 447 GLY A CA 1
ATOM 3571 C C . GLY A 1 447 ? -29.228 -8.115 4.848 1.00 96.38 447 GLY A C 1
ATOM 3572 O O . GLY A 1 447 ? -28.097 -8.597 4.756 1.00 96.38 447 GLY A O 1
ATOM 3573 N N . ALA A 1 448 ? -29.648 -7.154 4.026 1.00 95.50 448 ALA A N 1
ATOM 3574 C CA . ALA A 1 448 ? -28.751 -6.492 3.088 1.00 95.50 448 ALA A CA 1
ATOM 3575 C C . ALA A 1 448 ? -27.801 -5.534 3.821 1.00 95.50 448 ALA A C 1
ATOM 3577 O O . ALA A 1 448 ? -28.214 -4.834 4.746 1.00 95.50 448 ALA A O 1
ATOM 3578 N N . ILE A 1 449 ? -26.557 -5.448 3.347 1.00 96.81 449 ILE A N 1
ATOM 3579 C CA . ILE A 1 449 ? -25.627 -4.401 3.776 1.00 96.81 449 ILE A CA 1
ATOM 3580 C C . ILE A 1 449 ? -26.168 -3.044 3.314 1.00 96.81 449 ILE A C 1
ATOM 3582 O O . ILE A 1 449 ? -26.562 -2.881 2.153 1.00 96.81 449 ILE A O 1
ATOM 3586 N N . SER A 1 450 ? -26.222 -2.096 4.249 1.00 96.75 450 SER A N 1
ATOM 3587 C CA . SER A 1 450 ? -26.654 -0.715 4.017 1.00 96.75 450 SER A CA 1
ATOM 3588 C C . SER A 1 450 ? -25.452 0.173 3.686 1.00 96.75 450 SER A C 1
ATOM 3590 O O . SER A 1 450 ? -24.313 -0.288 3.721 1.00 96.75 450 SER A O 1
ATOM 3592 N N . MET A 1 451 ? -25.698 1.444 3.352 1.00 95.56 451 MET A N 1
ATOM 3593 C CA . MET A 1 451 ? -24.637 2.380 2.956 1.00 95.56 451 MET A CA 1
ATOM 3594 C C . MET A 1 451 ? -23.563 2.532 4.033 1.00 95.56 451 MET A C 1
ATOM 3596 O O . MET A 1 451 ? -22.381 2.421 3.725 1.00 95.56 451 MET A O 1
ATOM 3600 N N . ASP A 1 452 ? -23.985 2.693 5.289 1.00 94.75 452 ASP A N 1
ATOM 3601 C CA . ASP A 1 452 ? -23.095 3.038 6.407 1.00 94.75 452 ASP A CA 1
ATOM 3602 C C . ASP A 1 452 ? -23.151 2.033 7.565 1.00 94.75 452 ASP A C 1
ATOM 3604 O O . ASP A 1 452 ? -22.496 2.217 8.588 1.00 94.75 452 ASP A O 1
ATOM 3608 N N . MET A 1 453 ? -23.976 0.988 7.448 1.00 95.56 453 MET A N 1
ATOM 3609 C CA . MET A 1 453 ? -24.164 -0.001 8.507 1.00 95.56 453 MET A CA 1
ATOM 3610 C C . MET A 1 453 ? -24.408 -1.402 7.956 1.00 95.56 453 MET A C 1
ATOM 3612 O O . MET A 1 453 ? -25.028 -1.598 6.905 1.00 95.56 453 MET A O 1
ATOM 3616 N N . CYS A 1 454 ? -24.018 -2.390 8.748 1.00 97.56 454 CYS A N 1
ATOM 3617 C CA . CYS A 1 454 ? -24.380 -3.781 8.557 1.00 97.56 454 CYS A CA 1
ATOM 3618 C C . CYS A 1 454 ? -24.976 -4.351 9.846 1.00 97.56 454 CYS A C 1
ATOM 3620 O O . CYS A 1 454 ? -24.846 -3.785 10.936 1.00 97.56 454 CYS A O 1
ATOM 3622 N N . THR A 1 455 ? -25.654 -5.485 9.723 1.00 98.12 455 THR A N 1
ATOM 3623 C CA . THR A 1 455 ? -26.204 -6.212 10.865 1.00 98.12 455 THR A CA 1
ATOM 3624 C C . THR A 1 455 ? -25.693 -7.640 10.837 1.00 98.12 455 THR A C 1
ATOM 3626 O O . THR A 1 455 ? -25.607 -8.242 9.766 1.00 98.12 455 THR A O 1
ATOM 3629 N N . VAL A 1 456 ? -25.338 -8.169 12.003 1.00 98.25 456 VAL A N 1
ATOM 3630 C CA . VAL A 1 456 ? -24.809 -9.526 12.170 1.00 98.25 456 VAL A CA 1
ATOM 3631 C C . VAL A 1 456 ? -25.598 -10.270 13.244 1.00 98.25 456 VAL A C 1
ATOM 3633 O O . VAL A 1 456 ? -26.044 -9.676 14.224 1.00 98.25 456 VAL A O 1
ATOM 3636 N N . ASP A 1 457 ? -25.818 -11.561 13.025 1.00 98.12 457 ASP A N 1
ATOM 3637 C CA . ASP A 1 457 ? -26.510 -12.465 13.944 1.00 98.12 457 ASP A CA 1
ATOM 3638 C C . ASP A 1 457 ? -25.515 -12.972 14.996 1.00 98.12 457 ASP A C 1
ATOM 3640 O O . ASP A 1 457 ? -24.627 -13.766 14.684 1.00 98.12 457 ASP A O 1
ATOM 3644 N N . ILE A 1 458 ? -25.660 -12.486 16.230 1.00 98.44 458 ILE A N 1
ATOM 3645 C CA . ILE A 1 458 ? -24.817 -12.827 17.386 1.00 98.44 458 ILE A CA 1
ATOM 3646 C C . ILE A 1 458 ? -25.537 -13.776 18.353 1.00 98.44 458 ILE A C 1
ATOM 3648 O O . ILE A 1 458 ? -25.189 -13.867 19.528 1.00 98.44 458 ILE A O 1
ATOM 3652 N N . THR A 1 459 ? -26.568 -14.483 17.889 1.00 97.75 459 THR A N 1
ATOM 3653 C CA . THR A 1 459 ? -27.303 -15.444 18.719 1.00 97.75 459 THR A CA 1
ATOM 3654 C C . THR A 1 459 ? -26.349 -16.518 19.262 1.00 97.75 459 THR A C 1
ATOM 3656 O O . THR A 1 459 ? -25.767 -17.277 18.488 1.00 97.75 459 THR A O 1
ATOM 3659 N N . GLY A 1 460 ? -26.203 -16.605 20.590 1.00 96.50 460 GLY A N 1
ATOM 3660 C CA . GLY A 1 460 ? -25.272 -17.533 21.257 1.00 96.50 460 GLY A CA 1
ATOM 3661 C C . GLY A 1 460 ? -23.835 -17.011 21.415 1.00 96.50 460 GLY A C 1
ATOM 3662 O O . GLY A 1 460 ? -22.959 -17.745 21.877 1.00 96.50 460 GLY A O 1
ATOM 3663 N N . ILE A 1 461 ? -23.584 -15.752 21.048 1.00 97.81 461 ILE A N 1
ATOM 3664 C CA . ILE A 1 461 ? -22.320 -15.051 21.277 1.00 97.81 461 ILE A CA 1
ATOM 3665 C C . ILE A 1 461 ? -22.562 -14.002 22.362 1.00 97.81 461 ILE A C 1
ATOM 3667 O O . ILE A 1 461 ? -23.383 -13.101 22.198 1.00 97.81 461 ILE A O 1
ATOM 3671 N N . GLU A 1 462 ? -21.848 -14.119 23.479 1.00 96.56 462 GLU A N 1
ATOM 3672 C CA . GLU A 1 462 ? -21.842 -13.081 24.508 1.00 96.56 462 GLU A CA 1
ATOM 3673 C C . GLU A 1 462 ? -21.087 -11.866 23.973 1.00 96.56 462 GLU A C 1
ATOM 3675 O O . GLU A 1 462 ? -19.880 -11.931 23.736 1.00 96.56 462 GLU A O 1
ATOM 3680 N N . ALA A 1 463 ? -21.814 -10.777 23.738 1.00 96.88 463 ALA A N 1
ATOM 3681 C CA . ALA A 1 463 ? -21.264 -9.530 23.232 1.00 96.88 463 ALA A CA 1
ATOM 3682 C C . ALA A 1 463 ? -21.999 -8.329 23.833 1.00 96.88 463 ALA A C 1
ATOM 3684 O O . ALA A 1 463 ? -23.184 -8.402 24.172 1.00 96.88 463 ALA A O 1
ATOM 3685 N N . GLN A 1 464 ? -21.293 -7.211 23.943 1.00 96.81 464 GLN A N 1
ATOM 3686 C CA . GLN A 1 464 ? -21.792 -5.946 24.465 1.00 96.81 464 GLN A CA 1
ATOM 3687 C C . GLN A 1 464 ? -21.612 -4.824 23.440 1.00 96.81 464 GLN A C 1
ATOM 3689 O O . GLN A 1 464 ? -20.828 -4.910 22.494 1.00 96.81 464 GLN A O 1
ATOM 3694 N N . VAL A 1 465 ? -22.357 -3.730 23.620 1.00 94.75 465 VAL A N 1
ATOM 3695 C CA . VAL A 1 465 ? -22.112 -2.508 22.845 1.00 94.75 465 VAL A CA 1
ATOM 3696 C C . VAL A 1 465 ? -20.661 -2.074 23.057 1.00 94.75 465 VAL A C 1
ATOM 3698 O O . VAL A 1 465 ? -20.165 -2.058 24.179 1.00 94.75 465 VAL A O 1
ATOM 3701 N N . ASN A 1 466 ? -20.017 -1.667 21.967 1.00 91.62 466 ASN A N 1
ATOM 3702 C CA . ASN A 1 466 ? -18.597 -1.357 21.835 1.00 91.62 466 ASN A CA 1
ATOM 3703 C C . ASN A 1 466 ? -17.633 -2.551 21.758 1.00 91.62 466 ASN A C 1
ATOM 3705 O O . ASN A 1 466 ? -16.450 -2.294 21.523 1.00 91.62 466 ASN A O 1
ATOM 3709 N N . ASP A 1 467 ? -18.084 -3.803 21.861 1.00 94.19 467 ASP A N 1
ATOM 3710 C CA . ASP A 1 467 ? -17.217 -4.948 21.553 1.00 94.19 467 ASP A CA 1
ATOM 3711 C C . ASP A 1 467 ? -16.754 -4.898 20.093 1.00 94.19 467 ASP A C 1
ATOM 3713 O O . ASP A 1 467 ? -17.445 -4.366 19.215 1.00 94.19 467 ASP A O 1
ATOM 3717 N N . GLU A 1 468 ? -15.544 -5.401 19.853 1.00 95.19 468 GLU A N 1
ATOM 3718 C CA . GLU A 1 468 ? -14.906 -5.378 18.541 1.00 95.19 468 GLU A CA 1
ATOM 3719 C C . GLU A 1 468 ? -15.567 -6.380 17.585 1.00 95.19 468 GLU A C 1
ATOM 3721 O O . GLU A 1 468 ? -15.934 -7.495 17.960 1.00 95.19 468 GLU A O 1
ATOM 3726 N N . VAL A 1 469 ? -15.710 -5.963 16.329 1.00 97.69 469 VAL A N 1
ATOM 3727 C CA . VAL A 1 469 ? -16.163 -6.802 15.221 1.00 97.69 469 VAL A CA 1
ATOM 3728 C C . VAL A 1 469 ? -15.088 -6.783 14.146 1.00 97.69 469 VAL A C 1
ATOM 3730 O O . VAL A 1 469 ? -14.807 -5.727 13.574 1.00 97.69 469 VAL A O 1
ATOM 3733 N N . LEU A 1 470 ? -14.504 -7.946 13.875 1.00 97.62 470 LEU A N 1
ATOM 3734 C CA . LEU A 1 470 ? -13.419 -8.138 12.920 1.00 97.62 470 LEU A CA 1
ATOM 3735 C C . LEU A 1 470 ? -13.974 -8.632 11.575 1.00 97.62 470 LEU A C 1
ATOM 3737 O O . LEU A 1 470 ? -14.620 -9.678 11.495 1.00 97.62 470 LEU A O 1
ATOM 3741 N N . PHE A 1 471 ? -13.712 -7.868 10.515 1.00 97.25 471 PHE A N 1
ATOM 3742 C CA . PHE A 1 471 ? -14.172 -8.147 9.150 1.00 97.25 471 PHE A CA 1
ATOM 3743 C C . PHE A 1 471 ? -13.139 -8.917 8.335 1.00 97.25 471 PHE A C 1
ATOM 3745 O O . PHE A 1 471 ? -13.521 -9.756 7.528 1.00 97.25 471 PHE A O 1
ATOM 3752 N N . PHE A 1 472 ? -11.856 -8.631 8.549 1.00 95.75 472 PHE A N 1
ATOM 3753 C CA . PHE A 1 472 ? -10.728 -9.467 8.147 1.00 95.75 472 PHE A CA 1
ATOM 3754 C C . PHE A 1 472 ? -9.479 -9.059 8.942 1.00 95.75 472 PHE A C 1
ATOM 3756 O O . PHE A 1 472 ? -9.368 -7.904 9.358 1.00 95.75 472 PHE A O 1
ATOM 3763 N N . GLY A 1 473 ? -8.546 -9.986 9.131 1.00 93.56 473 GLY A N 1
ATOM 3764 C CA . GLY A 1 473 ? -7.288 -9.824 9.858 1.00 93.56 473 GLY A CA 1
ATOM 3765 C C . GLY A 1 473 ? -6.793 -11.174 10.378 1.00 93.56 473 GLY A C 1
ATOM 3766 O O . GLY A 1 473 ? -7.004 -12.213 9.748 1.00 93.56 473 GLY A O 1
ATOM 3767 N N . GLU A 1 474 ? -6.164 -11.181 11.551 1.00 87.62 474 GLU A N 1
ATOM 3768 C CA . GLU A 1 474 ? -5.766 -12.425 12.215 1.00 87.62 474 GLU A CA 1
ATOM 3769 C C . GLU A 1 474 ? -6.992 -13.267 12.618 1.00 87.62 474 GLU A C 1
ATOM 3771 O O . GLU A 1 474 ? -7.990 -12.748 13.114 1.00 87.62 474 GLU A O 1
ATOM 3776 N N . GLY A 1 475 ? -6.955 -14.576 12.353 1.00 88.25 475 GLY A N 1
ATOM 3777 C CA . GLY A 1 475 ? -8.075 -15.497 12.602 1.00 88.25 475 GLY A CA 1
ATOM 3778 C C . GLY A 1 475 ? -9.204 -15.465 11.560 1.00 88.25 475 GLY A C 1
ATOM 3779 O O . GLY A 1 475 ? -10.031 -16.376 11.541 1.00 88.25 475 GLY A O 1
ATOM 3780 N N . TYR A 1 476 ? -9.237 -14.464 10.675 1.00 93.00 476 TYR A N 1
ATOM 3781 C CA . TYR A 1 476 ? -10.104 -14.449 9.496 1.00 93.00 476 TYR A CA 1
ATOM 3782 C C . TYR A 1 476 ? -9.458 -13.643 8.370 1.00 93.00 476 TYR A C 1
ATOM 3784 O O . TYR A 1 476 ? -9.589 -12.423 8.296 1.00 93.00 476 TYR A O 1
ATOM 3792 N N . THR A 1 477 ? -8.712 -14.322 7.508 1.00 91.62 477 THR A N 1
ATOM 3793 C CA . THR A 1 477 ? -7.800 -13.663 6.569 1.00 91.62 477 THR A CA 1
ATOM 3794 C C . THR A 1 477 ? -8.538 -12.998 5.407 1.00 91.62 477 THR A C 1
ATOM 3796 O O . THR A 1 477 ? -9.620 -13.415 4.986 1.00 91.62 477 THR A O 1
ATOM 3799 N N . ILE A 1 478 ? -7.900 -11.997 4.795 1.00 91.19 478 ILE A N 1
ATOM 3800 C CA . ILE A 1 478 ? -8.420 -11.370 3.572 1.00 91.19 478 ILE A CA 1
ATOM 3801 C C . ILE A 1 478 ? -8.559 -12.368 2.407 1.00 91.19 478 ILE A C 1
ATOM 3803 O O . ILE A 1 478 ? -9.455 -12.221 1.579 1.00 91.19 478 ILE A O 1
ATOM 3807 N N . ASN A 1 479 ? -7.722 -13.413 2.364 1.00 89.56 479 ASN A N 1
ATOM 3808 C CA . ASN A 1 479 ? -7.805 -14.485 1.370 1.00 89.56 479 ASN A CA 1
ATOM 3809 C C . ASN A 1 479 ? -9.087 -15.311 1.540 1.00 89.56 479 ASN A C 1
ATOM 3811 O O . ASN A 1 479 ? -9.751 -15.627 0.555 1.00 89.56 479 ASN A O 1
ATOM 3815 N N . GLU A 1 480 ? -9.464 -15.638 2.778 1.00 91.31 480 GLU A N 1
ATOM 3816 C CA . GLU A 1 480 ? -10.721 -16.339 3.061 1.00 91.31 480 GLU A CA 1
ATOM 3817 C C . GLU A 1 480 ? -11.931 -15.492 2.660 1.00 91.31 480 GLU A C 1
ATOM 3819 O O . GLU A 1 480 ? -12.847 -15.998 2.009 1.00 91.31 480 GLU A O 1
ATOM 3824 N N . LEU A 1 481 ? -11.913 -14.193 2.976 1.00 93.50 481 LEU A N 1
ATOM 3825 C CA . LEU A 1 481 ? -12.961 -13.263 2.554 1.00 93.50 481 LEU A CA 1
ATOM 3826 C C . LEU A 1 481 ? -13.037 -13.141 1.020 1.00 93.50 481 LEU A C 1
ATOM 3828 O O . LEU A 1 481 ? -14.132 -13.140 0.454 1.00 93.50 481 LEU A O 1
ATOM 3832 N N . ALA A 1 482 ? -11.891 -13.092 0.334 1.00 92.56 482 ALA A N 1
ATOM 3833 C CA . ALA A 1 482 ? -11.813 -13.063 -1.127 1.00 92.56 482 ALA A CA 1
ATOM 3834 C C . ALA A 1 482 ? -12.432 -14.318 -1.755 1.00 92.56 482 ALA A C 1
ATOM 3836 O O . ALA A 1 482 ? -13.263 -14.204 -2.659 1.00 92.56 482 ALA A O 1
ATOM 3837 N N . LYS A 1 483 ? -12.120 -15.501 -1.204 1.00 90.81 483 LYS A N 1
ATOM 3838 C CA . LYS A 1 483 ? -12.721 -16.779 -1.615 1.00 90.81 483 LYS A CA 1
ATOM 3839 C C . LYS A 1 483 ? -14.245 -16.771 -1.438 1.00 90.81 483 LYS A C 1
ATOM 3841 O O . LYS A 1 483 ? -14.955 -17.178 -2.352 1.00 90.81 483 LYS A O 1
ATOM 3846 N N . GLN A 1 484 ? -14.770 -16.246 -0.325 1.00 91.06 484 GLN A N 1
ATOM 3847 C CA . GLN A 1 484 ? -16.225 -16.123 -0.118 1.00 91.06 484 GLN A CA 1
ATOM 3848 C C . GLN A 1 484 ? -16.913 -15.210 -1.142 1.00 91.06 484 GLN A C 1
ATOM 3850 O O . GLN A 1 484 ? -18.061 -15.448 -1.515 1.00 91.06 484 GLN A O 1
ATOM 3855 N N . LEU A 1 485 ? -16.223 -14.161 -1.591 1.00 92.69 485 LEU A N 1
ATOM 3856 C CA . LEU A 1 485 ? -16.735 -13.191 -2.561 1.00 92.69 485 LEU A CA 1
ATOM 3857 C C . LEU A 1 485 ? -16.481 -13.571 -4.023 1.00 92.69 485 LEU A C 1
ATOM 3859 O O . LEU A 1 485 ? -16.915 -12.834 -4.915 1.00 92.69 485 LEU A O 1
ATOM 3863 N N . ASN A 1 486 ? -15.804 -14.699 -4.261 1.00 92.38 486 ASN A N 1
ATOM 3864 C CA . ASN A 1 486 ? -15.291 -15.095 -5.568 1.00 92.38 486 ASN A CA 1
ATOM 3865 C C . ASN A 1 486 ? -14.513 -13.947 -6.238 1.00 92.38 486 ASN A C 1
ATOM 3867 O O . ASN A 1 486 ? -14.840 -13.499 -7.336 1.00 92.38 486 ASN A O 1
ATOM 3871 N N . THR A 1 487 ? -13.545 -13.406 -5.501 1.00 93.88 487 THR A N 1
ATOM 3872 C CA . THR A 1 487 ? -12.663 -12.323 -5.943 1.00 93.88 487 THR A CA 1
ATOM 3873 C C . THR A 1 487 ? -11.247 -12.526 -5.396 1.00 93.88 487 THR A C 1
ATOM 3875 O O . THR A 1 487 ? -10.926 -13.579 -4.846 1.00 93.88 487 THR A O 1
ATOM 3878 N N . ILE A 1 488 ? -10.393 -11.516 -5.541 1.00 91.00 488 ILE A N 1
ATOM 3879 C CA . ILE A 1 488 ? -9.005 -11.491 -5.093 1.00 91.00 488 ILE A CA 1
ATOM 3880 C C . ILE A 1 488 ? -8.795 -10.491 -3.939 1.00 91.00 488 ILE A C 1
ATOM 3882 O O . ILE A 1 488 ? -9.472 -9.461 -3.878 1.00 91.00 488 ILE A O 1
ATOM 3886 N N . PRO A 1 489 ? -7.809 -10.728 -3.053 1.00 91.06 489 PRO A N 1
ATOM 3887 C CA . PRO A 1 489 ? -7.480 -9.843 -1.927 1.00 91.06 489 PRO A CA 1
ATOM 3888 C C . PRO A 1 489 ? -7.254 -8.381 -2.317 1.00 91.06 489 PRO A C 1
ATOM 3890 O O . PRO A 1 489 ? -7.683 -7.477 -1.601 1.00 91.06 489 PRO A O 1
ATOM 3893 N N . TYR A 1 490 ? -6.634 -8.156 -3.481 1.00 90.06 490 TYR A N 1
ATOM 3894 C CA . TYR A 1 490 ? -6.425 -6.831 -4.065 1.00 90.06 490 TYR A CA 1
ATOM 3895 C C . TYR A 1 490 ? -7.717 -6.011 -4.137 1.00 90.06 490 TYR A C 1
ATOM 3897 O O . TYR A 1 490 ? -7.724 -4.840 -3.766 1.00 90.06 490 TYR A O 1
ATOM 3905 N N . GLU A 1 491 ? -8.813 -6.611 -4.607 1.00 92.00 491 GLU A N 1
ATOM 3906 C CA . GLU A 1 491 ? -10.083 -5.901 -4.760 1.00 92.00 491 GLU A CA 1
ATOM 3907 C C . GLU A 1 491 ? -10.643 -5.481 -3.397 1.00 92.00 491 GLU A C 1
ATOM 3909 O O . GLU A 1 491 ? -11.112 -4.358 -3.239 1.00 92.00 491 GLU A O 1
ATOM 3914 N N . ILE A 1 492 ? -10.564 -6.356 -2.394 1.00 93.12 492 ILE A N 1
ATOM 3915 C CA . ILE A 1 492 ? -11.086 -6.064 -1.055 1.00 93.12 492 ILE A CA 1
ATOM 3916 C C . ILE A 1 492 ? -10.349 -4.882 -0.422 1.00 93.12 492 ILE A C 1
ATOM 3918 O O . ILE A 1 492 ? -10.993 -3.946 0.049 1.00 93.12 492 ILE A O 1
ATOM 3922 N N . ILE A 1 493 ? -9.014 -4.914 -0.405 1.00 90.38 493 ILE A N 1
ATOM 3923 C CA . ILE A 1 493 ? -8.225 -3.906 0.315 1.00 90.38 493 ILE A CA 1
ATOM 3924 C C . ILE A 1 493 ? -8.288 -2.526 -0.362 1.00 90.38 493 ILE A C 1
ATOM 3926 O O . ILE A 1 493 ? -8.493 -1.514 0.309 1.00 90.38 493 ILE A O 1
ATOM 3930 N N . THR A 1 494 ? -8.244 -2.490 -1.698 1.00 90.50 494 THR A N 1
ATOM 3931 C CA . THR A 1 494 ? -8.343 -1.247 -2.486 1.00 90.50 494 THR A CA 1
ATOM 3932 C C . THR A 1 494 ? -9.718 -0.582 -2.405 1.00 90.50 494 THR A C 1
ATOM 3934 O O . THR A 1 494 ? -9.817 0.634 -2.560 1.00 90.50 494 THR A O 1
ATOM 3937 N N . ARG A 1 495 ? -10.786 -1.345 -2.135 1.00 92.44 495 ARG A N 1
ATOM 3938 C CA . ARG A 1 495 ? -12.151 -0.813 -1.994 1.00 92.44 495 ARG A CA 1
ATOM 3939 C C . ARG A 1 495 ? -12.407 -0.106 -0.670 1.00 92.44 495 ARG A C 1
ATOM 3941 O O . ARG A 1 495 ? -13.405 0.607 -0.570 1.00 92.44 495 ARG A O 1
ATOM 3948 N N . ILE A 1 496 ? -11.554 -0.287 0.340 1.00 93.69 496 ILE A N 1
ATOM 3949 C CA . ILE A 1 496 ? -11.748 0.359 1.638 1.00 93.69 496 ILE A CA 1
ATOM 3950 C C . ILE A 1 496 ? -11.661 1.876 1.456 1.00 93.69 496 ILE A C 1
ATOM 3952 O O . ILE A 1 496 ? -10.609 2.434 1.147 1.00 93.69 496 ILE A O 1
ATOM 3956 N N . ALA A 1 497 ? -12.779 2.570 1.641 1.00 91.19 497 ALA A N 1
ATOM 3957 C CA . ALA A 1 497 ? -12.893 3.986 1.311 1.00 91.19 497 ALA A CA 1
ATOM 3958 C C . ALA A 1 497 ? -12.057 4.851 2.258 1.00 91.19 497 ALA A C 1
ATOM 3960 O O . ALA A 1 497 ? -11.954 4.535 3.441 1.00 91.19 497 ALA A O 1
ATOM 3961 N N . ARG A 1 498 ? -11.524 5.990 1.786 1.00 85.00 498 ARG A N 1
ATOM 3962 C CA . ARG A 1 498 ? -10.696 6.927 2.587 1.00 85.00 498 ARG A CA 1
ATOM 3963 C C . ARG A 1 498 ? -11.364 7.404 3.891 1.00 85.00 498 ARG A C 1
ATOM 3965 O O . ARG A 1 498 ? -10.664 7.755 4.831 1.00 85.00 498 ARG A O 1
ATOM 3972 N N . ARG A 1 499 ? -12.703 7.368 3.976 1.00 84.94 499 ARG A N 1
ATOM 3973 C CA . ARG A 1 499 ? -13.464 7.701 5.198 1.00 84.94 499 ARG A CA 1
ATOM 3974 C C . ARG A 1 499 ? -13.271 6.696 6.344 1.00 84.94 499 ARG A C 1
ATOM 3976 O O . ARG A 1 499 ? -13.499 7.039 7.501 1.00 84.94 499 ARG A O 1
ATOM 3983 N N . VAL A 1 500 ? -12.843 5.468 6.041 1.00 89.50 500 VAL A N 1
ATOM 3984 C CA . VAL A 1 500 ? -12.408 4.503 7.057 1.00 89.50 500 VAL A CA 1
ATOM 3985 C C . VAL A 1 500 ? -11.057 4.952 7.594 1.00 89.50 500 VAL A C 1
ATOM 3987 O O . VAL A 1 500 ? -10.110 5.167 6.837 1.00 89.50 500 VAL A O 1
ATOM 3990 N N . LYS A 1 501 ? -10.947 5.093 8.912 1.00 86.38 501 LYS A N 1
ATOM 3991 C CA . LYS A 1 501 ? -9.729 5.598 9.542 1.00 86.38 501 LYS A CA 1
ATOM 3992 C C . LYS A 1 501 ? -8.585 4.596 9.369 1.00 86.38 501 LYS A C 1
ATOM 3994 O O . LYS A 1 501 ? -8.732 3.446 9.776 1.00 86.38 501 LYS A O 1
ATOM 3999 N N . ARG A 1 502 ? -7.449 5.031 8.815 1.00 87.31 502 ARG A N 1
ATOM 4000 C CA . ARG A 1 502 ? -6.203 4.245 8.824 1.00 87.31 502 ARG A CA 1
ATOM 4001 C C . ARG A 1 502 ? -5.471 4.470 10.134 1.00 87.31 502 ARG A C 1
ATOM 4003 O O . ARG A 1 502 ? -5.442 5.587 10.655 1.00 87.31 502 ARG A O 1
ATOM 4010 N N . VAL A 1 503 ? -4.932 3.393 10.678 1.00 87.31 503 VAL A N 1
ATOM 4011 C CA . VAL A 1 503 ? -4.145 3.407 11.905 1.00 87.31 503 VAL A CA 1
ATOM 4012 C C . VAL A 1 503 ? -2.922 2.539 11.657 1.00 87.31 503 VAL A C 1
ATOM 4014 O O . VAL A 1 503 ? -3.056 1.331 11.487 1.00 87.31 503 VAL A O 1
ATOM 4017 N N . TYR A 1 504 ? -1.745 3.149 11.606 1.00 88.00 504 TYR A N 1
ATOM 4018 C CA . TYR A 1 504 ? -0.501 2.428 11.350 1.00 88.00 504 TYR A CA 1
ATOM 4019 C C . TYR A 1 504 ? 0.108 2.019 12.663 1.00 88.00 504 TYR A C 1
ATOM 4021 O O . TYR A 1 504 ? 0.231 2.847 13.567 1.00 88.00 504 TYR A O 1
ATOM 4029 N N . VAL A 1 505 ? 0.446 0.746 12.773 1.00 87.44 505 VAL A N 1
ATOM 4030 C CA . VAL A 1 505 ? 0.895 0.167 14.025 1.00 87.44 505 VAL A CA 1
ATOM 4031 C C . VAL A 1 505 ? 2.267 -0.439 13.850 1.00 87.44 505 VAL A C 1
ATOM 4033 O O . VAL A 1 505 ? 2.533 -1.119 12.859 1.00 87.44 505 VAL A O 1
ATOM 4036 N N . TRP A 1 506 ? 3.131 -0.141 14.806 1.00 83.56 506 TRP A N 1
ATOM 4037 C CA . TRP A 1 506 ? 4.457 -0.712 14.911 1.00 83.56 506 TRP A CA 1
ATOM 4038 C C . TRP A 1 506 ? 4.532 -1.530 16.190 1.00 83.56 506 TRP A C 1
ATOM 4040 O O . TRP A 1 506 ? 4.285 -1.002 17.277 1.00 83.56 506 TRP A O 1
ATOM 4050 N N . GLU A 1 507 ? 4.850 -2.805 16.029 1.00 77.12 507 GLU A N 1
ATOM 4051 C CA . GLU A 1 507 ? 5.025 -3.789 17.095 1.00 77.12 507 GLU A CA 1
ATOM 4052 C C . GLU A 1 507 ? 6.490 -4.249 17.070 1.00 77.12 507 GLU A C 1
ATOM 4054 O O . GLU A 1 507 ? 7.053 -4.455 15.991 1.00 77.12 507 GLU A O 1
ATOM 4059 N N . GLU A 1 508 ? 7.135 -4.299 18.234 1.00 58.75 508 GLU A N 1
ATOM 4060 C CA . GLU A 1 508 ? 8.541 -4.726 18.361 1.00 58.75 508 GLU A CA 1
ATOM 4061 C C . GLU A 1 508 ? 8.738 -6.228 18.159 1.00 58.75 508 GLU A C 1
ATOM 4063 O O . GLU A 1 508 ? 7.890 -7.013 18.646 1.00 58.75 508 GLU A O 1
#

pLDDT: mean 89.47, std 11.59, range [21.53, 98.75]

Secondary structure (DSSP, 8-state):
--------EEEEEEBGGG-EEEEE-S---HHHHHHHHHHHHT-TT-SEEEEEEE--SSSPPTTHHHHHHHHHHTT-SEEEEESGGGSSSSGGGSTTEEEESSHHHHHHH--GGG--SEEEEEEES-HHHHHHHHHHHBS---S-EEEEEHHHHHHHHHHHHTTS-TTSEEEEE-HHHHHTT-HHHHHHHHHHTT-SEEEESSHHHHHHHHHTT--S-EEESS--STTTHHHHHTTEEEEE-SHHHHHHHHHHHHHTT-S-EEEEEEB-SS--SSSB-TTTHHHHHHHHTT-TTEEEEEEE---SSTT-GGGHHHHHHHHHHHHHHHHHHHHHTT--TTT-EEE---HHHHHH-GGG-TTEEEE-GGGGT--SS--TTPPP-EEEEEE--EEEEE-TT-EESGGG-EE-SS-EEEEEES--GGGT--GGGTTTTSEEEETTEEEEE-S---SS-EEEE-TT----TT-EEEEEBTTB-HHHHHHHHTS-HHHHHHTS-TTSEEEEEEE-

Foldseek 3Di:
DPDDPDFFKWKWFAWPAQEIETETPDADDPVSVLVSLVVLLLQLLAPAEEEEEEEEDPDDPPPVVVVVVSCVVSVHQAYEYAAQPVPPDCQVVDPRYHYYHHLVRCVVPDDSVVDHRYYYYYDYRDPVSSVVVVVSTHPDPAQKEKEFELVLLVVLVVVLCVLDDPQAAEEEECELQLLQQHRQVNLSSCVVVVHQEYEYAELVSLVVNVSSVRPHAYEHADYDLPPLVSCVVSVHEYEDFDDVVVVSNLVVCVVVVQQEREYEAEEELPQPPTGHYPVCLVVVLVSVLVSRRYDHQEYEYEDDPLQPPVCVVVRVSSQVRSVVSVVVSCVSNVHDLSRYHYEYAELSCSVPPNVRSRRYYYYGCSSQQDRHDCSDPRAHGIWIKGWFADKDWDAQQAADEPPSLFHHHHTFIKTKTFAFVLQQDDQVQACQLNWKDFPNDIWGWGYTTDNGMTMTTCGVPDDDGGGMITRATPPRHLQNVCVSVVHDSSSRSSSRDPVHIYMYMYGD

Radius of gyration: 26.43 Å; chains: 1; bounding box: 67×53×78 Å

Sequence (508 aa):
MQNTPGTNRLVCKEGINQCTIVADTNLYSIESLRFSLEFLFTQKQHTEKMAILFYTETEPPENIERLLQFAEQYNLNKLILIGPNFTGLGILVHDFVSHFASGADFIKSFSREQYRNSAILIKGNDPMLLDLINRKFQKYAHRSVLEINLSGVKENLKTYRNLLPEEIKIMVMVKAFSYGSGSHEIATLLENLHIDYLGVAVIEEGIELREAGITTPIMVMNPEIENYDNLFEFNLEPVIFNRPTLHLIHQAVENKGIESWPVHIKIDSGMHRMGFDEHEVPELIEDLRKFNSLQIKGLLSHFAASSDTEHDAFTQEQIRKFDLYSTQIMDALALDKTKILRHISNSGGIHRFPNARFNMVRLGIGLYGSDGEKQGNLLNVSTLKSRISQIKQVKVGETVGYSRRGKIERDSVIAVVPIGYADGLDRRLGNRVGKVLVNGKFAHFIGAISMDMCTVDITGIEAQVNDEVLFFGEGYTINELAKQLNTIPYEIITRIARRVKRVYVWEE